Protein AF-A0A443JC30-F1 (afdb_monomer_lite)

Sequence (391 aa):
MTSYPTSPVVTGQSPDTAQPQADPPEESVTIRVADDGRSFELTVAEGTGTIGINGTSYAFDTAEIIGKAPVILAPPTTAAALPEDLAELTSVDYVTGPYLYDPAGGEPVVILRTIRGDEMLDLGPDYAPTPFDRIAGFSVRQEVVNGWGEGTATSEVVAPVAHAPAVLTFTRTSALRKADGIQAGGADSVLIVANTVLERRGGTLFRDPTGGKLRAYFSSGMGRLYASNLNGNKLLNFDGWFNTAIEIAEGDNVCLMLNLRSSGYAQVQSYRNGQVVASTSRTIASAAGKIDTSVMLTIGYTDFGSSKDYSIEGGYQDFRIWTDLAEEIDISTSSFAYAFMDETGAARNPALANDLFGTPRIWLPTDPAQANALVNLGTAGNFTAKSEEFA

Organism: NCBI:txid2306993

Structure (mmCIF, N/CA/C/O backbone):
data_AF-A0A443JC30-F1
#
_entry.id   AF-A0A443JC30-F1
#
loop_
_atom_site.group_PDB
_atom_site.id
_atom_site.type_symbol
_atom_site.label_atom_id
_atom_site.label_alt_id
_atom_site.label_comp_id
_atom_site.label_asym_id
_atom_site.label_entity_id
_atom_site.label_seq_id
_atom_site.pdbx_PDB_ins_code
_atom_site.Cartn_x
_atom_site.Cartn_y
_atom_site.Cartn_z
_atom_site.occupancy
_atom_site.B_iso_or_equiv
_atom_site.auth_seq_id
_atom_site.auth_comp_id
_atom_site.auth_asym_id
_atom_site.auth_atom_id
_atom_site.pdbx_PDB_model_num
ATOM 1 N N . MET A 1 1 ? -18.841 -27.926 39.723 1.00 41.09 1 MET A N 1
ATOM 2 C CA . MET A 1 1 ? -19.119 -26.914 40.762 1.00 41.09 1 MET A CA 1
ATOM 3 C C . MET A 1 1 ? -17.786 -26.423 41.280 1.00 41.09 1 MET A C 1
ATOM 5 O O . MET A 1 1 ? -17.129 -27.146 42.015 1.00 41.09 1 MET A O 1
ATOM 9 N N . THR A 1 2 ? -17.376 -25.244 40.836 1.00 28.86 2 THR A N 1
ATOM 10 C CA . THR A 1 2 ? -16.150 -24.564 41.261 1.00 28.86 2 THR A CA 1
ATOM 11 C C . THR A 1 2 ? -16.466 -23.076 41.233 1.00 28.86 2 THR A C 1
ATOM 13 O O . THR A 1 2 ? -16.627 -22.471 40.179 1.00 28.86 2 THR A O 1
ATOM 16 N N . SER A 1 3 ? -16.695 -22.552 42.429 1.00 40.00 3 SER A N 1
ATOM 17 C CA . SER A 1 3 ? -16.955 -21.159 42.769 1.00 40.00 3 SER A CA 1
ATOM 18 C C . SER A 1 3 ? -15.700 -20.308 42.573 1.00 40.00 3 SER A C 1
ATOM 20 O O . SER A 1 3 ? -14.651 -20.655 43.114 1.00 40.00 3 SER A O 1
ATOM 22 N N . TYR A 1 4 ? -15.832 -19.183 41.872 1.00 27.38 4 TYR A N 1
ATOM 23 C CA . TYR A 1 4 ? -14.836 -18.109 41.789 1.00 27.38 4 TYR A CA 1
ATOM 24 C C . TYR A 1 4 ? -15.505 -16.749 42.085 1.00 27.38 4 TYR A C 1
ATOM 26 O O . TYR A 1 4 ? -16.735 -16.674 42.052 1.00 27.38 4 TYR A O 1
ATOM 34 N N . PRO A 1 5 ? -14.725 -15.737 42.514 1.00 42.53 5 PRO A N 1
ATOM 35 C CA . PRO A 1 5 ? -15.058 -14.917 43.674 1.00 42.53 5 PRO A CA 1
ATOM 36 C C . PRO A 1 5 ? -15.847 -13.635 43.373 1.00 42.53 5 PRO A C 1
ATOM 38 O O . PRO A 1 5 ? -16.063 -13.228 42.239 1.00 42.53 5 PRO A O 1
ATOM 41 N N . THR A 1 6 ? -16.275 -13.057 44.490 1.00 39.16 6 THR A N 1
ATOM 42 C CA . THR A 1 6 ? -17.084 -11.868 44.766 1.00 39.16 6 THR A CA 1
ATOM 43 C C . THR A 1 6 ? -16.708 -10.574 44.038 1.00 39.16 6 THR A C 1
ATOM 45 O O . THR A 1 6 ? -15.537 -10.308 43.785 1.00 39.16 6 THR A O 1
ATOM 48 N N . SER A 1 7 ? -17.752 -9.763 43.815 1.00 33.19 7 SER A N 1
ATOM 49 C CA . SER A 1 7 ? -17.806 -8.363 43.366 1.00 33.19 7 SER A CA 1
ATOM 50 C C . SER A 1 7 ? -16.629 -7.471 43.798 1.00 33.19 7 SER A C 1
ATOM 52 O O . SER A 1 7 ? -16.086 -7.672 44.888 1.00 33.19 7 SER A O 1
ATOM 54 N N . PRO A 1 8 ? -16.279 -6.430 43.014 1.00 36.78 8 PRO A N 1
ATOM 55 C CA . PRO A 1 8 ? -15.257 -5.471 43.414 1.00 36.78 8 PRO A CA 1
ATOM 56 C C . PRO A 1 8 ? -15.658 -4.737 44.701 1.00 36.78 8 PRO A C 1
ATOM 58 O O . PRO A 1 8 ? -16.804 -4.324 44.887 1.00 36.78 8 PRO A O 1
ATOM 61 N N . VAL A 1 9 ? -14.685 -4.599 45.598 1.00 34.94 9 VAL A N 1
ATOM 62 C CA . VAL A 1 9 ? -14.803 -3.882 46.868 1.00 34.94 9 VAL A CA 1
ATOM 63 C C . VAL A 1 9 ? -14.573 -2.395 46.613 1.00 34.94 9 VAL A C 1
ATOM 65 O O . VAL A 1 9 ? -13.504 -2.004 46.151 1.00 34.94 9 VAL A O 1
ATOM 68 N N . VAL A 1 10 ? -15.555 -1.568 46.969 1.00 33.88 10 VAL A N 1
ATOM 69 C CA . VAL A 1 10 ? -15.381 -0.120 47.134 1.00 33.88 10 VAL A CA 1
ATOM 70 C C . VAL A 1 10 ? -14.766 0.106 48.514 1.00 33.88 10 VAL A C 1
ATOM 72 O O . VAL A 1 10 ? -15.411 -0.145 49.530 1.00 33.88 10 VAL A O 1
ATOM 75 N N . THR A 1 11 ? -13.510 0.542 48.585 1.00 32.41 11 THR A N 1
ATOM 76 C CA . THR A 1 11 ? -12.911 0.950 49.863 1.00 32.41 11 THR A CA 1
ATOM 77 C C . THR A 1 11 ? -13.317 2.380 50.203 1.00 32.41 11 THR A C 1
ATOM 79 O O . THR A 1 11 ? -12.821 3.322 49.591 1.00 32.41 11 THR A O 1
ATOM 82 N N . GLY A 1 12 ? -14.175 2.530 51.218 1.00 30.81 12 GLY A N 1
ATOM 83 C CA . GLY A 1 12 ? -14.485 3.801 51.872 1.00 30.81 12 GLY A CA 1
ATOM 84 C C . GLY A 1 12 ? -14.657 3.659 53.396 1.00 30.81 12 GLY A C 1
ATOM 85 O O . GLY A 1 12 ? -15.543 2.930 53.829 1.00 30.81 12 GLY A O 1
ATOM 86 N N . GLN A 1 13 ? -13.831 4.418 54.147 1.00 34.22 13 GLN A N 1
ATOM 87 C CA . GLN A 1 13 ? -13.940 4.884 55.563 1.00 34.22 13 GLN A CA 1
ATOM 88 C C . GLN A 1 13 ? -13.792 3.855 56.714 1.00 34.22 13 GLN A C 1
ATOM 90 O O . GLN A 1 13 ? -14.228 2.722 56.582 1.00 34.22 13 GLN A O 1
ATOM 95 N N . SER A 1 14 ? -13.270 4.121 57.931 1.00 33.38 14 SER A N 1
ATOM 96 C CA . SER A 1 14 ? -12.532 5.198 58.659 1.00 33.38 14 SER A CA 1
ATOM 97 C C . SER A 1 14 ? -12.090 4.602 60.037 1.00 33.38 14 SER A C 1
ATOM 99 O O . SER A 1 14 ? -12.413 3.440 60.297 1.00 33.38 14 SER A O 1
ATOM 101 N N . PRO A 1 15 ? -11.426 5.335 60.969 1.00 37.44 15 PRO A N 1
ATOM 102 C CA . PRO A 1 15 ? -12.199 5.718 62.165 1.00 37.44 15 PRO A CA 1
ATOM 103 C C . PRO A 1 15 ? -11.887 7.107 62.777 1.00 37.44 15 PRO A C 1
ATOM 105 O O . PRO A 1 15 ? -10.744 7.456 63.050 1.00 37.44 15 PRO A O 1
ATOM 108 N N . ASP A 1 16 ? -12.983 7.824 63.045 1.00 33.75 16 ASP A N 1
ATOM 109 C CA . ASP A 1 16 ? -13.312 8.612 64.247 1.00 33.75 16 ASP A CA 1
ATOM 110 C C . ASP A 1 16 ? -12.421 9.798 64.683 1.00 33.75 16 ASP A C 1
ATOM 112 O O . ASP A 1 16 ? -11.477 9.665 65.456 1.00 33.75 16 ASP A O 1
ATOM 116 N N . THR A 1 17 ? -12.808 11.012 64.274 1.00 30.22 17 THR A N 1
ATOM 117 C CA . THR A 1 17 ? -12.932 12.195 65.154 1.00 30.22 17 THR A CA 1
ATOM 118 C C . THR A 1 17 ? -13.922 13.184 64.519 1.00 30.22 17 THR A C 1
ATOM 120 O O . THR A 1 17 ? -14.016 13.292 63.300 1.00 30.22 17 THR A O 1
ATOM 123 N N . ALA A 1 18 ? -14.713 13.861 65.352 1.00 40.94 18 ALA A N 1
ATOM 124 C CA . ALA A 1 18 ? -15.827 14.729 64.972 1.00 40.94 18 ALA A CA 1
ATOM 125 C C . ALA A 1 18 ? -15.480 15.794 63.905 1.00 40.94 18 ALA A C 1
ATOM 127 O O . ALA A 1 18 ? -14.640 16.662 64.136 1.00 40.94 18 ALA A O 1
ATOM 128 N N . GLN A 1 19 ? -16.209 15.783 62.785 1.00 31.50 19 GLN A N 1
ATOM 129 C CA . GLN A 1 19 ? -16.263 16.851 61.779 1.00 31.50 19 GLN A CA 1
ATOM 130 C C . GLN A 1 19 ? -17.717 17.048 61.312 1.00 31.50 19 GLN A C 1
ATOM 132 O O . GLN A 1 19 ? -18.513 16.110 61.403 1.00 31.50 19 GLN A O 1
ATOM 137 N N . PRO A 1 20 ? -18.095 18.274 60.898 1.00 33.19 20 PRO A N 1
ATOM 138 C CA . PRO A 1 20 ? -19.477 18.633 60.613 1.00 33.19 20 PRO A CA 1
ATOM 139 C C . PRO A 1 20 ? -20.008 17.792 59.455 1.00 33.19 20 PRO A C 1
ATOM 141 O O . PRO A 1 20 ? -19.262 17.439 58.545 1.00 33.19 20 PRO A O 1
ATOM 144 N N . GLN A 1 21 ? -21.297 17.469 59.533 1.00 39.38 21 GLN A N 1
ATOM 145 C CA . GLN A 1 21 ? -22.076 16.791 58.504 1.00 39.38 21 GLN A CA 1
ATOM 146 C C . GLN A 1 21 ? -21.699 17.338 57.120 1.00 39.38 21 GLN A C 1
ATOM 148 O O . GLN A 1 21 ? -21.977 18.499 56.827 1.00 39.38 21 GLN A O 1
ATOM 153 N N . ALA A 1 22 ? -20.999 16.519 56.329 1.00 38.56 22 ALA A N 1
ATOM 154 C CA . ALA A 1 22 ? -20.664 16.848 54.955 1.00 38.56 22 ALA A CA 1
ATOM 155 C C . ALA A 1 22 ? -21.968 17.048 54.176 1.00 38.56 22 ALA A C 1
ATOM 157 O O . ALA A 1 22 ? -22.925 16.286 54.355 1.00 38.56 22 ALA A O 1
ATOM 158 N N . ASP A 1 23 ? -21.993 18.105 53.370 1.00 42.38 23 ASP A N 1
ATOM 159 C CA . ASP A 1 23 ? -23.057 18.414 52.424 1.00 42.38 23 ASP A CA 1
ATOM 160 C C . ASP A 1 23 ? -23.425 17.178 51.571 1.00 42.38 23 ASP A C 1
ATOM 162 O O . ASP A 1 23 ? -22.601 16.269 51.409 1.00 42.38 23 ASP A O 1
ATOM 166 N N . PRO A 1 24 ? -24.666 17.091 51.047 1.00 40.59 24 PRO A N 1
ATOM 167 C CA . PRO A 1 24 ? -25.038 16.026 50.114 1.00 40.59 24 PRO A CA 1
ATOM 168 C C . PRO A 1 24 ? -24.030 15.976 48.953 1.00 40.59 24 PRO A C 1
ATOM 170 O O . PRO A 1 24 ? -23.467 17.018 48.613 1.00 40.59 24 PRO A O 1
ATOM 173 N N . PRO A 1 25 ? -23.767 14.791 48.372 1.00 46.84 25 PRO A N 1
ATOM 174 C CA . PRO A 1 25 ? -22.664 14.624 47.439 1.00 46.84 25 PRO A CA 1
ATOM 175 C C . PRO A 1 25 ? -22.766 15.608 46.272 1.00 46.84 25 PRO A C 1
ATOM 177 O O . PRO A 1 25 ? -23.863 15.906 45.792 1.00 46.84 25 PRO A O 1
ATOM 180 N N . GLU A 1 26 ? -21.586 16.073 45.854 1.00 58.62 26 GLU A N 1
ATOM 181 C CA . GLU A 1 26 ? -21.285 16.653 44.544 1.00 58.62 26 GLU A CA 1
ATOM 182 C C . GLU A 1 26 ? -22.139 15.983 43.456 1.00 58.62 26 GLU A C 1
ATOM 184 O O . GLU A 1 26 ? -22.405 14.779 43.541 1.00 58.62 26 GLU A O 1
ATOM 189 N N . GLU A 1 27 ? -22.614 16.766 42.480 1.00 78.75 27 GLU A N 1
ATOM 190 C CA . GLU A 1 27 ? -23.464 16.292 41.380 1.00 78.75 27 GLU A CA 1
ATOM 191 C C . GLU A 1 27 ? -22.983 14.912 40.893 1.00 78.75 27 GLU A C 1
ATOM 193 O O . GLU A 1 27 ? -21.807 14.706 40.607 1.00 78.75 27 GLU A O 1
ATOM 198 N N . SER A 1 28 ? -23.874 13.915 40.931 1.00 86.06 28 SER A N 1
ATOM 199 C CA . SER A 1 28 ? -23.537 12.533 40.574 1.00 86.06 28 SER A CA 1
ATOM 200 C C . SER A 1 28 ? -24.165 12.186 39.239 1.00 86.06 28 SER A C 1
ATOM 202 O O . SER A 1 28 ? -25.315 12.542 38.968 1.00 86.06 28 SER A O 1
ATOM 204 N N . VAL A 1 29 ? -23.413 11.476 38.409 1.00 91.62 29 VAL A N 1
ATOM 205 C CA . VAL A 1 29 ? -23.817 11.108 37.055 1.00 91.62 29 VAL A CA 1
ATOM 206 C C . VAL A 1 29 ? -23.787 9.599 36.892 1.00 91.62 29 VAL A C 1
ATOM 208 O O . VAL A 1 29 ? -23.029 8.889 37.554 1.00 91.62 29 VAL A O 1
ATOM 211 N N . THR A 1 30 ? -24.647 9.095 36.011 1.00 92.88 30 THR A N 1
ATOM 212 C CA . THR A 1 30 ? -24.682 7.673 35.666 1.00 92.88 30 THR A CA 1
ATOM 213 C C . THR A 1 30 ? -24.047 7.478 34.303 1.00 92.88 30 THR A C 1
ATOM 215 O O . THR A 1 30 ? -24.485 8.074 33.324 1.00 92.88 30 THR A O 1
ATOM 218 N N . ILE A 1 31 ? -23.034 6.622 34.251 1.00 93.81 31 ILE A N 1
ATOM 219 C CA . ILE A 1 31 ? -22.378 6.181 33.021 1.00 93.81 31 ILE A CA 1
ATOM 220 C C . ILE A 1 31 ? -22.597 4.679 32.841 1.00 93.81 31 ILE A C 1
ATOM 222 O O . ILE A 1 31 ? -22.821 3.943 33.807 1.00 93.81 31 ILE A O 1
ATOM 226 N N . ARG A 1 32 ? -22.531 4.202 31.600 1.00 95.38 32 ARG A N 1
ATOM 227 C CA . ARG A 1 32 ? -22.476 2.772 31.289 1.00 95.38 32 ARG A CA 1
ATOM 228 C C . ARG A 1 32 ? -21.063 2.381 30.910 1.00 95.38 32 ARG A C 1
ATOM 230 O O . ARG A 1 32 ? -20.387 3.095 30.176 1.00 95.38 32 ARG A O 1
ATOM 237 N N . VAL A 1 33 ? -20.669 1.212 31.384 1.00 94.44 33 VAL A N 1
ATOM 238 C CA . VAL A 1 33 ? -19.406 0.554 31.066 1.00 94.44 33 VAL A CA 1
ATOM 239 C C . VAL A 1 33 ? -19.749 -0.659 30.227 1.00 94.44 33 VAL A C 1
ATOM 241 O O . VAL A 1 33 ? -20.623 -1.431 30.628 1.00 94.44 33 VAL A O 1
ATOM 244 N N . ALA A 1 34 ? -19.090 -0.831 29.088 1.00 93.19 34 ALA A N 1
ATOM 245 C CA . ALA A 1 34 ? -19.250 -1.998 28.238 1.00 93.19 34 ALA A CA 1
ATOM 246 C C . ALA A 1 34 ? -17.899 -2.651 27.936 1.00 93.19 34 ALA A C 1
ATOM 248 O O . ALA A 1 34 ? -16.916 -1.963 27.666 1.00 93.19 34 ALA A O 1
ATOM 249 N N . ASP A 1 35 ? -17.876 -3.979 27.997 1.00 90.25 35 ASP A N 1
ATOM 250 C CA . ASP A 1 35 ? -16.720 -4.828 27.715 1.00 90.25 35 ASP A CA 1
ATOM 251 C C . ASP A 1 35 ? -17.218 -6.158 27.136 1.00 90.25 35 ASP A C 1
ATOM 253 O O . ASP A 1 35 ? -18.067 -6.815 27.743 1.00 90.25 35 ASP A O 1
ATOM 257 N N . ASP A 1 36 ? -16.734 -6.518 25.947 1.00 78.69 36 ASP A N 1
ATOM 258 C CA . ASP A 1 36 ? -17.009 -7.795 25.267 1.00 78.69 36 ASP A CA 1
ATOM 259 C C . ASP A 1 36 ? -18.492 -8.244 25.311 1.00 78.69 36 ASP A C 1
ATOM 261 O O . ASP A 1 36 ? -18.862 -9.314 25.804 1.00 78.69 36 ASP A O 1
ATOM 265 N N . GLY A 1 37 ? -19.395 -7.358 24.872 1.00 73.56 37 GLY A N 1
ATOM 266 C CA . GLY A 1 37 ? -20.839 -7.628 24.810 1.00 73.56 37 GLY A CA 1
ATOM 267 C C . GLY A 1 37 ? -21.570 -7.636 26.160 1.00 73.56 37 GLY A C 1
ATOM 268 O O . GLY A 1 37 ? -22.769 -7.919 26.212 1.00 73.56 37 GLY A O 1
ATOM 269 N N . ARG A 1 38 ? -20.890 -7.311 27.264 1.00 84.31 38 ARG A N 1
ATOM 270 C CA . ARG A 1 38 ? -21.497 -7.115 28.589 1.00 84.31 38 ARG A CA 1
ATOM 271 C C . ARG A 1 38 ? -21.489 -5.640 28.941 1.00 84.31 38 ARG A C 1
ATOM 273 O O . ARG A 1 38 ? -20.521 -4.946 28.659 1.00 84.31 38 ARG A O 1
ATOM 280 N N . SER A 1 39 ? -22.542 -5.164 29.604 1.00 88.44 39 SER A N 1
ATOM 281 C CA . SER A 1 39 ? -22.566 -3.805 30.144 1.00 88.44 39 SER A CA 1
ATOM 282 C C . SER A 1 39 ? -23.139 -3.741 31.553 1.00 88.44 39 SER A C 1
ATOM 284 O O . SER A 1 39 ? -23.954 -4.578 31.951 1.00 88.44 39 SER A O 1
ATOM 286 N N . PHE A 1 40 ? -22.704 -2.742 32.316 1.00 89.12 40 PHE A N 1
ATOM 287 C CA . PHE A 1 40 ? -23.277 -2.399 33.613 1.00 89.12 40 PHE A CA 1
ATOM 288 C C . PHE A 1 40 ? -23.304 -0.883 33.814 1.00 89.12 40 PHE A C 1
ATOM 290 O O . PHE A 1 40 ? -22.552 -0.136 33.186 1.00 89.12 40 PHE A O 1
ATOM 297 N N . GLU A 1 41 ? -24.213 -0.429 34.672 1.00 92.50 41 GLU A N 1
ATOM 298 C CA . GLU A 1 41 ? -24.335 0.977 35.052 1.00 92.50 41 GLU A CA 1
ATOM 299 C C . GLU A 1 41 ? -23.467 1.276 36.265 1.00 92.50 41 GLU A C 1
ATOM 301 O O . GLU A 1 41 ? -23.359 0.468 37.191 1.00 92.50 41 GLU A O 1
ATOM 306 N N . LEU A 1 42 ? -22.869 2.460 36.254 1.00 89.75 42 LEU A N 1
ATOM 307 C CA . LEU A 1 42 ? -22.040 2.971 37.324 1.00 89.75 42 LEU A CA 1
ATOM 308 C C . LEU A 1 42 ? -22.457 4.416 37.617 1.00 89.75 42 LEU A C 1
ATOM 310 O O . LEU A 1 42 ? -22.399 5.275 36.739 1.00 89.75 42 LEU A O 1
ATOM 314 N N . THR A 1 43 ? -22.862 4.683 38.857 1.00 92.44 43 THR A N 1
ATOM 315 C CA . THR A 1 43 ? -23.102 6.045 39.347 1.00 92.44 43 THR A CA 1
ATOM 316 C C . THR A 1 43 ? -21.865 6.529 40.091 1.00 92.44 43 THR A C 1
ATOM 318 O O . THR A 1 43 ? -21.423 5.886 41.044 1.00 92.44 43 THR A O 1
ATOM 321 N N . VAL A 1 44 ? -21.302 7.650 39.648 1.00 90.56 44 VAL A N 1
ATOM 322 C CA . VAL A 1 44 ? -20.072 8.257 40.180 1.00 90.56 44 VAL A CA 1
ATOM 323 C C . VAL A 1 44 ? -20.288 9.741 40.444 1.00 90.56 44 VAL A C 1
ATOM 325 O O . VAL A 1 44 ? -21.209 10.342 39.892 1.00 90.56 44 VAL A O 1
ATOM 328 N N . ALA A 1 45 ? -19.449 10.328 41.299 1.00 91.12 45 ALA A N 1
ATOM 329 C CA . ALA A 1 45 ? -19.352 11.781 41.394 1.00 91.12 45 ALA A CA 1
ATOM 330 C C . ALA A 1 45 ? -18.880 12.352 40.048 1.00 91.12 45 ALA A C 1
ATOM 332 O O . ALA A 1 45 ? -18.082 11.717 39.353 1.00 91.12 45 ALA A O 1
ATOM 333 N N . GLU A 1 46 ? -19.391 13.520 39.677 1.00 92.44 46 GLU A N 1
ATOM 334 C CA . GLU A 1 46 ? -18.935 14.245 38.497 1.00 92.44 46 GLU A CA 1
ATOM 335 C C . GLU A 1 46 ? -17.451 14.634 38.627 1.00 92.44 46 GLU A C 1
ATOM 337 O O . GLU A 1 46 ? -16.973 15.020 39.694 1.00 92.44 46 GLU A O 1
ATOM 342 N N . GLY A 1 47 ? -16.714 14.511 37.523 1.00 91.88 47 GLY A N 1
ATOM 343 C CA . GLY A 1 47 ? -15.290 14.797 37.406 1.00 91.88 47 GLY A CA 1
ATOM 344 C C . GLY A 1 47 ? -14.468 13.566 37.027 1.00 91.88 47 GLY A C 1
ATOM 345 O O . GLY A 1 47 ? -14.946 12.624 36.391 1.00 91.88 47 GLY A O 1
ATOM 346 N N . THR A 1 48 ? -13.188 13.582 37.397 1.00 93.94 48 THR A N 1
ATOM 347 C CA . THR A 1 48 ? -12.258 12.499 37.058 1.00 93.94 48 THR A CA 1
ATOM 348 C C . THR A 1 48 ? -12.437 11.281 37.961 1.00 93.94 48 THR A C 1
ATOM 350 O O . THR A 1 48 ? -12.558 11.411 39.180 1.00 93.94 48 THR A O 1
ATOM 353 N N . GLY A 1 49 ? -12.372 10.091 37.374 1.00 91.94 49 GLY A N 1
ATOM 354 C CA . GLY A 1 49 ? -12.516 8.812 38.054 1.00 91.94 49 GLY A CA 1
ATOM 355 C C . GLY A 1 49 ? -11.579 7.748 37.492 1.00 91.94 49 GLY A C 1
ATOM 356 O O . GLY A 1 49 ? -10.849 7.961 36.524 1.00 91.94 49 GLY A O 1
ATOM 357 N N . THR A 1 50 ? -11.594 6.576 38.125 1.00 93.38 50 THR A N 1
ATOM 358 C CA . THR A 1 50 ? -10.923 5.381 37.601 1.00 93.38 50 THR A CA 1
ATOM 359 C C . THR A 1 50 ? -11.860 4.189 37.643 1.00 93.38 50 THR A C 1
ATOM 361 O O . THR A 1 50 ? -12.692 4.074 38.545 1.00 93.38 50 THR A O 1
ATOM 364 N N . ILE A 1 51 ? -11.731 3.299 36.664 1.00 92.06 51 ILE A N 1
ATOM 365 C CA . ILE A 1 51 ? -12.487 2.055 36.592 1.00 92.06 51 ILE A CA 1
ATOM 366 C C . ILE A 1 51 ? -11.564 0.871 36.319 1.00 92.06 51 ILE A C 1
ATOM 368 O O . ILE A 1 51 ? -10.708 0.917 35.442 1.00 92.06 51 ILE A O 1
ATOM 372 N N . GLY A 1 52 ? -11.746 -0.202 37.089 1.00 90.81 52 GLY A N 1
ATOM 373 C CA . GLY A 1 52 ? -11.046 -1.465 36.888 1.00 90.81 52 GLY A CA 1
ATOM 374 C C . GLY A 1 52 ? -11.833 -2.397 35.971 1.00 90.81 52 GLY A C 1
ATOM 375 O O . GLY A 1 52 ? -12.936 -2.802 36.330 1.00 90.81 52 GLY A O 1
ATOM 376 N N . ILE A 1 53 ? -11.257 -2.785 34.834 1.00 89.50 53 ILE A N 1
ATOM 377 C CA . ILE A 1 53 ? -11.821 -3.776 33.906 1.00 89.50 53 ILE A CA 1
ATOM 378 C C . ILE A 1 53 ? -10.762 -4.855 33.682 1.00 89.50 53 ILE A C 1
ATOM 380 O O . ILE A 1 53 ? -9.628 -4.551 33.318 1.00 89.50 53 ILE A O 1
ATOM 384 N N . ASN A 1 54 ? -11.101 -6.113 33.978 1.00 85.62 54 ASN A N 1
ATOM 385 C CA . ASN A 1 54 ? -10.206 -7.273 33.840 1.00 85.62 54 ASN A CA 1
ATOM 386 C C . ASN A 1 54 ? -8.808 -7.073 34.469 1.00 85.62 54 ASN A C 1
ATOM 388 O O . ASN A 1 54 ? -7.794 -7.511 33.932 1.00 85.62 54 ASN A O 1
ATOM 392 N N . GLY A 1 55 ? -8.749 -6.397 35.623 1.00 86.00 55 GLY A N 1
ATOM 393 C CA . GLY A 1 55 ? -7.502 -6.127 36.351 1.00 86.00 55 GLY A CA 1
ATOM 394 C C . GLY A 1 55 ? -6.684 -4.937 35.828 1.00 86.00 55 GLY A C 1
ATOM 395 O O . GLY A 1 55 ? -5.636 -4.640 36.397 1.00 86.00 55 GLY A O 1
ATOM 396 N N . THR A 1 56 ? -7.173 -4.231 34.806 1.00 92.12 56 THR A N 1
ATOM 397 C CA . THR A 1 56 ? -6.569 -3.008 34.261 1.00 92.12 56 THR A CA 1
ATOM 398 C C . THR A 1 56 ? -7.353 -1.787 34.730 1.00 92.12 56 THR A C 1
ATOM 400 O O . THR A 1 56 ? -8.582 -1.808 34.729 1.00 92.12 56 THR A O 1
ATOM 403 N N . SER A 1 57 ? -6.654 -0.734 35.159 1.00 94.25 57 SER A N 1
ATOM 404 C CA . SER A 1 57 ? -7.269 0.515 35.619 1.00 94.25 57 SER A CA 1
ATOM 405 C C . SER A 1 57 ? -7.274 1.550 34.501 1.00 94.25 57 SER A C 1
ATOM 407 O O . SER A 1 57 ? -6.220 1.858 33.945 1.00 94.25 57 SER A O 1
ATOM 409 N N . TYR A 1 58 ? -8.446 2.101 34.209 1.00 94.81 58 TYR A N 1
ATOM 410 C CA . TYR A 1 58 ? -8.658 3.129 33.198 1.00 94.81 58 TYR A CA 1
ATOM 411 C C . TYR A 1 58 ? -9.109 4.416 33.871 1.00 94.81 58 TYR A C 1
ATOM 413 O O . TYR A 1 58 ? -10.069 4.409 34.641 1.00 94.81 58 TYR A O 1
ATOM 421 N N . ALA A 1 59 ? -8.416 5.516 33.592 1.00 94.12 59 ALA A N 1
ATOM 422 C CA . ALA A 1 59 ? -8.869 6.839 33.994 1.00 94.12 59 ALA A CA 1
ATOM 423 C C . ALA A 1 59 ? -9.961 7.327 33.035 1.00 94.12 59 ALA A C 1
ATOM 425 O O . ALA A 1 59 ? -9.915 7.029 31.843 1.00 94.12 59 ALA A O 1
ATOM 426 N N . PHE A 1 60 ? -10.922 8.078 33.558 1.00 94.94 60 PHE A N 1
ATOM 427 C CA . PHE A 1 60 ? -11.951 8.736 32.760 1.00 94.94 60 PHE A CA 1
ATOM 428 C C . PHE A 1 60 ? -12.341 10.075 33.386 1.00 94.94 60 PHE A C 1
ATOM 430 O O . PHE A 1 60 ? -12.130 10.287 34.580 1.00 94.94 60 PHE A O 1
ATOM 437 N N . ASP A 1 61 ? -12.939 10.956 32.590 1.00 95.56 61 ASP A N 1
ATOM 438 C CA . ASP A 1 61 ? -13.602 12.175 33.050 1.00 95.56 61 ASP A CA 1
ATOM 439 C C . ASP A 1 61 ? -15.067 12.131 32.605 1.00 95.56 61 ASP A C 1
ATOM 441 O O . ASP A 1 61 ? -15.370 11.889 31.435 1.00 95.56 61 ASP A O 1
ATOM 445 N N . THR A 1 62 ? -16.002 12.337 33.531 1.00 94.69 62 THR A N 1
ATOM 446 C CA . THR A 1 62 ? -17.431 12.328 33.202 1.00 94.69 62 THR A CA 1
ATOM 447 C C . THR A 1 62 ? -17.812 13.408 32.189 1.00 94.69 62 THR A C 1
ATOM 449 O O . THR A 1 62 ? -18.753 13.202 31.423 1.00 94.69 62 THR A O 1
ATOM 452 N N . ALA A 1 63 ? -17.075 14.522 32.123 1.00 95.62 63 ALA A N 1
ATOM 453 C CA . ALA A 1 63 ? -17.301 15.581 31.138 1.00 95.62 63 ALA A CA 1
ATOM 454 C C . ALA A 1 63 ? -17.027 15.130 29.688 1.00 95.62 63 ALA A C 1
ATOM 456 O O . ALA A 1 63 ? -17.555 15.719 28.740 1.00 95.62 63 ALA A O 1
ATOM 457 N N . GLU A 1 64 ? -16.228 14.075 29.507 1.00 95.06 64 GLU A N 1
ATOM 458 C CA . GLU A 1 64 ? -15.945 13.464 28.204 1.00 95.06 64 GLU A CA 1
ATOM 459 C C . GLU A 1 64 ? -16.998 12.424 27.798 1.00 95.06 64 GLU A C 1
ATOM 461 O O . GLU A 1 64 ? -17.032 12.015 26.640 1.00 95.06 64 GLU A O 1
ATOM 466 N N . ILE A 1 65 ? -17.874 12.021 28.725 1.00 96.12 65 ILE A N 1
ATOM 467 C CA . ILE A 1 65 ? -18.855 10.944 28.529 1.00 96.12 65 ILE A CA 1
ATOM 468 C C . ILE A 1 65 ? -20.275 11.509 28.421 1.00 96.12 65 ILE A C 1
ATOM 470 O O . ILE A 1 65 ? -21.018 11.157 27.504 1.00 96.12 65 ILE A O 1
ATOM 474 N N . ILE A 1 66 ? -20.672 12.376 29.356 1.00 95.56 66 ILE A N 1
ATOM 475 C CA . ILE A 1 66 ? -22.057 12.848 29.483 1.00 95.56 66 ILE A CA 1
ATOM 476 C C . ILE A 1 66 ? -22.425 13.784 28.328 1.00 95.56 66 ILE A C 1
ATOM 478 O O . ILE A 1 66 ? -21.787 14.814 28.111 1.00 95.56 66 ILE A O 1
ATOM 482 N N . GLY A 1 67 ? -23.473 13.432 27.575 1.00 95.12 67 GLY A N 1
ATOM 483 C CA . GLY A 1 67 ? -23.875 14.160 26.370 1.00 95.12 67 GLY A CA 1
ATOM 484 C C . GLY A 1 67 ? -22.852 14.093 25.228 1.00 95.12 67 GLY A C 1
ATOM 485 O O . GLY A 1 67 ? -22.839 14.982 24.370 1.00 95.12 67 GLY A O 1
ATOM 486 N N . LYS A 1 68 ? -21.956 13.097 25.238 1.00 97.19 68 LYS A N 1
ATOM 487 C CA . LYS A 1 68 ? -20.864 12.925 24.269 1.00 97.19 68 LYS A CA 1
ATOM 488 C C . LYS A 1 68 ? -20.890 11.544 23.620 1.00 97.19 68 LYS A C 1
ATOM 490 O O . LYS A 1 68 ? -21.588 10.627 24.057 1.00 97.19 68 LYS A O 1
ATOM 495 N N . ALA A 1 69 ? -20.120 11.428 22.540 1.00 96.44 69 ALA A N 1
ATOM 496 C CA . ALA A 1 69 ? -19.856 10.158 21.884 1.00 96.44 69 ALA A CA 1
ATOM 497 C C . ALA A 1 69 ? -19.190 9.158 22.855 1.00 96.44 69 ALA A C 1
ATOM 499 O O . ALA A 1 69 ? -18.520 9.585 23.798 1.00 96.44 69 ALA A O 1
ATOM 500 N N . PRO A 1 70 ? -19.345 7.841 22.633 1.00 97.38 70 PRO A N 1
ATOM 501 C CA . PRO A 1 70 ? -18.723 6.822 23.474 1.00 97.38 70 PRO A CA 1
ATOM 502 C C . PRO A 1 70 ? -17.198 6.975 23.551 1.00 97.38 70 PRO A C 1
ATOM 504 O O . PRO A 1 70 ? -16.532 7.209 22.544 1.00 97.38 70 PRO A O 1
ATOM 507 N N . VAL A 1 71 ? -16.639 6.791 24.745 1.00 97.12 71 VAL A N 1
ATOM 508 C CA . VAL A 1 71 ? -15.198 6.875 25.010 1.00 97.12 71 VAL A CA 1
ATOM 509 C C . VAL A 1 71 ? -14.618 5.469 25.042 1.00 97.12 71 VAL A C 1
ATOM 511 O O . VAL A 1 71 ? -14.932 4.686 25.935 1.00 97.12 71 VAL A O 1
ATOM 514 N N . ILE A 1 72 ? -13.762 5.139 24.077 1.00 96.94 72 ILE A N 1
ATOM 515 C CA . ILE A 1 72 ? -13.077 3.844 24.024 1.00 96.94 72 ILE A CA 1
ATOM 516 C C . ILE A 1 72 ? -11.838 3.900 24.923 1.00 96.94 72 ILE A C 1
ATOM 518 O O . ILE A 1 72 ? -10.964 4.743 24.739 1.00 96.94 72 ILE A O 1
ATOM 522 N N . LEU A 1 73 ? -11.767 2.998 25.900 1.00 96.00 73 LEU A N 1
ATOM 523 C CA . LEU A 1 73 ? -10.735 2.983 26.941 1.00 96.00 73 LEU A CA 1
ATOM 524 C C . LEU A 1 73 ? -9.465 2.234 26.519 1.00 96.00 73 LEU A C 1
ATOM 526 O O . LEU A 1 73 ? -8.379 2.518 27.023 1.00 96.00 73 LEU A O 1
ATOM 530 N N . ALA A 1 74 ? -9.596 1.271 25.607 1.00 95.19 74 ALA A N 1
ATOM 531 C CA . ALA A 1 74 ? -8.477 0.567 24.993 1.00 95.19 74 ALA A CA 1
ATOM 532 C C . ALA A 1 74 ? -8.813 0.217 23.538 1.00 95.19 74 ALA A C 1
ATOM 534 O O . ALA A 1 74 ? -9.984 -0.006 23.229 1.00 95.19 74 ALA A O 1
ATOM 535 N N . PRO A 1 75 ? -7.821 0.152 22.638 1.00 94.81 75 PRO A N 1
ATOM 536 C CA . PRO A 1 75 ? -8.068 -0.263 21.265 1.00 94.81 75 PRO A CA 1
ATOM 537 C C . PRO A 1 75 ? -8.539 -1.730 21.197 1.00 94.81 75 PRO A C 1
ATOM 539 O O . PRO A 1 75 ? -8.255 -2.509 22.112 1.00 94.81 75 PRO A O 1
ATOM 542 N N . PRO A 1 76 ? -9.238 -2.122 20.115 1.00 95.06 76 PRO A N 1
ATOM 543 C CA . PRO A 1 76 ? -9.557 -3.525 19.853 1.00 95.06 76 PRO A CA 1
ATOM 544 C C . PRO A 1 76 ? -8.287 -4.385 19.774 1.00 95.06 76 PRO A C 1
ATOM 546 O O . PRO A 1 76 ? -7.197 -3.898 19.472 1.00 95.06 76 PRO A O 1
ATOM 549 N N . THR A 1 77 ? -8.422 -5.682 20.028 1.00 94.12 77 THR A N 1
ATOM 550 C CA . THR A 1 77 ? -7.302 -6.636 20.018 1.00 94.12 77 THR A CA 1
ATOM 551 C C . THR A 1 77 ? -7.702 -7.949 19.347 1.00 94.12 77 THR A C 1
ATOM 553 O O . THR A 1 77 ? -8.831 -8.097 18.886 1.00 94.12 77 THR A O 1
ATOM 556 N N . THR A 1 78 ? -6.786 -8.909 19.273 1.00 95.12 78 THR A N 1
ATOM 557 C CA . THR A 1 78 ? -7.059 -10.270 18.806 1.00 95.12 78 THR A CA 1
ATOM 558 C C . THR A 1 78 ? -7.428 -11.191 19.970 1.00 95.12 78 THR A C 1
ATOM 560 O O . THR A 1 78 ? -6.906 -11.059 21.079 1.00 95.12 78 THR A O 1
ATOM 563 N N . ALA A 1 79 ? -8.321 -12.152 19.725 1.00 92.50 79 ALA A N 1
ATOM 564 C CA . ALA A 1 79 ? -8.753 -13.134 20.723 1.00 92.50 79 ALA A CA 1
ATOM 565 C C . ALA A 1 79 ? -7.641 -14.129 21.101 1.00 92.50 79 ALA A C 1
ATOM 567 O O . ALA A 1 79 ? -7.628 -14.674 22.206 1.00 92.50 79 ALA A O 1
ATOM 568 N N . ALA A 1 80 ? -6.697 -14.357 20.187 1.00 92.94 80 ALA A N 1
ATOM 569 C CA . ALA A 1 80 ? -5.523 -15.194 20.384 1.00 92.94 80 ALA A CA 1
ATOM 570 C C . ALA A 1 80 ? -4.255 -14.454 19.945 1.00 92.94 80 ALA A C 1
ATOM 572 O O . ALA A 1 80 ? -4.303 -13.546 19.112 1.00 92.94 80 ALA A O 1
ATOM 573 N N . ALA A 1 81 ? -3.113 -14.860 20.502 1.00 92.69 81 ALA A N 1
ATOM 574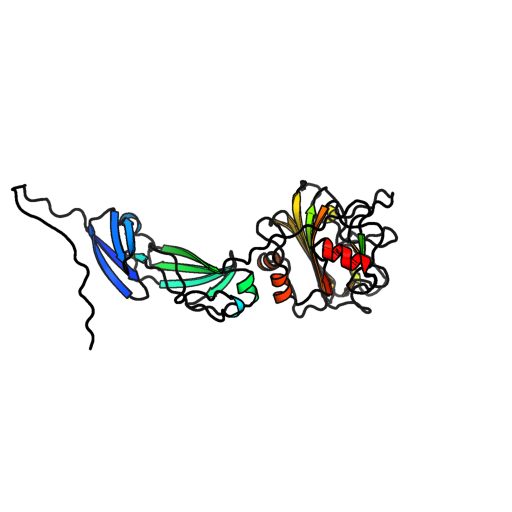 C CA . ALA A 1 81 ? -1.821 -14.383 20.031 1.00 92.69 81 ALA A CA 1
ATOM 575 C C . ALA A 1 81 ? -1.599 -14.817 18.576 1.00 92.69 81 ALA A C 1
ATOM 577 O O . ALA A 1 81 ? -1.954 -15.934 18.193 1.00 92.69 81 ALA A O 1
ATOM 578 N N . LEU A 1 82 ? -0.999 -13.932 17.785 1.00 93.81 82 LEU A N 1
ATOM 579 C CA . LEU A 1 82 ? -0.628 -14.247 16.411 1.00 93.81 82 LEU A CA 1
ATOM 580 C C . LEU A 1 82 ? 0.518 -15.275 16.391 1.00 93.81 82 LEU A C 1
ATOM 582 O O . LEU A 1 82 ? 1.376 -15.241 17.279 1.00 93.81 82 LEU A O 1
ATOM 586 N N . PRO A 1 83 ? 0.543 -16.190 15.406 1.00 92.94 83 PRO A N 1
ATOM 587 C CA . PRO A 1 83 ? 1.654 -17.116 15.234 1.00 92.94 83 PRO A CA 1
ATOM 588 C C . PRO A 1 83 ? 2.935 -16.354 14.876 1.00 92.94 83 PRO A C 1
ATOM 590 O O . PRO A 1 83 ? 2.885 -15.294 14.251 1.00 92.94 83 PRO A O 1
ATOM 593 N N . GLU A 1 84 ? 4.091 -16.913 15.242 1.00 89.88 84 GLU A N 1
ATOM 594 C CA . GLU A 1 84 ? 5.390 -16.350 14.848 1.00 89.88 84 GLU A CA 1
ATOM 595 C C . GLU A 1 84 ? 5.583 -16.395 13.324 1.00 89.88 84 GLU A C 1
ATOM 597 O O . GLU A 1 84 ? 6.098 -15.444 12.736 1.00 89.88 84 GLU A O 1
ATOM 602 N N . ASP A 1 85 ? 5.139 -17.481 12.680 1.00 91.69 85 ASP A N 1
ATOM 603 C CA . ASP A 1 85 ? 5.082 -17.582 11.224 1.00 91.69 85 ASP A CA 1
ATOM 604 C C . ASP A 1 85 ? 3.711 -17.126 10.711 1.00 91.69 85 ASP A 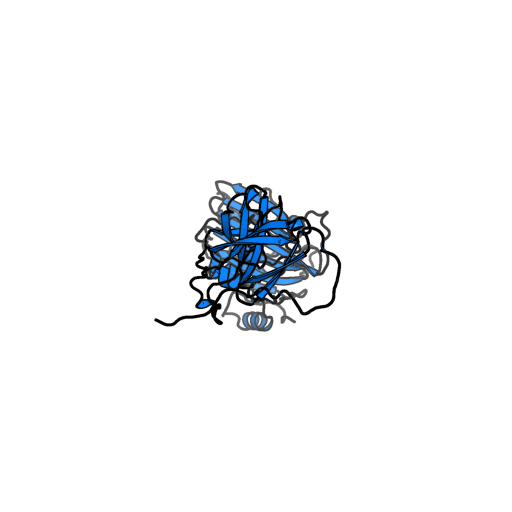C 1
ATOM 606 O O . ASP A 1 85 ? 2.707 -17.837 10.798 1.00 91.69 85 ASP A O 1
ATOM 610 N N . LEU A 1 86 ? 3.673 -15.928 10.124 1.00 90.38 86 LEU A N 1
ATOM 611 C CA . LEU A 1 86 ? 2.454 -15.364 9.547 1.00 90.38 86 LEU A CA 1
ATOM 612 C C . LEU A 1 86 ? 1.907 -16.198 8.378 1.00 90.38 86 LEU A C 1
ATOM 614 O O . LEU A 1 86 ? 0.725 -16.076 8.062 1.00 90.38 86 LEU A O 1
ATOM 618 N N . ALA A 1 87 ? 2.698 -17.075 7.748 1.00 88.69 87 ALA A N 1
ATOM 619 C CA . ALA A 1 87 ? 2.185 -17.995 6.733 1.00 88.69 87 ALA A CA 1
ATOM 620 C C . ALA A 1 87 ? 1.137 -18.976 7.301 1.00 88.69 87 ALA A C 1
ATOM 622 O O . ALA A 1 87 ? 0.268 -19.438 6.556 1.00 88.69 87 ALA A O 1
ATOM 623 N N . GLU A 1 88 ? 1.165 -19.240 8.610 1.00 91.81 88 GLU A N 1
ATOM 624 C CA . GLU A 1 88 ? 0.195 -20.088 9.313 1.00 91.81 88 GLU A CA 1
ATOM 625 C C . GLU A 1 88 ? -1.088 -19.336 9.710 1.00 91.81 88 GLU A C 1
ATOM 627 O O . GLU A 1 88 ? -2.098 -19.961 10.048 1.00 91.81 88 GLU A O 1
ATOM 632 N N . LEU A 1 89 ? -1.090 -17.999 9.642 1.00 93.81 89 LEU A N 1
ATOM 633 C CA . LEU A 1 89 ? -2.231 -17.176 10.033 1.00 93.81 89 LEU A CA 1
ATOM 634 C C . LEU A 1 89 ? -3.360 -17.279 9.000 1.00 93.81 89 LEU A C 1
ATOM 636 O O . LEU A 1 89 ? -3.329 -16.623 7.964 1.00 93.81 89 LEU A O 1
ATOM 640 N N . THR A 1 90 ? -4.368 -18.104 9.276 1.00 93.56 90 THR A N 1
ATOM 641 C CA . THR A 1 90 ? -5.502 -18.346 8.359 1.00 93.56 90 THR A CA 1
ATOM 642 C C . THR A 1 90 ? -6.760 -17.558 8.710 1.00 93.56 90 THR A C 1
ATOM 644 O O . THR A 1 90 ? -7.557 -17.278 7.817 1.00 93.56 90 THR A O 1
ATOM 647 N N . SER A 1 91 ? -6.914 -17.161 9.972 1.00 94.94 91 SER A N 1
ATOM 648 C CA . SER A 1 91 ? -7.984 -16.289 10.453 1.00 94.94 91 SER A CA 1
ATOM 649 C C . SER A 1 91 ? -7.527 -15.489 11.671 1.00 94.94 91 SER A C 1
ATOM 651 O O . SER A 1 91 ? -6.602 -15.888 12.382 1.00 94.94 91 SER A O 1
ATOM 653 N N . VAL A 1 92 ? -8.189 -14.362 11.910 1.00 96.19 92 VAL A N 1
ATOM 654 C CA . VAL A 1 92 ? -8.063 -13.544 13.113 1.00 96.19 92 VAL A CA 1
ATOM 655 C C . VAL A 1 92 ? -9.459 -13.277 13.647 1.00 96.19 92 VAL A C 1
ATOM 657 O O . VAL A 1 92 ? -10.289 -12.744 12.919 1.00 96.19 92 VAL A O 1
ATOM 660 N N . ASP A 1 93 ? -9.682 -13.598 14.916 1.00 96.25 93 ASP A N 1
ATOM 661 C CA . ASP A 1 93 ? -10.869 -13.170 15.651 1.00 96.25 93 ASP A CA 1
ATOM 662 C C . ASP A 1 93 ? -10.513 -11.937 16.483 1.00 96.25 93 ASP A C 1
ATOM 664 O O . ASP A 1 93 ? -9.493 -11.915 17.184 1.00 96.25 93 ASP A O 1
ATOM 668 N N . TYR A 1 94 ? -11.346 -10.909 16.413 1.00 95.19 94 TYR A N 1
ATOM 669 C CA . TYR A 1 94 ? -11.178 -9.653 17.122 1.00 95.19 94 TYR A CA 1
ATOM 670 C C . TYR A 1 94 ? -11.992 -9.623 18.413 1.00 95.19 94 TYR A C 1
ATOM 672 O O . TYR A 1 94 ? -13.103 -10.140 18.502 1.00 95.19 94 TYR A O 1
ATOM 680 N N . VAL A 1 95 ? -11.441 -8.935 19.405 1.00 93.94 95 VAL A N 1
ATOM 681 C CA . VAL A 1 95 ? -12.101 -8.596 20.662 1.00 93.94 95 VAL A CA 1
ATOM 682 C C . VAL A 1 95 ? -12.207 -7.081 20.730 1.00 93.94 95 VAL A C 1
ATOM 684 O O . VAL A 1 95 ? -11.220 -6.364 20.544 1.00 93.94 95 VAL A O 1
ATOM 687 N N . THR A 1 96 ? -13.414 -6.587 20.984 1.00 95.12 96 THR A N 1
ATOM 688 C CA . THR A 1 96 ? -13.665 -5.154 21.155 1.00 95.12 96 THR A CA 1
ATOM 689 C C . THR A 1 96 ? -12.986 -4.655 22.423 1.00 95.12 96 THR A C 1
ATOM 691 O O . THR A 1 96 ? -13.091 -5.294 23.468 1.00 95.12 96 THR A O 1
ATOM 694 N N . GLY A 1 97 ? -12.350 -3.493 22.361 1.00 94.75 97 GLY A N 1
ATOM 695 C CA . GLY A 1 97 ? -11.870 -2.807 23.547 1.00 94.75 97 GLY A CA 1
ATOM 696 C C . GLY A 1 97 ? -13.025 -2.230 24.379 1.00 94.75 97 GLY A C 1
ATOM 697 O O . GLY A 1 97 ? -14.059 -1.842 23.813 1.00 94.75 97 GLY A O 1
ATOM 698 N N . PRO A 1 98 ? -12.866 -2.156 25.714 1.00 96.31 98 PRO A N 1
ATOM 699 C CA . PRO A 1 98 ? -13.880 -1.616 26.606 1.00 96.31 98 PRO A CA 1
ATOM 700 C C . PRO A 1 98 ? -14.155 -0.140 26.322 1.00 96.31 98 PRO A C 1
ATOM 702 O O . PRO A 1 98 ? -13.258 0.615 25.940 1.00 96.31 98 PRO A O 1
ATOM 705 N N . TYR A 1 99 ? -15.393 0.289 26.552 1.00 96.88 99 TYR A N 1
ATOM 706 C CA . TYR A 1 99 ? -15.812 1.672 26.342 1.00 96.88 99 TYR A CA 1
ATOM 707 C C . TYR A 1 99 ? -16.822 2.149 27.387 1.00 96.88 99 TYR A C 1
ATOM 709 O O . TYR A 1 99 ? -17.542 1.363 28.010 1.00 96.88 99 TYR A O 1
ATOM 717 N N . LEU A 1 100 ? -16.871 3.467 27.567 1.00 97.00 100 LEU A N 1
ATOM 718 C CA . LEU A 1 100 ? -17.823 4.174 28.415 1.00 97.00 100 LEU A CA 1
ATOM 719 C C . LEU A 1 100 ? -18.795 4.969 27.553 1.00 97.00 100 LEU A C 1
ATOM 721 O O . LEU A 1 100 ? -18.412 5.503 26.513 1.00 97.00 100 LEU A O 1
ATOM 725 N N . TYR A 1 101 ? -20.047 5.082 27.979 1.00 96.81 101 TYR A N 1
ATOM 726 C CA . TYR A 1 101 ? -21.020 5.921 27.285 1.00 96.81 101 TYR A CA 1
ATOM 727 C C . TYR A 1 101 ? -22.089 6.476 28.225 1.00 96.81 101 TYR A C 1
ATOM 729 O O . TYR A 1 101 ? -22.390 5.901 29.273 1.00 96.81 101 TYR A O 1
ATOM 737 N N . ASP A 1 102 ? -22.679 7.597 27.816 1.00 96.56 102 ASP A N 1
ATOM 738 C CA . ASP A 1 102 ? -23.866 8.163 28.447 1.00 96.56 102 ASP A CA 1
ATOM 739 C C . ASP A 1 102 ? -25.113 7.327 28.093 1.00 96.56 102 ASP A C 1
ATOM 741 O O . ASP A 1 102 ? -25.480 7.257 26.912 1.00 96.56 102 ASP A O 1
ATOM 745 N N . PRO A 1 103 ? -25.802 6.724 29.083 1.00 94.12 103 PRO A N 1
ATOM 746 C CA . PRO A 1 103 ? -27.025 5.959 28.854 1.00 94.12 103 PRO A CA 1
ATOM 747 C C . PRO A 1 103 ? -28.130 6.761 28.149 1.00 94.12 103 PRO A C 1
ATOM 749 O O . PRO A 1 103 ? -28.932 6.174 27.422 1.00 94.12 103 PRO A O 1
ATOM 752 N N . ALA A 1 104 ? -28.180 8.088 28.326 1.00 94.62 104 ALA A N 1
ATOM 753 C CA . ALA A 1 104 ? -29.167 8.950 27.673 1.00 94.62 104 ALA A CA 1
ATOM 754 C C . ALA A 1 104 ? -28.981 9.020 26.146 1.00 94.62 104 ALA A C 1
ATOM 756 O O . ALA A 1 104 ? -29.936 9.310 25.426 1.00 94.62 104 ALA A O 1
ATOM 757 N N . GLY A 1 105 ? -27.782 8.699 25.649 1.00 92.12 105 GLY A N 1
ATOM 758 C CA . GLY A 1 105 ? -27.483 8.574 24.222 1.00 92.12 105 GLY A CA 1
ATOM 759 C C . GLY A 1 105 ? -27.994 7.279 23.586 1.00 92.12 105 GLY A C 1
ATOM 760 O O . GLY A 1 105 ? -27.870 7.111 22.375 1.00 92.12 105 GLY A O 1
ATOM 761 N N . GLY A 1 106 ? -28.568 6.363 24.372 1.00 93.38 106 GLY A N 1
ATOM 762 C CA . GLY A 1 106 ? -29.004 5.046 23.912 1.00 93.38 106 GLY A CA 1
ATOM 763 C C . GLY A 1 106 ? -27.884 4.002 23.892 1.00 93.38 106 GLY A C 1
ATOM 764 O O . GLY A 1 106 ? -26.707 4.308 24.085 1.00 93.38 106 GLY A O 1
ATOM 765 N N . GLU A 1 107 ? -28.273 2.742 23.688 1.00 94.06 107 GLU A N 1
ATOM 766 C CA . GLU A 1 107 ? -27.341 1.615 23.602 1.00 94.06 107 GLU A CA 1
ATOM 767 C C . GLU A 1 107 ? -26.471 1.730 22.336 1.00 94.06 107 GLU A C 1
ATOM 769 O O . GLU A 1 107 ? -27.028 1.837 21.238 1.00 94.06 107 GLU A O 1
ATOM 774 N N . PRO A 1 108 ? -25.130 1.741 22.459 1.00 95.12 108 PRO A N 1
ATOM 775 C CA . PRO A 1 108 ? -24.263 1.910 21.305 1.00 95.12 108 PRO A CA 1
ATOM 776 C C . PRO A 1 108 ? -24.217 0.674 20.406 1.00 95.12 108 PRO A C 1
ATOM 778 O O . PRO A 1 108 ? -24.276 -0.461 20.877 1.00 95.12 108 PRO A O 1
ATOM 781 N N . VAL A 1 109 ? -24.015 0.903 19.111 1.00 95.44 109 VAL A N 1
ATOM 782 C CA . VAL A 1 109 ? -23.660 -0.131 18.135 1.00 95.44 109 VAL A CA 1
ATOM 783 C C . VAL A 1 109 ? -22.144 -0.146 17.978 1.00 95.44 109 VAL A C 1
ATOM 785 O O . VAL A 1 109 ? -21.534 0.905 17.781 1.00 95.44 109 VAL A O 1
ATOM 788 N N . VAL A 1 110 ? -21.545 -1.334 18.048 1.00 95.75 110 VAL A N 1
ATOM 789 C CA . VAL A 1 110 ? -20.109 -1.530 17.823 1.00 95.75 110 VAL A CA 1
ATOM 790 C C . VAL A 1 110 ? -19.884 -2.084 16.424 1.00 95.75 110 VAL A C 1
ATOM 792 O O . VAL A 1 110 ? -20.520 -3.059 16.024 1.00 95.75 110 VAL A O 1
ATOM 795 N N . ILE A 1 111 ? -18.968 -1.464 15.689 1.00 96.06 111 ILE A N 1
ATOM 796 C CA . ILE A 1 111 ? -18.573 -1.861 14.342 1.00 96.06 111 ILE A CA 1
ATOM 797 C C . ILE A 1 111 ? -17.068 -2.114 14.351 1.00 96.06 111 ILE A C 1
ATOM 799 O O . ILE A 1 111 ? -16.294 -1.270 14.799 1.00 96.06 111 ILE A O 1
ATOM 803 N N . LEU A 1 112 ? -16.655 -3.276 13.848 1.00 96.88 112 LEU A N 1
ATOM 804 C CA . LEU A 1 112 ? -15.253 -3.626 13.645 1.00 96.88 112 LEU A CA 1
ATOM 805 C C . LEU A 1 112 ? -14.953 -3.633 12.147 1.00 96.88 112 LEU A C 1
ATOM 807 O O . LEU A 1 112 ? -15.652 -4.288 11.372 1.00 96.88 112 LEU A O 1
ATOM 811 N N . ARG A 1 113 ? -13.931 -2.877 11.745 1.00 97.31 113 ARG A N 1
ATOM 812 C CA . ARG A 1 113 ? -13.460 -2.786 10.361 1.00 97.31 113 ARG A CA 1
ATOM 813 C C . ARG A 1 113 ? -12.022 -3.246 10.274 1.00 97.31 113 ARG A C 1
ATOM 815 O O . ARG A 1 113 ? -11.156 -2.668 10.932 1.00 97.31 113 ARG A O 1
ATOM 822 N N . THR A 1 114 ? -11.760 -4.201 9.399 1.00 97.31 114 THR A N 1
ATOM 823 C CA . THR A 1 114 ? -10.393 -4.529 9.005 1.00 97.31 114 THR A CA 1
ATOM 824 C C . THR A 1 114 ? -9.957 -3.555 7.926 1.00 97.31 114 THR A C 1
ATOM 826 O O . THR A 1 114 ? -10.651 -3.376 6.922 1.00 97.31 114 THR A O 1
ATOM 829 N N . ILE A 1 115 ? -8.818 -2.903 8.135 1.00 94.44 115 ILE A N 1
ATOM 830 C CA . ILE A 1 115 ? -8.315 -1.851 7.254 1.00 94.44 115 ILE A CA 1
ATOM 831 C C . ILE A 1 115 ? -6.834 -2.041 6.933 1.00 94.44 115 ILE A C 1
ATOM 833 O O . ILE A 1 115 ? -6.063 -2.547 7.747 1.00 94.44 115 ILE A O 1
ATOM 837 N N . ARG A 1 116 ? -6.418 -1.560 5.764 1.00 89.31 116 ARG A N 1
ATOM 838 C CA . ARG A 1 116 ? -5.013 -1.418 5.371 1.00 89.31 116 ARG A CA 1
ATOM 839 C C . ARG A 1 116 ? -4.789 0.008 4.885 1.00 89.31 116 ARG A C 1
ATOM 841 O O . ARG A 1 116 ? -5.230 0.382 3.801 1.00 89.31 116 ARG A O 1
ATOM 848 N N . GLY A 1 117 ? -4.136 0.822 5.714 1.00 81.06 117 GLY A N 1
ATOM 849 C CA . GLY A 1 117 ? -4.155 2.276 5.530 1.00 81.06 117 GLY A CA 1
ATOM 850 C C . GLY A 1 117 ? -5.599 2.789 5.561 1.00 81.06 117 GLY A C 1
ATOM 851 O O . GLY A 1 117 ? -6.313 2.551 6.534 1.00 81.06 117 GLY A O 1
ATOM 852 N N . ASP A 1 118 ? -6.035 3.429 4.476 1.00 78.44 118 ASP A N 1
ATOM 853 C CA . ASP A 1 118 ? -7.409 3.926 4.306 1.00 78.44 118 ASP A CA 1
ATOM 854 C C . ASP A 1 118 ? -8.346 2.937 3.584 1.00 78.44 118 ASP A C 1
ATOM 856 O O . ASP A 1 118 ? -9.539 3.201 3.430 1.00 78.44 118 ASP A O 1
ATOM 860 N N . GLU A 1 119 ? -7.827 1.801 3.110 1.00 84.56 119 GLU A N 1
ATOM 861 C CA . GLU A 1 119 ? -8.613 0.787 2.407 1.00 84.56 119 GLU A CA 1
ATOM 862 C C . GLU A 1 119 ? -9.372 -0.095 3.405 1.00 84.56 119 GLU A C 1
ATOM 864 O O . GLU A 1 119 ? -8.775 -0.655 4.325 1.00 84.56 119 GLU A O 1
ATOM 869 N N . MET A 1 120 ? -10.684 -0.253 3.207 1.00 91.88 120 MET A N 1
ATOM 870 C CA . MET A 1 120 ? -11.493 -1.215 3.959 1.00 91.88 120 MET A CA 1
ATOM 871 C C . MET A 1 120 ? -11.364 -2.599 3.319 1.00 91.88 120 MET A C 1
ATOM 873 O O . MET A 1 120 ? -11.741 -2.769 2.161 1.00 91.88 120 MET A O 1
ATOM 877 N N . LEU A 1 121 ? -10.864 -3.569 4.085 1.00 91.38 121 LEU A N 1
ATOM 878 C CA . LEU A 1 121 ? -10.710 -4.957 3.648 1.00 91.38 121 LEU A CA 1
ATOM 879 C C . LEU A 1 121 ? -11.945 -5.791 3.986 1.00 91.38 121 LEU A C 1
ATOM 881 O O . LEU A 1 121 ? -12.421 -6.545 3.143 1.00 91.38 121 LEU A O 1
ATOM 885 N N . ASP A 1 122 ? -12.472 -5.632 5.203 1.00 95.88 122 ASP A N 1
ATOM 886 C CA . ASP A 1 122 ? -13.634 -6.388 5.673 1.00 95.88 122 ASP A CA 1
ATOM 887 C C . ASP A 1 122 ? -14.373 -5.680 6.821 1.00 95.88 122 ASP A C 1
ATOM 889 O O . ASP A 1 122 ? -13.880 -4.708 7.408 1.00 95.88 122 ASP A O 1
ATOM 893 N N . LEU A 1 123 ? -15.571 -6.174 7.131 1.00 95.94 123 LEU A N 1
ATOM 894 C CA . LEU A 1 123 ? -16.452 -5.698 8.190 1.00 95.94 123 LEU A CA 1
ATOM 895 C C . LEU A 1 123 ? -16.929 -6.884 9.032 1.00 95.94 123 LEU A C 1
ATOM 897 O O . LEU A 1 123 ? -17.764 -7.668 8.582 1.00 95.94 123 LEU A O 1
ATOM 901 N N . GLY A 1 124 ? -16.485 -6.970 10.281 1.00 93.94 124 GLY A N 1
ATOM 902 C CA . GLY A 1 124 ? -16.893 -8.067 11.149 1.00 93.94 124 GLY A CA 1
ATOM 903 C C . GLY A 1 124 ? -15.943 -8.338 12.309 1.00 93.94 124 GLY A C 1
ATOM 904 O O . GLY A 1 124 ? -14.909 -7.680 12.444 1.00 93.94 124 GLY A O 1
ATOM 905 N N . PRO A 1 125 ? -16.324 -9.283 13.184 1.00 92.88 125 PRO A N 1
ATOM 906 C CA . PRO A 1 125 ? -15.495 -9.726 14.298 1.00 92.88 125 PRO A CA 1
ATOM 907 C C . PRO A 1 125 ? -14.378 -10.682 13.865 1.00 92.88 125 PRO A C 1
ATOM 909 O O . PRO A 1 125 ? -13.477 -10.929 14.655 1.00 92.88 125 PRO A O 1
ATOM 912 N N . ASP A 1 126 ? -14.428 -11.218 12.652 1.00 94.62 126 ASP A N 1
ATOM 913 C CA . ASP A 1 126 ? -13.469 -12.164 12.104 1.00 94.62 126 ASP A CA 1
ATOM 914 C C . ASP A 1 126 ? -12.919 -11.677 10.761 1.00 94.62 126 ASP A C 1
ATOM 916 O O . ASP A 1 126 ? -13.592 -10.979 10.006 1.00 94.62 126 ASP A O 1
ATOM 920 N N . TYR A 1 127 ? -11.670 -12.036 10.470 1.00 96.94 127 TYR A N 1
ATOM 921 C CA . TYR A 1 127 ? -11.030 -11.746 9.191 1.00 96.94 127 TYR A CA 1
ATOM 922 C C . TYR A 1 127 ? -10.125 -12.893 8.752 1.00 96.94 127 TYR A C 1
ATOM 924 O O . TYR A 1 127 ? -9.323 -13.400 9.537 1.00 96.94 127 TYR A O 1
ATOM 932 N N . ALA A 1 128 ? -10.209 -13.280 7.479 1.00 96.31 128 ALA A N 1
ATOM 933 C CA . ALA A 1 128 ? -9.334 -14.280 6.872 1.00 96.31 128 ALA A CA 1
ATOM 934 C C . ALA A 1 128 ? -8.250 -13.590 6.019 1.00 96.31 128 ALA A C 1
ATOM 936 O O . ALA A 1 128 ? -8.517 -13.248 4.864 1.00 96.31 128 ALA A O 1
ATOM 937 N N . PRO A 1 129 ? -7.024 -13.377 6.543 1.00 93.75 129 PRO A N 1
ATOM 938 C CA . PRO A 1 129 ? -6.003 -12.620 5.832 1.00 93.75 129 PRO A CA 1
ATOM 939 C C . PRO A 1 129 ? -5.469 -13.372 4.612 1.00 93.75 129 PRO A C 1
ATOM 941 O O . PRO A 1 129 ? -5.068 -14.545 4.682 1.00 93.75 129 PRO A O 1
ATOM 944 N N . THR A 1 130 ? -5.385 -12.647 3.500 1.00 90.62 130 THR A N 1
ATOM 945 C CA . THR A 1 130 ? -4.750 -13.104 2.261 1.00 90.62 130 THR A CA 1
ATOM 946 C C . THR A 1 130 ? -3.224 -13.176 2.417 1.00 90.62 130 THR A C 1
ATOM 948 O O . THR A 1 130 ? -2.666 -12.591 3.354 1.00 90.62 130 THR A O 1
ATOM 951 N N . PRO A 1 131 ? -2.501 -13.876 1.520 1.00 88.12 131 PRO A N 1
ATOM 952 C CA . PRO A 1 131 ? -1.040 -13.824 1.511 1.00 88.12 131 PRO A CA 1
ATOM 953 C C . PRO A 1 131 ? -0.513 -12.388 1.378 1.00 88.12 131 PRO A C 1
ATOM 955 O O . PRO A 1 131 ? 0.419 -12.015 2.092 1.00 88.12 131 PRO A O 1
ATOM 958 N N . PHE A 1 132 ? -1.168 -11.560 0.558 1.00 87.00 132 PHE A N 1
ATOM 959 C CA . P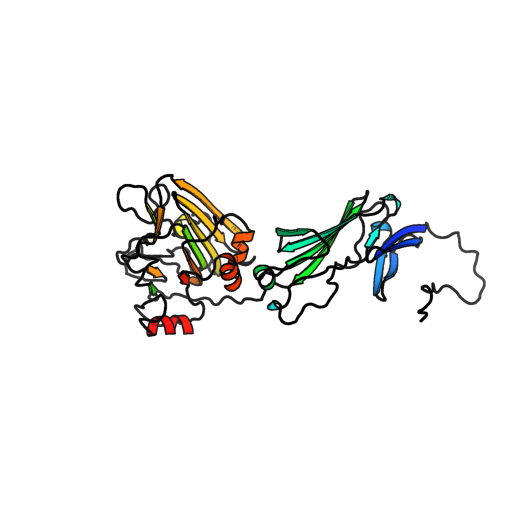HE A 1 132 ? -0.886 -10.134 0.456 1.00 87.00 132 PHE A CA 1
ATOM 960 C C . PHE A 1 132 ? -0.985 -9.420 1.809 1.00 87.00 132 PHE A C 1
ATOM 962 O O . PHE A 1 132 ? -0.051 -8.715 2.180 1.00 87.00 132 PHE A O 1
ATOM 969 N N . ASP A 1 133 ? -2.054 -9.628 2.584 1.00 90.44 133 ASP A N 1
ATOM 970 C CA . ASP A 1 133 ? -2.253 -8.950 3.878 1.00 90.44 133 ASP A CA 1
ATOM 971 C C . ASP A 1 133 ? -1.166 -9.283 4.898 1.00 90.44 133 ASP A C 1
ATOM 973 O O . ASP A 1 133 ? -0.741 -8.423 5.666 1.00 90.44 133 ASP A O 1
ATOM 977 N N . ARG A 1 134 ? -0.664 -10.521 4.880 1.00 90.75 134 ARG A N 1
ATOM 978 C CA . ARG A 1 134 ? 0.408 -10.978 5.781 1.00 90.75 134 ARG A CA 1
ATOM 979 C C . ARG A 1 134 ? 1.746 -10.304 5.490 1.00 90.75 134 ARG A C 1
ATOM 981 O O . ARG A 1 134 ? 2.614 -10.272 6.355 1.00 90.75 134 ARG A O 1
ATOM 988 N N . ILE A 1 135 ? 1.923 -9.787 4.275 1.00 87.44 135 ILE A N 1
ATOM 989 C CA . ILE A 1 135 ? 3.117 -9.041 3.870 1.00 87.44 135 ILE A CA 1
ATOM 990 C C . ILE A 1 135 ? 2.872 -7.536 4.020 1.00 87.44 135 ILE A C 1
ATOM 992 O O . ILE A 1 135 ? 3.747 -6.797 4.469 1.00 87.44 135 ILE A O 1
ATOM 996 N N . ALA A 1 136 ? 1.688 -7.079 3.621 1.00 86.00 136 ALA A N 1
ATOM 997 C CA . ALA A 1 136 ? 1.301 -5.679 3.570 1.00 86.00 136 ALA A CA 1
ATOM 998 C C . ALA A 1 136 ? 1.018 -5.089 4.950 1.00 86.00 136 ALA A C 1
ATOM 1000 O O . ALA A 1 136 ? 1.165 -3.882 5.121 1.00 86.00 136 ALA A O 1
ATOM 1001 N N . GLY A 1 137 ? 0.634 -5.935 5.903 1.00 91.69 137 GLY A N 1
ATOM 1002 C CA . GLY A 1 137 ? 0.104 -5.521 7.187 1.00 91.69 137 GLY A CA 1
ATOM 1003 C C . GLY A 1 137 ? -1.346 -5.048 7.095 1.00 91.69 137 GLY A C 1
ATOM 1004 O O . GLY A 1 137 ? -1.848 -4.676 6.030 1.00 91.69 137 GLY A O 1
ATOM 1005 N N . PHE A 1 138 ? -2.025 -5.079 8.236 1.00 94.69 138 PHE A N 1
ATOM 1006 C CA . PHE A 1 138 ? -3.388 -4.586 8.397 1.00 94.69 138 PHE A CA 1
ATOM 1007 C C . PHE A 1 138 ? -3.686 -4.273 9.866 1.00 94.69 138 PHE A C 1
ATOM 1009 O O . PHE A 1 138 ? -3.031 -4.761 10.794 1.00 94.69 138 PHE A O 1
ATOM 1016 N N . SER A 1 139 ? -4.726 -3.475 10.058 1.00 96.81 139 SER A N 1
ATOM 1017 C CA . SER A 1 139 ? -5.207 -2.999 11.348 1.00 96.81 139 SER A CA 1
ATOM 1018 C C . SER A 1 139 ? -6.689 -3.315 11.507 1.00 96.81 139 SER A C 1
ATOM 1020 O O . SER A 1 139 ? -7.401 -3.539 10.528 1.00 96.81 139 SER A O 1
ATOM 1022 N N . VAL A 1 140 ? -7.173 -3.281 12.744 1.00 97.44 140 VAL A N 1
ATOM 1023 C CA . VAL A 1 140 ? -8.604 -3.312 13.052 1.00 97.44 140 VAL A CA 1
ATOM 1024 C C . VAL A 1 140 ? -9.011 -1.994 13.702 1.00 97.44 140 VAL A C 1
ATOM 1026 O O . VAL A 1 140 ? -8.359 -1.510 14.630 1.00 97.44 140 VAL A O 1
ATOM 1029 N N . ARG A 1 141 ? -10.086 -1.392 13.194 1.00 97.38 141 ARG A N 1
ATOM 1030 C CA . ARG A 1 141 ? -10.713 -0.193 13.748 1.00 97.38 141 ARG A CA 1
ATOM 1031 C C . ARG A 1 141 ? -12.032 -0.566 14.404 1.00 97.38 141 ARG A C 1
ATOM 1033 O O . ARG A 1 141 ? -12.891 -1.170 13.771 1.00 97.38 141 ARG A O 1
ATOM 1040 N N . GLN A 1 142 ? -12.188 -0.158 15.654 1.00 97.00 142 GLN A N 1
ATOM 1041 C CA . GLN A 1 142 ? -13.448 -0.180 16.377 1.00 97.00 142 GLN A CA 1
ATOM 1042 C C . GLN A 1 142 ? -14.105 1.193 16.280 1.00 97.00 142 GLN A C 1
ATOM 1044 O O . GLN A 1 142 ? -13.485 2.200 16.622 1.00 97.00 142 GLN A O 1
ATOM 1049 N N . GLU A 1 143 ? -15.363 1.211 15.858 1.00 97.19 143 GLU A N 1
ATOM 1050 C CA . GLU A 1 143 ? -16.251 2.372 15.875 1.00 97.19 143 GLU A CA 1
ATOM 1051 C C . GLU A 1 143 ? -17.400 2.057 16.840 1.00 97.19 143 GLU A C 1
ATOM 1053 O O . GLU A 1 143 ? -18.055 1.019 16.720 1.00 97.19 143 GLU A O 1
ATOM 1058 N N . VAL A 1 144 ? -17.630 2.922 17.825 1.00 97.06 144 VAL A N 1
ATOM 1059 C CA . VAL A 1 144 ? -18.729 2.786 18.789 1.00 97.06 144 VAL A CA 1
ATOM 1060 C C . VAL A 1 144 ? -19.654 3.982 18.620 1.00 97.06 144 VAL A C 1
ATOM 1062 O O . VAL A 1 144 ? -19.264 5.118 18.890 1.00 97.06 144 VAL A O 1
ATOM 1065 N N . VAL A 1 145 ? -20.877 3.725 18.159 1.00 97.12 145 VAL A N 1
ATOM 1066 C CA . VAL A 1 145 ? -21.820 4.764 17.724 1.00 97.12 145 VAL A CA 1
ATOM 1067 C C . VAL A 1 145 ? -23.067 4.752 18.597 1.00 97.12 145 VAL A C 1
ATOM 1069 O O . VAL A 1 145 ? -23.700 3.711 18.754 1.00 97.12 145 VAL A O 1
ATOM 1072 N N . ASN A 1 146 ? -23.459 5.909 19.127 1.00 96.31 146 ASN A N 1
ATOM 1073 C CA . ASN A 1 146 ? -24.735 6.103 19.823 1.00 96.31 146 ASN A CA 1
ATOM 1074 C C . ASN A 1 146 ? -25.437 7.393 19.351 1.00 96.31 146 ASN A C 1
ATOM 1076 O O . ASN A 1 146 ? -25.019 8.030 18.386 1.00 96.31 146 ASN A O 1
ATOM 1080 N N . GLY A 1 147 ? -26.510 7.799 20.035 1.00 95.69 147 GLY A N 1
ATOM 1081 C CA . GLY A 1 147 ? -27.272 9.011 19.722 1.00 95.69 147 GLY A CA 1
ATOM 1082 C C . GLY A 1 147 ? -26.514 10.334 19.899 1.00 95.69 147 GLY A C 1
ATOM 1083 O O . GLY A 1 147 ? -26.992 11.360 19.420 1.00 95.69 147 GLY A O 1
ATOM 1084 N N . TRP A 1 148 ? -25.345 10.327 20.546 1.00 95.69 148 TRP A N 1
ATOM 1085 C CA . TRP A 1 148 ? -24.502 11.509 20.743 1.00 95.69 148 TRP A CA 1
ATOM 1086 C C . TRP A 1 148 ? -23.347 11.619 19.742 1.00 95.69 148 TRP A C 1
ATOM 1088 O O . TRP A 1 148 ? -22.831 12.718 19.538 1.00 95.69 148 TRP A O 1
ATOM 1098 N N . GLY A 1 149 ? -22.943 10.517 19.105 1.00 96.00 149 GLY A N 1
ATOM 1099 C CA . GLY A 1 149 ? -21.891 10.514 18.091 1.00 96.00 149 GLY A CA 1
ATOM 1100 C C . GLY A 1 149 ? -21.114 9.202 18.023 1.00 96.00 149 GLY A C 1
ATOM 1101 O O . GLY A 1 149 ? -21.619 8.142 18.393 1.00 96.00 149 GLY A O 1
ATOM 1102 N N . GLU A 1 150 ? -19.877 9.296 17.540 1.00 97.12 150 GLU A N 1
ATOM 1103 C CA . GLU A 1 150 ? -18.984 8.167 17.269 1.00 97.12 150 GLU A CA 1
ATOM 1104 C C . GLU A 1 150 ? -17.652 8.323 18.013 1.00 97.12 150 GLU A C 1
ATOM 1106 O O . GLU A 1 150 ? -17.005 9.370 17.935 1.00 97.12 150 GLU A O 1
ATOM 1111 N N . GLY A 1 151 ? -17.248 7.268 18.721 1.00 96.81 151 GLY A N 1
ATOM 1112 C CA . GLY A 1 151 ? -15.888 7.082 19.223 1.00 96.81 151 GLY A CA 1
ATOM 1113 C C . GLY A 1 151 ? -15.137 6.069 18.365 1.00 96.81 151 GLY A C 1
ATOM 1114 O O . GLY A 1 151 ? -15.726 5.071 17.946 1.00 96.81 151 GLY A O 1
ATOM 1115 N N . THR A 1 152 ? -13.843 6.297 18.116 1.00 97.19 152 THR A N 1
ATOM 1116 C CA . THR A 1 152 ? -13.016 5.394 17.297 1.00 97.19 152 THR A CA 1
ATOM 1117 C C . THR A 1 152 ? -11.685 5.051 17.957 1.00 97.19 152 THR A C 1
ATOM 1119 O O . THR A 1 152 ? -11.071 5.883 18.624 1.00 97.19 152 THR A O 1
ATOM 1122 N N . ALA A 1 153 ? -11.233 3.812 17.768 1.00 96.88 153 ALA A N 1
ATOM 1123 C CA . ALA A 1 153 ? -9.912 3.349 18.180 1.00 96.88 153 ALA A CA 1
ATOM 1124 C C . ALA A 1 153 ? -9.380 2.332 17.165 1.00 96.88 153 ALA A C 1
ATOM 1126 O O . ALA A 1 153 ? -10.138 1.514 16.649 1.00 96.88 153 ALA A O 1
ATOM 1127 N N . THR A 1 154 ? -8.082 2.381 16.860 1.00 96.88 154 THR A N 1
ATOM 1128 C CA . THR A 1 154 ? -7.441 1.493 15.874 1.00 96.88 154 THR A CA 1
ATOM 1129 C C . THR A 1 154 ? -6.268 0.758 16.511 1.00 96.88 154 THR A C 1
ATOM 1131 O O . THR A 1 154 ? -5.519 1.353 17.283 1.00 96.88 154 THR A O 1
ATOM 1134 N N . SER A 1 155 ? -6.112 -0.519 16.170 1.00 96.25 155 SER A N 1
ATOM 1135 C CA . SER A 1 155 ? -5.001 -1.373 16.590 1.00 96.25 155 SER A CA 1
ATOM 1136 C C . SER A 1 155 ? -4.315 -1.974 15.371 1.00 96.25 155 SER A C 1
ATOM 1138 O O . SER A 1 155 ? -4.997 -2.502 14.490 1.00 96.25 155 SER A O 1
ATOM 1140 N N . GLU A 1 156 ? -2.987 -1.892 15.308 1.00 95.94 156 GLU A N 1
ATOM 1141 C CA . GLU A 1 156 ? -2.207 -2.630 14.312 1.00 95.94 156 GLU A CA 1
ATOM 1142 C C . GLU A 1 156 ? -2.207 -4.112 14.693 1.00 95.94 156 GLU A C 1
ATOM 1144 O O . GLU A 1 156 ? -1.811 -4.474 15.800 1.00 95.94 156 GLU A O 1
ATOM 1149 N N . VAL A 1 157 ? -2.688 -4.961 13.784 1.00 96.19 157 VAL A N 1
ATOM 1150 C CA . VAL A 1 157 ? -2.763 -6.408 14.013 1.00 96.19 157 VAL A CA 1
ATOM 1151 C C . VAL A 1 157 ? -1.501 -7.056 13.466 1.00 96.19 157 VAL A C 1
ATOM 1153 O O . VAL A 1 157 ? -0.769 -7.717 14.195 1.00 96.19 157 VAL A O 1
ATOM 1156 N N . VAL A 1 158 ? -1.221 -6.826 12.185 1.00 94.81 158 VAL A N 1
ATOM 1157 C CA . VAL A 1 158 ? 0.000 -7.282 11.523 1.00 94.81 158 VAL A CA 1
ATOM 1158 C C . VAL A 1 158 ? 0.725 -6.058 10.991 1.00 94.81 158 VAL A C 1
ATOM 1160 O O . VAL A 1 158 ? 0.182 -5.331 10.160 1.00 94.81 158 VAL A O 1
ATOM 1163 N N . ALA A 1 159 ? 1.958 -5.852 11.445 1.00 90.50 159 ALA A N 1
ATOM 1164 C CA . ALA A 1 159 ? 2.832 -4.831 10.888 1.00 90.50 159 ALA A CA 1
ATOM 1165 C C . ALA A 1 159 ? 3.238 -5.200 9.447 1.00 90.50 159 ALA A C 1
ATOM 1167 O O . ALA A 1 159 ? 3.472 -6.381 9.165 1.00 90.50 159 ALA A O 1
ATOM 1168 N N . PRO A 1 160 ? 3.390 -4.223 8.536 1.00 86.62 160 PRO A N 1
ATOM 1169 C CA . PRO A 1 160 ? 3.972 -4.476 7.224 1.00 86.62 160 PRO A CA 1
ATOM 1170 C C . PRO A 1 160 ? 5.359 -5.118 7.354 1.00 86.62 160 PRO A C 1
ATOM 1172 O O . PRO A 1 160 ? 6.179 -4.692 8.171 1.00 86.62 160 PRO A O 1
ATOM 1175 N N . VAL A 1 161 ? 5.660 -6.116 6.519 1.00 86.00 161 VAL A N 1
ATOM 1176 C CA . VAL A 1 161 ? 6.983 -6.754 6.509 1.00 86.00 161 VAL A CA 1
ATOM 1177 C C . VAL A 1 161 ? 8.033 -5.707 6.156 1.00 86.00 161 VAL A C 1
ATOM 1179 O O . VAL A 1 161 ? 8.044 -5.167 5.047 1.00 86.00 161 VAL A O 1
ATOM 1182 N N . ALA A 1 162 ? 8.938 -5.451 7.101 1.00 81.31 162 ALA A N 1
ATOM 1183 C CA . ALA A 1 162 ? 10.012 -4.490 6.923 1.00 81.31 162 ALA A CA 1
ATOM 1184 C C . ALA A 1 162 ? 10.830 -4.819 5.665 1.00 81.31 162 ALA A C 1
ATOM 1186 O O . ALA A 1 162 ? 11.261 -5.956 5.448 1.00 81.31 162 ALA A O 1
ATOM 1187 N N . HIS A 1 163 ? 11.061 -3.804 4.838 1.00 84.12 163 HIS A N 1
ATOM 1188 C CA . HIS A 1 163 ? 11.865 -3.920 3.635 1.00 84.12 163 HIS A CA 1
ATOM 1189 C C . HIS A 1 163 ? 12.816 -2.734 3.542 1.00 84.12 163 HIS A C 1
ATOM 1191 O O . HIS A 1 163 ? 12.393 -1.586 3.612 1.00 84.12 163 HIS A O 1
ATOM 1197 N N . ALA A 1 164 ? 14.103 -3.026 3.381 1.00 83.75 164 ALA A N 1
ATOM 1198 C CA . ALA A 1 164 ? 15.118 -2.032 3.073 1.00 83.75 164 ALA A CA 1
ATOM 1199 C C . ALA A 1 164 ? 15.494 -2.204 1.594 1.00 83.75 164 ALA A C 1
ATOM 1201 O O . ALA A 1 164 ? 16.291 -3.097 1.285 1.00 83.75 164 ALA A O 1
ATOM 1202 N N . PRO A 1 165 ? 14.889 -1.434 0.670 1.00 82.12 165 PRO A N 1
ATOM 1203 C CA . PRO A 1 165 ? 15.159 -1.595 -0.749 1.00 82.12 165 PRO A CA 1
ATOM 1204 C C . PRO A 1 165 ? 16.621 -1.255 -1.041 1.00 82.12 165 PRO A C 1
ATOM 1206 O O . PRO A 1 165 ? 17.103 -0.163 -0.735 1.00 82.12 165 PRO A O 1
ATOM 1209 N N . ALA A 1 166 ? 17.335 -2.206 -1.639 1.00 82.62 166 ALA A N 1
ATOM 1210 C CA . ALA A 1 166 ? 18.671 -1.965 -2.159 1.00 82.62 166 ALA A CA 1
ATOM 1211 C C . ALA A 1 166 ? 18.583 -1.133 -3.444 1.00 82.62 166 ALA A C 1
ATOM 1213 O O . ALA A 1 166 ? 17.658 -1.297 -4.239 1.00 82.62 166 ALA A O 1
ATOM 1214 N N . VAL A 1 167 ? 19.550 -0.239 -3.643 1.00 80.75 167 VAL A N 1
ATOM 1215 C CA . VAL A 1 167 ? 19.624 0.620 -4.825 1.00 80.75 167 VAL A CA 1
ATOM 1216 C C . VAL A 1 167 ? 20.690 0.065 -5.762 1.00 80.75 167 VAL A C 1
ATOM 1218 O O . VAL A 1 167 ? 21.872 0.059 -5.427 1.00 80.75 167 VAL A O 1
ATOM 1221 N N . LEU A 1 168 ? 20.279 -0.378 -6.949 1.00 77.00 168 LEU A N 1
ATOM 1222 C CA . LEU A 1 168 ? 21.199 -0.718 -8.028 1.00 77.00 168 LEU A CA 1
ATOM 1223 C C . LEU A 1 168 ? 21.530 0.549 -8.823 1.00 77.00 168 LEU A C 1
ATOM 1225 O O . LEU A 1 168 ? 20.750 0.979 -9.680 1.00 77.00 168 LEU A O 1
ATOM 1229 N N . THR A 1 169 ? 22.679 1.150 -8.531 1.00 75.38 169 THR A N 1
ATOM 1230 C CA . THR A 1 169 ? 23.143 2.369 -9.203 1.00 75.38 169 THR A CA 1
ATOM 1231 C C . THR A 1 169 ? 23.767 2.048 -10.556 1.00 75.38 169 THR A C 1
ATOM 1233 O O . THR A 1 169 ? 24.627 1.175 -10.677 1.00 75.38 169 THR A O 1
ATOM 1236 N N . PHE A 1 170 ? 23.359 2.783 -11.590 1.00 65.19 170 PHE A N 1
ATOM 1237 C CA . PHE A 1 170 ? 23.995 2.712 -12.902 1.00 65.19 170 PHE A CA 1
ATOM 1238 C C . PHE A 1 170 ? 24.976 3.871 -13.063 1.00 65.19 170 PHE A C 1
ATOM 1240 O O . PHE A 1 170 ? 24.585 5.034 -13.015 1.00 65.19 170 PHE A O 1
ATOM 1247 N N . THR A 1 171 ? 26.251 3.560 -13.295 1.00 59.53 171 THR A N 1
ATOM 1248 C CA . THR A 1 171 ? 27.250 4.579 -13.649 1.00 59.53 171 THR A CA 1
ATOM 1249 C C . THR A 1 171 ? 27.179 4.917 -15.137 1.00 59.53 171 THR A C 1
ATOM 1251 O O . THR A 1 171 ? 26.468 4.255 -15.894 1.00 59.53 171 THR A O 1
ATOM 1254 N N . ARG A 1 172 ? 27.952 5.917 -15.591 1.00 56.78 172 ARG A N 1
ATOM 1255 C CA . ARG A 1 172 ? 27.842 6.468 -16.952 1.00 56.78 172 ARG A CA 1
ATOM 1256 C C . ARG A 1 172 ? 28.045 5.477 -18.111 1.00 56.78 172 ARG A C 1
ATOM 1258 O O . ARG A 1 172 ? 27.752 5.797 -19.267 1.00 56.78 172 ARG A O 1
ATOM 1265 N N . THR A 1 173 ? 28.567 4.298 -17.816 1.00 55.22 173 THR A N 1
ATOM 1266 C CA . THR A 1 173 ? 28.881 3.238 -18.777 1.00 55.22 173 THR A CA 1
ATOM 1267 C C . THR A 1 173 ? 28.170 1.919 -18.469 1.00 55.22 173 THR A C 1
ATOM 1269 O O . THR A 1 173 ? 28.270 0.989 -19.273 1.00 55.22 173 THR A O 1
ATOM 1272 N N . SER A 1 174 ? 27.432 1.831 -17.356 1.00 56.31 174 SER A N 1
ATOM 1273 C CA . SER A 1 174 ? 26.799 0.599 -16.884 1.00 56.31 174 SER A CA 1
ATOM 1274 C C . SER A 1 174 ? 25.429 0.397 -17.534 1.00 56.31 174 SER A C 1
ATOM 1276 O O . SER A 1 174 ? 24.526 1.223 -17.388 1.00 56.31 174 SER A O 1
ATOM 1278 N N . ALA A 1 175 ? 25.227 -0.743 -18.200 1.00 59.97 175 ALA A N 1
ATOM 1279 C CA . ALA A 1 175 ? 23.917 -1.130 -18.718 1.00 59.97 175 ALA A CA 1
ATOM 1280 C C . ALA A 1 175 ? 23.701 -2.650 -18.748 1.00 59.97 175 ALA A C 1
ATOM 1282 O O . ALA A 1 175 ? 24.596 -3.433 -19.072 1.00 59.97 175 ALA A O 1
ATOM 1283 N N . LEU A 1 176 ? 22.457 -3.059 -18.508 1.00 62.31 176 LEU A N 1
ATOM 1284 C CA . LEU A 1 176 ? 21.967 -4.423 -18.681 1.00 62.31 176 LEU A CA 1
ATOM 1285 C C . LEU A 1 176 ? 21.224 -4.536 -20.011 1.00 62.31 176 LEU A C 1
ATOM 1287 O O . LEU A 1 176 ? 20.354 -3.715 -20.306 1.00 62.31 176 LEU A O 1
ATOM 1291 N N . ARG A 1 177 ? 21.540 -5.559 -20.820 1.00 60.34 177 ARG A N 1
ATOM 1292 C CA . ARG A 1 177 ? 20.876 -5.784 -22.115 1.00 60.34 177 ARG A CA 1
ATOM 1293 C C . ARG A 1 177 ? 20.144 -7.114 -22.161 1.00 60.34 177 ARG A C 1
ATOM 1295 O O . ARG A 1 177 ? 20.786 -8.154 -22.180 1.00 60.34 177 ARG A O 1
ATOM 1302 N N . LYS A 1 178 ? 18.821 -7.144 -22.259 1.00 57.12 178 LYS A N 1
ATOM 1303 C CA . LYS A 1 178 ? 18.092 -8.406 -22.459 1.00 57.12 178 LYS A CA 1
ATOM 1304 C C . LYS A 1 178 ? 18.025 -8.745 -23.945 1.00 57.12 178 LYS A C 1
ATOM 1306 O O . LYS A 1 178 ? 17.445 -7.982 -24.715 1.00 57.12 178 LYS A O 1
ATOM 1311 N N . ALA A 1 179 ? 18.633 -9.873 -24.327 1.00 50.97 179 ALA A N 1
ATOM 1312 C CA . ALA A 1 179 ? 18.687 -10.359 -25.709 1.00 50.97 179 ALA A CA 1
ATOM 1313 C C . ALA A 1 179 ? 17.309 -10.779 -26.243 1.00 50.97 179 ALA A C 1
ATOM 1315 O O . ALA A 1 179 ? 16.953 -10.435 -27.366 1.00 50.97 179 ALA A O 1
ATOM 1316 N N . ASP A 1 180 ? 16.519 -11.434 -25.392 1.00 51.88 180 ASP A N 1
ATOM 1317 C CA . ASP A 1 180 ? 15.165 -11.879 -25.707 1.00 51.88 180 ASP A CA 1
ATOM 1318 C C . ASP A 1 180 ? 14.170 -10.909 -25.082 1.00 51.88 180 ASP A C 1
ATOM 1320 O O . ASP A 1 180 ? 13.782 -11.067 -23.922 1.00 51.88 180 ASP A O 1
ATOM 1324 N N . GLY A 1 181 ? 13.776 -9.869 -25.817 1.00 49.84 181 GLY A N 1
ATOM 1325 C CA . GLY A 1 181 ? 12.622 -9.064 -25.423 1.00 49.84 181 GLY A CA 1
ATOM 1326 C C . GLY A 1 181 ? 11.398 -9.952 -25.150 1.00 49.84 181 GLY A C 1
ATOM 1327 O O . GLY A 1 181 ? 11.336 -11.117 -25.538 1.00 49.84 181 GLY A O 1
ATOM 1328 N N . ILE A 1 182 ? 10.419 -9.396 -24.453 1.00 50.81 182 ILE A N 1
ATOM 1329 C CA . ILE A 1 182 ? 9.208 -10.086 -24.007 1.00 50.81 182 ILE A CA 1
ATOM 1330 C C . ILE A 1 182 ? 8.443 -10.707 -25.189 1.00 50.81 182 ILE A C 1
ATOM 1332 O O . ILE A 1 182 ? 7.766 -10.003 -25.924 1.00 50.81 182 ILE A O 1
ATOM 1336 N N . GLN A 1 183 ? 8.575 -12.029 -25.337 1.00 50.88 183 GLN A N 1
ATOM 1337 C CA . GLN A 1 183 ? 7.785 -12.944 -26.172 1.00 50.88 183 GLN A CA 1
ATOM 1338 C C . GLN A 1 183 ? 7.673 -12.631 -27.679 1.00 50.88 183 GLN A C 1
ATOM 1340 O O . GLN A 1 183 ? 7.087 -11.644 -28.125 1.00 50.88 183 GLN A O 1
ATOM 1345 N N . ALA A 1 184 ? 8.119 -13.579 -28.509 1.00 48.50 184 ALA A N 1
ATOM 1346 C CA . ALA A 1 184 ? 7.856 -13.541 -29.945 1.00 48.50 184 ALA A CA 1
ATOM 1347 C C . ALA A 1 184 ? 6.335 -13.604 -30.214 1.00 48.50 184 ALA A C 1
ATOM 1349 O O . ALA A 1 184 ? 5.695 -14.612 -29.929 1.00 48.50 184 ALA A O 1
ATOM 1350 N N . GLY A 1 185 ? 5.757 -12.525 -30.758 1.00 50.75 185 GLY A N 1
ATOM 1351 C CA . GLY A 1 185 ? 4.316 -12.401 -31.051 1.00 50.75 185 GLY A CA 1
ATOM 1352 C C . GLY A 1 185 ? 3.606 -11.251 -30.320 1.00 50.75 185 GLY A C 1
ATOM 1353 O O . GLY A 1 185 ? 2.596 -10.742 -30.825 1.00 50.75 185 GLY A O 1
ATOM 1354 N N . GLY A 1 186 ? 4.195 -10.751 -29.227 1.00 58.19 186 GLY A N 1
ATOM 1355 C CA . GLY A 1 186 ? 3.596 -9.757 -28.330 1.00 58.19 186 GLY A CA 1
ATOM 1356 C C . GLY A 1 186 ? 2.770 -10.386 -27.204 1.00 58.19 186 GLY A C 1
ATOM 1357 O O . GLY A 1 186 ? 2.585 -11.598 -27.186 1.00 58.19 186 GLY A O 1
ATOM 1358 N N . ALA A 1 187 ? 2.293 -9.537 -26.295 1.00 66.88 187 ALA A N 1
ATOM 1359 C CA . ALA A 1 187 ? 1.442 -9.893 -25.161 1.00 66.88 187 ALA A CA 1
ATOM 1360 C C . ALA A 1 187 ? 0.088 -9.183 -25.284 1.00 66.88 187 ALA A C 1
ATOM 1362 O O . ALA A 1 187 ? 0.014 -8.123 -25.905 1.00 66.88 187 ALA A O 1
ATOM 1363 N N . ASP A 1 188 ? -0.971 -9.734 -24.701 1.00 73.19 188 ASP A N 1
ATOM 1364 C CA . ASP A 1 188 ? -2.294 -9.091 -24.715 1.00 73.19 188 ASP A CA 1
ATOM 1365 C C . ASP A 1 188 ? -2.401 -7.972 -23.672 1.00 73.19 188 ASP A C 1
ATOM 1367 O O . ASP A 1 188 ? -3.136 -6.994 -23.862 1.00 73.19 188 ASP A O 1
ATOM 1371 N N . SER A 1 189 ? -1.610 -8.080 -22.606 1.00 77.12 189 SER A N 1
ATOM 1372 C CA . SER A 1 189 ? -1.420 -7.044 -21.597 1.00 77.12 189 SER A CA 1
ATOM 1373 C C . SER A 1 189 ? 0.037 -6.962 -21.145 1.00 77.12 189 SER A C 1
ATOM 1375 O O . SER A 1 189 ? 0.781 -7.942 -21.197 1.00 77.12 189 SER A O 1
ATOM 1377 N N . VAL A 1 190 ? 0.467 -5.773 -20.728 1.00 78.38 190 VAL A N 1
ATOM 1378 C CA . VAL A 1 190 ? 1.812 -5.509 -20.209 1.00 78.38 190 VAL A CA 1
ATOM 1379 C C . VAL A 1 190 ? 1.710 -4.515 -19.060 1.00 78.38 190 VAL A C 1
ATOM 1381 O O . VAL A 1 190 ? 1.181 -3.421 -19.245 1.00 78.38 190 VAL A O 1
ATOM 1384 N N . LEU A 1 191 ? 2.293 -4.863 -17.915 1.00 83.44 191 LEU A N 1
ATOM 1385 C CA . LEU A 1 191 ? 2.516 -3.945 -16.800 1.00 83.44 191 LEU A CA 1
ATOM 1386 C C . LEU A 1 191 ? 4.015 -3.729 -16.636 1.00 83.44 191 LEU A C 1
ATOM 1388 O O . LEU A 1 191 ? 4.765 -4.691 -16.493 1.00 83.44 191 LEU A O 1
ATOM 1392 N N . ILE A 1 192 ? 4.448 -2.473 -16.652 1.00 81.38 192 ILE A N 1
ATOM 1393 C CA . ILE A 1 192 ? 5.825 -2.072 -16.364 1.00 81.38 192 ILE A CA 1
ATOM 1394 C C . ILE A 1 192 ? 5.804 -1.212 -15.112 1.00 81.38 192 ILE A C 1
ATOM 1396 O O . ILE A 1 192 ? 5.055 -0.236 -15.059 1.00 81.38 192 ILE A O 1
ATOM 1400 N N . VAL A 1 193 ? 6.662 -1.539 -14.150 1.00 86.00 193 VAL A N 1
ATOM 1401 C CA . VAL A 1 193 ? 6.886 -0.717 -12.960 1.00 86.00 193 VAL A CA 1
ATOM 1402 C C . VAL A 1 193 ? 8.376 -0.466 -12.789 1.00 86.00 193 VAL A C 1
ATOM 1404 O O . VAL A 1 193 ? 9.187 -1.386 -12.906 1.00 86.00 193 VAL A O 1
ATOM 1407 N N . ALA A 1 194 ? 8.730 0.787 -12.525 1.00 83.19 194 ALA A N 1
ATOM 1408 C CA . ALA A 1 194 ? 10.084 1.205 -12.199 1.00 83.19 194 ALA A CA 1
ATOM 1409 C C . ALA A 1 194 ? 10.060 2.108 -10.964 1.00 83.19 194 ALA A C 1
ATOM 1411 O O . ALA A 1 194 ? 9.499 3.201 -11.023 1.00 83.19 194 ALA A O 1
ATOM 1412 N N . ASN A 1 195 ? 10.689 1.655 -9.881 1.00 86.69 195 ASN A N 1
ATOM 1413 C CA . ASN A 1 195 ? 10.990 2.444 -8.692 1.00 86.69 195 ASN A CA 1
ATOM 1414 C C . ASN A 1 195 ? 12.462 2.841 -8.714 1.00 86.69 195 ASN A C 1
ATOM 1416 O O . ASN A 1 195 ? 13.350 1.988 -8.814 1.00 86.69 195 ASN A O 1
ATOM 1420 N N . THR A 1 196 ? 12.724 4.138 -8.632 1.00 81.50 196 THR A N 1
ATOM 1421 C CA . THR A 1 196 ? 14.054 4.702 -8.850 1.00 81.50 196 THR A CA 1
ATOM 1422 C C . THR A 1 196 ? 14.332 5.836 -7.883 1.00 81.50 196 THR A C 1
ATOM 1424 O O . THR A 1 196 ? 13.438 6.635 -7.617 1.00 81.50 196 THR A O 1
ATOM 1427 N N . VAL A 1 197 ? 15.578 5.948 -7.433 1.00 83.88 197 VAL A N 1
ATOM 1428 C CA . VAL A 1 197 ? 16.095 7.127 -6.732 1.00 83.88 197 VAL A CA 1
ATOM 1429 C C . VAL A 1 197 ? 16.823 7.986 -7.752 1.00 83.88 197 VAL A C 1
ATOM 1431 O O . VAL A 1 197 ? 17.732 7.507 -8.437 1.00 83.88 197 VAL A O 1
ATOM 1434 N N . LEU A 1 198 ? 16.405 9.242 -7.888 1.00 74.44 198 LEU A N 1
ATOM 1435 C CA . LEU A 1 198 ? 16.992 10.157 -8.861 1.00 74.44 198 LEU A CA 1
ATOM 1436 C C . LEU A 1 198 ? 18.235 10.839 -8.284 1.00 74.44 198 LEU A C 1
ATOM 1438 O O . LEU A 1 198 ? 18.157 11.486 -7.246 1.00 74.44 198 LEU A O 1
ATOM 1442 N N . GLU A 1 199 ? 19.365 10.759 -8.986 1.00 69.06 199 GLU A N 1
ATOM 1443 C CA . GLU A 1 199 ? 20.546 11.583 -8.684 1.00 69.06 199 GLU A CA 1
ATOM 1444 C C . GLU A 1 199 ? 20.496 12.911 -9.452 1.00 69.06 199 GLU A C 1
ATOM 1446 O O . GLU A 1 199 ? 20.963 13.945 -8.979 1.00 69.06 199 GLU A O 1
ATOM 1451 N N . ARG A 1 200 ? 19.880 12.920 -10.642 1.00 64.69 200 ARG A N 1
ATOM 1452 C CA . ARG A 1 200 ? 19.712 14.131 -11.450 1.00 64.69 200 ARG A CA 1
ATOM 1453 C C . ARG A 1 200 ? 18.412 14.124 -12.246 1.00 64.69 200 ARG A C 1
ATOM 1455 O O . ARG A 1 200 ? 17.870 13.086 -12.615 1.00 64.69 200 ARG A O 1
ATOM 1462 N N . ARG A 1 201 ? 17.935 15.325 -12.582 1.00 57.94 201 ARG A N 1
ATOM 1463 C CA . ARG A 1 201 ? 16.796 15.523 -13.480 1.00 57.94 201 ARG A CA 1
ATOM 1464 C C . ARG A 1 201 ? 17.081 14.985 -14.888 1.00 57.94 201 ARG A C 1
ATOM 1466 O O . ARG A 1 201 ? 17.909 15.540 -15.611 1.00 57.94 201 ARG A O 1
ATOM 1473 N N . GLY A 1 202 ? 16.283 14.001 -15.286 1.00 55.06 202 GLY A N 1
ATOM 1474 C CA . GLY A 1 202 ? 16.091 13.580 -16.670 1.00 55.06 202 GLY A CA 1
ATOM 1475 C C . GLY A 1 202 ? 16.552 12.162 -16.963 1.00 55.06 202 GLY A C 1
ATOM 1476 O O . GLY A 1 202 ? 17.299 11.557 -16.199 1.00 55.06 202 GLY A O 1
ATOM 1477 N N . GLY A 1 203 ? 16.046 11.607 -18.066 1.00 54.56 203 GLY A N 1
ATOM 1478 C CA . GLY A 1 203 ? 16.378 10.243 -18.457 1.00 54.56 203 GLY A CA 1
ATOM 1479 C C . GLY A 1 203 ? 15.257 9.445 -19.109 1.00 54.56 203 GLY A C 1
ATOM 1480 O O . GLY A 1 203 ? 14.094 9.848 -19.198 1.00 54.56 203 GLY A O 1
ATOM 1481 N N . THR A 1 204 ? 15.621 8.257 -19.577 1.00 53.41 204 THR A N 1
ATOM 1482 C CA . THR A 1 204 ? 14.710 7.255 -20.132 1.00 53.41 204 THR A CA 1
ATOM 1483 C C . THR A 1 204 ? 14.923 5.913 -19.463 1.00 53.41 204 THR A C 1
ATOM 1485 O O . THR A 1 204 ? 16.062 5.522 -19.230 1.00 53.41 204 THR A O 1
ATOM 1488 N N . LEU A 1 205 ? 13.832 5.196 -19.181 1.00 54.03 205 LEU A N 1
ATOM 1489 C CA . LEU A 1 205 ? 13.916 3.834 -18.638 1.00 54.03 205 LEU A CA 1
ATOM 1490 C C . LEU A 1 205 ? 14.490 2.840 -19.647 1.00 54.03 205 LEU A C 1
ATOM 1492 O O . LEU A 1 205 ? 15.066 1.826 -19.269 1.00 54.03 205 LEU A O 1
ATOM 1496 N N . PHE A 1 206 ? 14.316 3.124 -20.939 1.00 52.88 206 PHE A N 1
ATOM 1497 C CA . PHE A 1 206 ? 14.655 2.192 -21.998 1.00 52.88 206 PHE A CA 1
ATOM 1498 C C . PHE A 1 206 ? 15.185 2.876 -23.258 1.00 52.88 206 PHE A C 1
ATOM 1500 O O . PHE A 1 206 ? 14.639 3.890 -23.717 1.00 52.88 206 PHE A O 1
ATOM 1507 N N . ARG A 1 207 ? 16.162 2.233 -23.908 1.00 50.44 207 ARG A N 1
ATOM 1508 C CA . ARG A 1 207 ? 16.731 2.686 -25.186 1.00 50.44 207 ARG A CA 1
ATOM 1509 C C . ARG A 1 207 ? 16.911 1.564 -26.217 1.00 50.44 207 ARG A C 1
ATOM 1511 O O . ARG A 1 207 ? 17.173 0.421 -25.859 1.00 50.44 207 ARG A O 1
ATOM 1518 N N . ASP A 1 208 ? 16.778 1.922 -27.494 1.00 45.44 208 ASP A N 1
ATOM 1519 C CA . ASP A 1 208 ? 17.185 1.138 -28.669 1.00 45.44 208 ASP A CA 1
ATOM 1520 C C . ASP A 1 208 ? 18.674 1.456 -29.005 1.00 45.44 208 ASP A C 1
ATOM 1522 O O . ASP A 1 208 ? 19.084 2.615 -28.886 1.00 45.44 208 ASP A O 1
ATOM 1526 N N . PRO A 1 209 ? 19.502 0.477 -29.432 1.00 40.72 209 PRO A N 1
ATOM 1527 C CA . PRO A 1 209 ? 20.914 0.656 -29.810 1.00 40.72 209 PRO A CA 1
ATOM 1528 C C . PRO A 1 209 ? 21.212 1.738 -30.865 1.00 40.72 209 PRO A C 1
ATOM 1530 O O . PRO A 1 209 ? 22.339 2.214 -30.948 1.00 40.72 209 PRO A O 1
ATOM 1533 N N . THR A 1 210 ? 20.231 2.134 -31.678 1.00 48.25 210 THR A N 1
ATOM 1534 C CA . THR A 1 210 ? 20.309 3.234 -32.662 1.00 48.25 210 THR A CA 1
ATOM 1535 C C . THR A 1 210 ? 20.190 4.621 -32.029 1.00 48.25 210 THR A C 1
ATOM 1537 O O . THR A 1 210 ? 20.259 5.641 -32.715 1.00 48.25 210 THR A O 1
ATOM 1540 N N . GLY A 1 211 ? 19.971 4.678 -30.718 1.00 42.91 211 GLY A N 1
ATOM 1541 C CA . GLY A 1 211 ? 19.798 5.907 -29.968 1.00 42.91 211 GLY A CA 1
ATOM 1542 C C . GLY A 1 211 ? 18.361 6.427 -29.924 1.00 42.91 211 GLY A C 1
ATOM 1543 O O . GLY A 1 211 ? 18.090 7.409 -29.228 1.00 42.91 211 GLY A O 1
ATOM 1544 N N . GLY A 1 212 ? 17.432 5.755 -30.611 1.00 44.59 212 GLY A N 1
ATOM 1545 C CA . GLY A 1 212 ? 15.995 5.929 -30.426 1.00 44.59 212 GLY A CA 1
ATOM 1546 C C . GLY A 1 212 ? 15.563 5.447 -29.039 1.00 44.59 212 GLY A C 1
ATOM 1547 O O . GLY A 1 212 ? 16.144 4.528 -28.471 1.00 44.59 212 GLY A O 1
ATOM 1548 N N . LYS A 1 213 ? 14.546 6.070 -28.445 1.00 45.06 213 LYS A N 1
ATOM 1549 C CA . LYS A 1 213 ? 13.956 5.552 -27.199 1.00 45.06 213 LYS A CA 1
ATOM 1550 C C . LYS A 1 213 ? 13.321 4.190 -27.480 1.00 45.06 213 LYS A C 1
ATOM 1552 O O . LYS A 1 213 ? 12.743 4.009 -28.555 1.00 45.06 213 LYS A O 1
ATOM 1557 N N . LEU A 1 214 ? 13.456 3.237 -26.557 1.00 40.75 214 LEU A N 1
ATOM 1558 C CA . LEU A 1 214 ? 12.922 1.891 -26.768 1.00 40.75 214 LEU A CA 1
ATOM 1559 C C . LEU A 1 214 ? 11.401 1.920 -26.896 1.00 40.75 214 LEU A C 1
ATOM 1561 O O . LEU A 1 214 ? 10.721 2.761 -26.315 1.00 40.75 214 LEU A O 1
ATOM 1565 N N . ARG A 1 215 ? 10.901 0.951 -27.652 1.00 42.44 215 ARG A N 1
ATOM 1566 C CA . ARG A 1 215 ? 9.550 0.818 -28.159 1.00 42.44 215 ARG A CA 1
ATOM 1567 C C . ARG A 1 215 ? 8.743 -0.155 -27.284 1.00 42.44 215 ARG A C 1
ATOM 1569 O O . ARG A 1 215 ? 8.745 -1.357 -27.521 1.00 42.44 215 ARG A O 1
ATOM 1576 N N . ALA A 1 216 ? 8.041 0.366 -26.282 1.00 33.94 216 ALA A N 1
ATOM 1577 C CA . ALA A 1 216 ? 6.756 -0.211 -25.897 1.00 33.94 216 ALA A CA 1
ATOM 1578 C C . ALA A 1 216 ? 5.733 0.261 -26.948 1.00 33.94 216 ALA A C 1
ATOM 1580 O O . ALA A 1 216 ? 5.609 1.461 -27.201 1.00 33.94 216 ALA A O 1
ATOM 1581 N N . TYR A 1 217 ? 5.101 -0.675 -27.643 1.00 40.12 217 TYR A N 1
ATOM 1582 C CA . TYR A 1 217 ? 4.253 -0.435 -28.805 1.00 40.12 217 TYR A CA 1
ATOM 1583 C C . TYR A 1 217 ? 2.792 -0.333 -28.409 1.00 40.12 217 TYR A C 1
ATOM 1585 O O . TYR A 1 217 ? 2.279 -1.184 -27.691 1.00 40.12 217 TYR A O 1
ATOM 1593 N N . PHE A 1 218 ? 2.122 0.640 -29.021 1.00 30.94 218 PHE A N 1
ATOM 1594 C CA . PHE A 1 218 ? 0.694 0.617 -29.302 1.00 30.94 218 PHE A CA 1
ATOM 1595 C C . PHE A 1 218 ? 0.542 0.539 -30.817 1.00 30.94 218 PHE A C 1
ATOM 1597 O O . PHE A 1 218 ? 0.797 1.516 -31.517 1.00 30.94 218 PHE A O 1
ATOM 1604 N N . SER A 1 219 ? 0.195 -0.627 -31.352 1.00 33.97 219 SER A N 1
ATOM 1605 C CA . SER A 1 219 ? 0.079 -0.808 -32.805 1.00 33.97 219 SER A CA 1
ATOM 1606 C C . SER A 1 219 ? -1.378 -0.777 -33.245 1.00 33.97 219 SER A C 1
ATOM 1608 O O . SER A 1 219 ? -2.064 -1.776 -33.054 1.00 33.97 219 SER A O 1
ATOM 1610 N N . SER A 1 220 ? -1.819 0.299 -33.904 1.00 32.06 220 SER A N 1
ATOM 1611 C CA . SER A 1 220 ? -3.070 0.318 -34.672 1.00 32.06 220 SER A CA 1
ATOM 1612 C C . SER A 1 220 ? -2.839 -0.056 -36.138 1.00 32.06 220 SER A C 1
ATOM 1614 O O . SER A 1 220 ? -2.390 0.784 -36.909 1.00 32.06 220 SER A O 1
ATOM 1616 N N . GLY A 1 221 ? -3.153 -1.300 -36.513 1.00 30.92 221 GLY A N 1
ATOM 1617 C CA . GLY A 1 221 ? -3.548 -1.768 -37.859 1.00 30.92 221 GLY A CA 1
ATOM 1618 C C . GLY A 1 221 ? -2.667 -1.545 -39.108 1.00 30.92 221 GLY A C 1
ATOM 1619 O O . GLY A 1 221 ? -2.728 -2.366 -40.016 1.00 30.92 221 GLY A O 1
ATOM 1620 N N . MET A 1 222 ? -1.857 -0.496 -39.227 1.00 27.72 222 MET A N 1
ATOM 1621 C CA . MET A 1 222 ? -1.115 -0.171 -40.450 1.00 27.72 222 MET A CA 1
ATOM 1622 C C . MET A 1 222 ? 0.204 0.535 -40.117 1.00 27.72 222 MET A C 1
ATOM 1624 O O . MET A 1 222 ? 0.219 1.711 -39.777 1.00 27.72 222 MET A O 1
ATOM 1628 N N . GLY A 1 223 ? 1.330 -0.166 -40.275 1.00 27.77 223 GLY A N 1
ATOM 1629 C CA . GLY A 1 223 ? 2.668 0.428 -40.175 1.00 27.77 223 GLY A CA 1
ATOM 1630 C C . GLY A 1 223 ? 3.253 0.467 -38.756 1.00 27.77 223 GLY A C 1
ATOM 1631 O O . GLY A 1 223 ? 2.582 0.748 -37.770 1.00 27.77 223 GLY A O 1
ATOM 1632 N N . ARG A 1 224 ? 4.543 0.131 -38.658 1.00 34.12 224 ARG A N 1
ATOM 1633 C CA . ARG A 1 224 ? 5.311 0.007 -37.409 1.00 34.12 224 ARG A CA 1
ATOM 1634 C C . ARG A 1 224 ? 5.587 1.394 -36.809 1.00 34.12 224 ARG A C 1
ATOM 1636 O O . ARG A 1 224 ? 6.287 2.180 -37.445 1.00 34.12 224 ARG A O 1
ATOM 1643 N N . LEU A 1 225 ? 5.098 1.679 -35.596 1.00 33.25 225 LEU A N 1
ATOM 1644 C CA . LEU A 1 225 ? 5.344 2.944 -34.883 1.00 33.25 225 LEU A CA 1
ATOM 1645 C C . LEU A 1 225 ? 5.646 2.749 -33.383 1.00 33.25 225 LEU A C 1
ATOM 1647 O O . LEU A 1 225 ? 5.212 1.787 -32.763 1.00 33.25 225 LEU A O 1
ATOM 1651 N N . TYR A 1 226 ? 6.472 3.664 -32.869 1.00 42.00 226 TYR A N 1
ATOM 1652 C CA . TYR A 1 226 ? 7.417 3.566 -31.747 1.00 42.00 226 TYR A CA 1
ATOM 1653 C C . TYR A 1 226 ? 6.808 4.026 -30.414 1.00 42.00 226 TYR A C 1
ATOM 1655 O O . TYR A 1 226 ? 5.728 4.609 -30.422 1.00 42.00 226 TYR A O 1
ATOM 1663 N N . ALA A 1 227 ? 7.527 3.839 -29.290 1.00 41.28 227 ALA A N 1
ATOM 1664 C CA . ALA A 1 227 ? 7.142 4.371 -27.978 1.00 41.28 227 ALA A CA 1
ATOM 1665 C C . ALA A 1 227 ? 6.927 5.874 -28.061 1.00 41.28 227 ALA A C 1
ATOM 1667 O O . ALA A 1 227 ? 7.855 6.683 -28.018 1.00 41.28 227 ALA A O 1
ATOM 1668 N N . SER A 1 228 ? 5.669 6.227 -28.204 1.00 33.06 228 SER A N 1
ATOM 1669 C CA . SER A 1 228 ? 5.217 7.572 -28.389 1.00 33.06 228 SER A CA 1
ATOM 1670 C C . SER A 1 228 ? 3.804 7.613 -27.854 1.00 33.06 228 SER A C 1
ATOM 1672 O O . SER A 1 228 ? 3.019 6.708 -28.133 1.00 33.06 228 SER A O 1
ATOM 1674 N N . ASN A 1 229 ? 3.493 8.609 -27.034 1.00 39.41 229 ASN A N 1
ATOM 1675 C CA . ASN A 1 229 ? 2.142 8.916 -26.647 1.00 39.41 229 ASN A CA 1
ATOM 1676 C C . ASN A 1 229 ? 1.308 8.929 -27.931 1.00 39.41 229 ASN A C 1
ATOM 1678 O O . ASN A 1 229 ? 1.806 9.232 -29.007 1.00 39.41 229 ASN A O 1
ATOM 1682 N N . LEU A 1 230 ? 0.058 8.529 -27.823 1.00 40.88 230 LEU A N 1
ATOM 1683 C CA . LEU A 1 230 ? -1.139 9.204 -28.313 1.00 40.88 230 LEU A CA 1
ATOM 1684 C C . LEU A 1 230 ? -1.052 10.217 -29.489 1.00 40.88 230 LEU A C 1
ATOM 1686 O O . LEU A 1 230 ? -1.991 10.225 -30.282 1.00 40.88 230 LEU A O 1
ATOM 1690 N N . ASN A 1 231 ? 0.011 11.031 -29.614 1.00 40.16 231 ASN A N 1
ATOM 1691 C CA . ASN A 1 231 ? 0.279 12.023 -30.664 1.00 40.16 231 ASN A CA 1
ATOM 1692 C C . ASN A 1 231 ? 1.732 12.021 -31.235 1.00 40.16 231 ASN A C 1
ATOM 1694 O O . ASN A 1 231 ? 2.076 12.947 -31.965 1.00 40.16 231 ASN A O 1
ATOM 1698 N N . GLY A 1 232 ? 2.611 11.061 -30.912 1.00 42.59 232 GLY A N 1
ATOM 1699 C CA . GLY A 1 232 ? 4.006 11.025 -31.393 1.00 42.59 232 GLY A CA 1
ATOM 1700 C C . GLY A 1 232 ? 5.116 11.186 -30.336 1.00 42.59 232 GLY A C 1
ATOM 1701 O O . GLY A 1 232 ? 6.292 11.176 -30.707 1.00 42.59 232 GLY A O 1
ATOM 1702 N N . ASN A 1 233 ? 4.818 11.297 -29.030 1.00 43.56 233 ASN A N 1
ATOM 1703 C CA . ASN A 1 233 ? 5.823 11.635 -27.996 1.00 43.56 233 ASN A CA 1
ATOM 1704 C C . ASN A 1 233 ? 6.097 10.534 -26.960 1.00 43.56 233 ASN A C 1
ATOM 1706 O O . ASN A 1 233 ? 5.290 10.309 -26.081 1.00 43.56 233 ASN A O 1
ATOM 1710 N N . LYS A 1 234 ? 7.259 9.885 -27.008 1.00 46.91 234 LYS A N 1
ATOM 1711 C CA . LYS A 1 234 ? 7.947 9.100 -25.948 1.00 46.91 234 LYS A CA 1
ATOM 1712 C C . LYS A 1 234 ? 7.122 8.676 -24.700 1.00 46.91 234 LYS A C 1
ATOM 1714 O O . LYS A 1 234 ? 6.921 9.485 -23.804 1.00 46.91 234 LYS A O 1
ATOM 1719 N N . LEU A 1 235 ? 6.747 7.389 -24.601 1.00 45.03 235 LEU A N 1
ATOM 1720 C CA . LEU A 1 235 ? 5.889 6.839 -23.524 1.00 45.03 235 LEU A CA 1
ATOM 1721 C C . LEU A 1 235 ? 6.564 6.568 -22.170 1.00 45.03 235 LEU A C 1
ATOM 1723 O O . LEU A 1 235 ? 5.862 6.434 -21.184 1.00 45.03 235 LEU A O 1
ATOM 1727 N N . LEU A 1 236 ? 7.891 6.462 -22.078 1.00 50.44 236 LEU A N 1
ATOM 1728 C CA . LEU A 1 236 ? 8.605 6.169 -20.817 1.00 50.44 236 LEU A CA 1
ATOM 1729 C C . LEU A 1 236 ? 9.842 7.058 -20.704 1.00 50.44 236 LEU A C 1
ATOM 1731 O O . LEU A 1 236 ? 10.993 6.619 -20.716 1.00 50.44 236 LEU A O 1
ATOM 1735 N N . ASN A 1 237 ? 9.572 8.358 -20.726 1.00 52.28 237 ASN A N 1
ATOM 1736 C CA . ASN A 1 237 ? 10.568 9.409 -20.649 1.00 52.28 237 ASN A CA 1
ATOM 1737 C C . ASN A 1 237 ? 10.284 10.279 -19.432 1.00 52.28 237 ASN A C 1
ATOM 1739 O O . ASN A 1 237 ? 9.267 10.970 -19.442 1.00 52.28 237 ASN A O 1
ATOM 1743 N N . PHE A 1 238 ? 11.182 10.303 -18.450 1.00 50.09 238 PHE A N 1
ATOM 1744 C CA . PHE A 1 238 ? 10.981 11.072 -17.218 1.00 50.09 238 PHE A CA 1
ATOM 1745 C C . PHE A 1 238 ? 10.670 12.541 -17.513 1.00 50.09 238 PHE A C 1
ATOM 1747 O O . PHE A 1 238 ? 9.691 13.078 -17.004 1.00 50.09 238 PHE A O 1
ATOM 1754 N N . ASP A 1 239 ? 11.391 13.144 -18.461 1.00 53.03 239 ASP A N 1
ATOM 1755 C CA . ASP A 1 239 ? 11.203 14.552 -18.843 1.00 53.03 239 ASP A CA 1
ATOM 1756 C C . ASP A 1 239 ? 9.840 14.868 -19.477 1.00 53.03 239 ASP A C 1
ATOM 1758 O O . ASP A 1 239 ? 9.452 16.028 -19.557 1.00 53.03 239 ASP A O 1
ATOM 1762 N N . GLY A 1 240 ? 9.142 13.861 -20.013 1.00 55.19 240 GLY A N 1
ATOM 1763 C CA . GLY A 1 240 ? 7.834 14.046 -20.651 1.00 55.19 240 GLY A CA 1
ATOM 1764 C C . GLY A 1 240 ? 6.652 13.856 -19.701 1.00 55.19 240 GLY A C 1
ATOM 1765 O O . GLY A 1 240 ? 5.558 14.317 -20.013 1.00 55.19 240 GLY A O 1
ATOM 1766 N N . TRP A 1 241 ? 6.873 13.165 -18.580 1.00 55.41 241 TRP A N 1
ATOM 1767 C CA . TRP A 1 241 ? 5.829 12.774 -17.627 1.00 55.41 241 TRP A CA 1
ATOM 1768 C C . TRP A 1 241 ? 5.781 13.654 -16.392 1.00 55.41 241 TRP A C 1
ATOM 1770 O O . TRP A 1 241 ? 4.727 13.807 -15.785 1.00 55.41 241 TRP A O 1
ATOM 1780 N N . PHE A 1 242 ? 6.909 14.259 -16.043 1.00 52.97 242 PHE A N 1
ATOM 1781 C CA . PHE A 1 242 ? 6.958 15.291 -15.031 1.00 52.97 242 PHE A CA 1
ATOM 1782 C C . PHE A 1 242 ? 6.765 16.638 -15.717 1.00 52.97 242 PHE A C 1
ATOM 1784 O O . PHE A 1 242 ? 7.467 16.967 -16.673 1.00 52.97 242 PHE A O 1
ATOM 1791 N N . ASN A 1 243 ? 5.794 17.421 -15.241 1.00 53.75 243 ASN A N 1
ATOM 1792 C CA . ASN A 1 243 ? 5.626 18.799 -15.688 1.00 53.75 243 ASN A CA 1
ATOM 1793 C C . ASN A 1 243 ? 6.981 19.515 -15.570 1.00 53.75 243 ASN A C 1
ATOM 1795 O O . ASN A 1 243 ? 7.657 19.406 -14.547 1.00 53.75 243 ASN A O 1
ATOM 1799 N N . THR A 1 244 ? 7.390 20.258 -16.601 1.00 54.34 244 THR A N 1
ATOM 1800 C CA . THR A 1 244 ? 8.660 20.995 -16.589 1.00 54.34 244 THR A CA 1
ATOM 1801 C C . THR A 1 244 ? 8.774 21.975 -15.413 1.00 54.34 244 THR A C 1
ATOM 1803 O O . THR A 1 244 ? 9.890 22.342 -15.048 1.00 54.34 244 THR A O 1
ATOM 1806 N N . ALA A 1 245 ? 7.642 22.359 -14.815 1.00 55.62 245 ALA A N 1
ATOM 1807 C CA . ALA A 1 245 ? 7.544 23.187 -13.618 1.00 55.62 245 ALA A CA 1
ATOM 1808 C C . ALA A 1 245 ? 7.691 22.428 -12.281 1.00 55.62 245 ALA A C 1
ATOM 1810 O O . ALA A 1 245 ? 7.832 23.077 -11.251 1.00 55.62 245 ALA A O 1
ATOM 1811 N N . ILE A 1 246 ? 7.655 21.089 -12.263 1.00 60.00 246 ILE A N 1
ATOM 1812 C CA . ILE A 1 246 ? 7.918 20.302 -11.049 1.00 60.00 246 ILE A CA 1
ATOM 1813 C C . ILE A 1 246 ? 9.433 20.198 -10.878 1.00 60.00 246 ILE A C 1
ATOM 1815 O O . ILE A 1 246 ? 10.129 19.595 -11.699 1.00 60.00 246 ILE A O 1
ATOM 1819 N N . GLU A 1 247 ? 9.944 20.817 -9.819 1.00 62.84 247 GLU A N 1
ATOM 1820 C CA . GLU A 1 247 ? 11.349 20.734 -9.435 1.00 62.84 247 GLU A CA 1
ATOM 1821 C C . GLU A 1 247 ? 11.610 19.391 -8.750 1.00 62.84 247 GLU A C 1
ATOM 1823 O O . GLU A 1 247 ? 11.045 19.114 -7.693 1.00 62.84 247 GLU A O 1
ATOM 1828 N N . ILE A 1 248 ? 12.423 18.551 -9.390 1.00 66.38 248 ILE A N 1
ATOM 1829 C CA . ILE A 1 248 ? 12.895 17.267 -8.864 1.00 66.38 248 ILE A CA 1
ATOM 1830 C C . ILE A 1 248 ? 14.265 17.503 -8.230 1.00 66.38 248 ILE A C 1
ATOM 1832 O O . ILE A 1 248 ? 15.129 18.118 -8.863 1.00 66.38 248 ILE A O 1
ATOM 1836 N N . ALA A 1 249 ? 14.445 17.007 -7.013 1.00 73.50 249 ALA A N 1
ATOM 1837 C CA . ALA A 1 249 ? 15.685 17.073 -6.259 1.00 73.50 249 ALA A CA 1
ATOM 1838 C C . ALA A 1 249 ? 16.434 15.733 -6.314 1.00 73.50 249 ALA A C 1
ATOM 1840 O O . ALA A 1 249 ? 15.843 14.671 -6.511 1.00 73.50 249 ALA A O 1
ATOM 1841 N N . GLU A 1 250 ? 17.749 15.800 -6.126 1.00 80.38 250 GLU A N 1
ATOM 1842 C CA . GLU A 1 250 ? 18.568 14.623 -5.840 1.00 80.38 250 GLU A CA 1
ATOM 1843 C C . GLU A 1 250 ? 18.026 13.904 -4.593 1.00 80.38 250 GLU A C 1
ATOM 1845 O O . GLU A 1 250 ? 17.695 14.546 -3.595 1.00 80.38 250 GLU A O 1
ATOM 1850 N N . GLY A 1 251 ? 17.906 12.579 -4.666 1.00 80.62 251 GLY A N 1
ATOM 1851 C CA . GLY A 1 251 ? 17.352 11.739 -3.605 1.00 80.62 251 GLY A CA 1
ATOM 1852 C C . GLY A 1 251 ? 15.834 11.546 -3.657 1.00 80.62 251 GLY A C 1
ATOM 1853 O O . GLY A 1 251 ? 15.307 10.790 -2.845 1.00 80.62 251 GLY A O 1
ATOM 1854 N N . ASP A 1 252 ? 15.122 12.171 -4.602 1.00 84.94 252 ASP A N 1
ATOM 1855 C CA . ASP A 1 252 ? 13.694 11.901 -4.787 1.00 84.94 252 ASP A CA 1
ATOM 1856 C C . ASP A 1 252 ? 13.453 10.438 -5.185 1.00 84.94 252 ASP A C 1
ATOM 1858 O O . ASP A 1 252 ? 14.042 9.931 -6.149 1.00 84.94 252 ASP A O 1
ATOM 1862 N N . ASN A 1 253 ? 12.511 9.794 -4.495 1.00 87.94 253 ASN A N 1
ATOM 1863 C CA . ASN A 1 253 ? 11.965 8.509 -4.898 1.00 87.94 253 ASN A CA 1
ATOM 1864 C C . ASN A 1 253 ? 10.915 8.729 -5.987 1.00 87.94 253 ASN A C 1
ATOM 1866 O O . ASN A 1 253 ? 9.959 9.492 -5.814 1.00 87.94 253 ASN A O 1
ATOM 1870 N N . VAL A 1 254 ? 11.062 8.030 -7.106 1.00 83.56 254 VAL A N 1
ATOM 1871 C CA . VAL A 1 254 ? 10.125 8.084 -8.224 1.00 83.56 254 VAL A CA 1
ATOM 1872 C C . VAL A 1 254 ? 9.646 6.691 -8.575 1.00 83.56 254 VAL A C 1
ATOM 1874 O O . VAL A 1 254 ? 10.452 5.801 -8.836 1.00 83.56 254 VAL A O 1
ATOM 1877 N N . CYS A 1 255 ? 8.326 6.540 -8.664 1.00 86.62 255 CYS A N 1
ATOM 1878 C CA . CYS A 1 255 ? 7.695 5.347 -9.204 1.00 86.62 255 CYS A CA 1
ATOM 1879 C C . CYS A 1 255 ? 6.979 5.683 -10.513 1.00 86.62 255 CYS A C 1
ATOM 1881 O O . CYS A 1 255 ? 6.133 6.579 -10.553 1.00 86.62 255 CYS A O 1
ATOM 1883 N N . LEU A 1 256 ? 7.306 4.967 -11.587 1.00 82.50 256 LEU A N 1
ATOM 1884 C CA . LEU A 1 256 ? 6.597 5.039 -12.861 1.00 82.50 256 LEU A CA 1
ATOM 1885 C C . LEU A 1 256 ? 5.917 3.703 -13.141 1.00 82.50 256 LEU A C 1
ATOM 1887 O O . LEU A 1 256 ? 6.579 2.666 -13.205 1.00 82.50 256 LEU A O 1
ATOM 1891 N N . MET A 1 257 ? 4.609 3.752 -13.370 1.00 84.38 257 MET A N 1
ATOM 1892 C CA . MET A 1 257 ? 3.786 2.600 -13.719 1.00 84.38 257 MET A CA 1
ATOM 1893 C C . MET A 1 257 ? 3.164 2.807 -15.097 1.00 84.38 257 MET A C 1
ATOM 1895 O O . MET A 1 257 ? 2.661 3.887 -15.419 1.00 84.38 257 MET A O 1
ATOM 1899 N N . LEU A 1 258 ? 3.182 1.759 -15.915 1.00 80.62 258 LEU A N 1
ATOM 1900 C CA . LEU A 1 258 ? 2.567 1.728 -17.236 1.00 80.62 258 LEU A CA 1
ATOM 1901 C C . LEU A 1 258 ? 1.774 0.437 -17.388 1.00 80.62 258 LEU A C 1
ATOM 1903 O O . LEU A 1 258 ? 2.355 -0.642 -17.320 1.00 80.62 258 LEU A O 1
ATOM 1907 N N . ASN A 1 259 ? 0.484 0.563 -17.675 1.00 81.75 259 ASN A N 1
ATOM 1908 C CA . ASN A 1 259 ? -0.376 -0.550 -18.044 1.00 81.75 259 ASN A CA 1
ATOM 1909 C C . ASN A 1 259 ? -0.819 -0.419 -19.508 1.00 81.75 259 ASN A C 1
ATOM 1911 O O . ASN A 1 259 ? -1.314 0.626 -19.943 1.00 81.75 259 ASN A O 1
ATOM 1915 N N . LEU A 1 260 ? -0.622 -1.490 -20.270 1.00 76.69 260 LEU A N 1
ATOM 1916 C CA . LEU A 1 260 ? -0.969 -1.630 -21.678 1.00 76.69 260 LEU A CA 1
ATOM 1917 C C . LEU A 1 260 ? -1.903 -2.828 -21.820 1.00 76.69 260 LEU A C 1
ATOM 1919 O O . LEU A 1 260 ? -1.559 -3.904 -21.344 1.00 76.69 260 LEU A O 1
ATOM 1923 N N . ARG A 1 261 ? -3.028 -2.695 -22.527 1.00 75.00 261 ARG A N 1
ATOM 1924 C CA . ARG A 1 261 ? -3.915 -3.841 -22.809 1.00 75.00 261 ARG A CA 1
ATOM 1925 C C . ARG A 1 261 ? -4.591 -3.757 -24.172 1.00 75.00 261 ARG A C 1
ATOM 1927 O O . ARG A 1 261 ? -4.786 -2.670 -24.722 1.00 75.00 261 ARG A O 1
ATOM 1934 N N . SER A 1 262 ? -4.960 -4.907 -24.720 1.00 68.44 262 SER A N 1
ATOM 1935 C CA . SER A 1 262 ? -5.838 -5.028 -25.888 1.00 68.44 262 SER A CA 1
ATOM 1936 C C . SER A 1 262 ? -7.304 -4.711 -25.520 1.00 68.44 262 SER A C 1
ATOM 1938 O O . SER A 1 262 ? -7.730 -5.016 -24.415 1.00 68.44 262 SER A O 1
ATOM 1940 N N . SER A 1 263 ? -8.125 -4.083 -26.369 1.00 63.56 263 SER A N 1
ATOM 1941 C CA . SER A 1 263 ? -7.814 -3.460 -27.663 1.00 63.56 263 SER A CA 1
ATOM 1942 C C . SER A 1 263 ? -7.401 -1.990 -27.481 1.00 63.56 263 SER A C 1
ATOM 1944 O O . SER A 1 263 ? -8.189 -1.067 -27.707 1.00 63.56 263 SER A O 1
ATOM 1946 N N . GLY A 1 264 ? -6.163 -1.767 -27.041 1.00 66.19 264 GLY A N 1
ATOM 1947 C CA . GLY A 1 264 ? -5.454 -0.508 -27.239 1.00 66.19 264 GLY A CA 1
ATOM 1948 C C . GLY A 1 264 ? -5.624 0.513 -26.133 1.00 66.19 264 GLY A C 1
ATOM 1949 O O . GLY A 1 264 ? -5.647 1.715 -26.402 1.00 66.19 264 GLY A O 1
ATOM 1950 N N . TYR A 1 265 ? -5.763 0.041 -24.902 1.00 74.94 265 TYR A N 1
ATOM 1951 C CA . TYR A 1 265 ? -5.820 0.889 -23.726 1.00 74.94 265 TYR A CA 1
ATOM 1952 C C . TYR A 1 265 ? -4.432 1.090 -23.119 1.00 74.94 265 TYR A C 1
ATOM 1954 O O . TYR A 1 265 ? -3.647 0.150 -22.980 1.00 74.94 265 TYR A O 1
ATOM 1962 N N . ALA A 1 266 ? -4.157 2.349 -22.796 1.00 75.88 266 ALA A N 1
ATOM 1963 C CA . ALA A 1 266 ? -2.947 2.858 -22.185 1.00 75.88 266 ALA A CA 1
ATOM 1964 C C . ALA A 1 266 ? -3.299 3.517 -20.861 1.00 75.88 266 ALA A C 1
ATOM 1966 O O . ALA A 1 266 ? -4.179 4.379 -20.841 1.00 75.88 266 ALA A O 1
ATOM 1967 N N . GLN A 1 267 ? -2.551 3.217 -19.811 1.00 79.00 267 GLN A N 1
ATOM 1968 C CA . GLN A 1 267 ? -2.586 3.975 -18.571 1.00 79.00 267 GLN A CA 1
ATOM 1969 C C . GLN A 1 267 ? -1.170 4.199 -18.072 1.00 79.00 267 GLN A C 1
ATOM 1971 O O . GLN A 1 267 ? -0.356 3.278 -18.086 1.00 79.00 267 GLN A O 1
ATOM 1976 N N . VAL A 1 268 ? -0.877 5.424 -17.653 1.00 79.62 268 VAL A N 1
ATOM 1977 C CA . VAL A 1 268 ? 0.411 5.808 -17.078 1.00 79.62 268 VAL A CA 1
ATOM 1978 C C . VAL A 1 268 ? 0.157 6.548 -15.784 1.00 79.62 268 VAL A C 1
ATOM 1980 O O . VAL A 1 268 ? -0.678 7.454 -15.743 1.00 79.62 268 VAL A O 1
ATOM 1983 N N . GLN A 1 269 ? 0.911 6.182 -14.760 1.00 83.44 269 GLN A N 1
ATOM 1984 C CA . GLN A 1 269 ? 0.855 6.800 -13.451 1.00 83.44 269 GLN A CA 1
ATOM 1985 C C . GLN A 1 269 ? 2.282 7.068 -12.975 1.00 83.44 269 GLN A C 1
ATOM 1987 O O . GLN A 1 269 ? 3.130 6.176 -13.007 1.00 83.44 269 GLN A O 1
ATOM 1992 N N . SER A 1 270 ? 2.538 8.299 -12.547 1.00 82.56 270 SER A N 1
ATOM 1993 C CA . SER A 1 270 ? 3.832 8.726 -12.022 1.00 82.56 270 SER A CA 1
ATOM 1994 C C . SER A 1 270 ? 3.666 9.224 -10.598 1.00 82.56 270 SER A C 1
ATOM 1996 O O . SER A 1 270 ? 2.785 10.047 -10.321 1.00 82.56 270 SER A O 1
ATOM 1998 N N . TYR A 1 271 ? 4.570 8.787 -9.732 1.00 86.50 271 TYR A N 1
ATOM 1999 C CA . TYR A 1 271 ? 4.635 9.181 -8.336 1.00 86.50 271 TYR A CA 1
ATOM 2000 C C . TYR A 1 271 ? 5.992 9.787 -7.998 1.00 86.50 271 TYR A C 1
ATOM 2002 O O . TYR A 1 271 ? 7.012 9.409 -8.575 1.00 86.50 271 TYR A O 1
ATOM 2010 N N . ARG A 1 272 ? 5.997 10.706 -7.036 1.00 87.06 272 ARG A N 1
ATOM 2011 C CA . ARG A 1 272 ? 7.193 11.268 -6.414 1.00 87.06 272 ARG A CA 1
ATOM 2012 C C . ARG A 1 272 ? 7.004 11.266 -4.909 1.00 87.06 272 ARG A C 1
ATOM 2014 O O . ARG A 1 272 ? 6.037 11.854 -4.434 1.00 87.06 272 ARG A O 1
ATOM 2021 N N . ASN A 1 273 ? 7.927 10.649 -4.181 1.00 90.19 273 ASN A N 1
ATOM 2022 C CA . ASN A 1 273 ? 7.904 10.569 -2.721 1.00 90.19 273 ASN A CA 1
ATOM 2023 C C . ASN A 1 273 ? 6.514 10.152 -2.192 1.00 90.19 273 ASN A C 1
ATOM 2025 O O . ASN A 1 273 ? 5.916 10.841 -1.370 1.00 90.19 273 ASN A O 1
ATOM 2029 N N . GLY A 1 274 ? 5.945 9.096 -2.788 1.00 86.62 274 GLY A N 1
ATOM 2030 C CA . GLY A 1 274 ? 4.622 8.556 -2.450 1.00 86.62 274 GLY A CA 1
ATOM 2031 C C . GLY A 1 274 ? 3.424 9.311 -3.046 1.00 86.62 274 GLY A C 1
ATOM 2032 O O . GLY A 1 274 ? 2.311 8.795 -3.037 1.00 86.62 274 GLY A O 1
ATOM 2033 N N . GLN A 1 275 ? 3.618 10.503 -3.620 1.00 88.19 275 GLN A N 1
ATOM 2034 C CA . GLN A 1 275 ? 2.530 11.355 -4.114 1.00 88.19 275 GLN A CA 1
ATOM 2035 C C . GLN A 1 275 ? 2.338 11.249 -5.625 1.00 88.19 275 GLN A C 1
ATOM 2037 O O . GLN A 1 275 ? 3.304 11.290 -6.387 1.00 88.19 275 GLN A O 1
ATOM 2042 N N . VAL A 1 276 ? 1.083 11.174 -6.079 1.00 87.06 276 VAL A N 1
ATOM 2043 C CA . VAL A 1 276 ? 0.750 11.220 -7.511 1.00 87.06 276 VAL A CA 1
ATOM 2044 C C . VAL A 1 276 ? 1.133 12.586 -8.075 1.00 87.06 276 VAL A C 1
ATOM 2046 O O . VAL A 1 276 ? 0.656 13.617 -7.608 1.00 87.06 276 VAL A O 1
ATOM 2049 N N . VAL A 1 277 ? 1.946 12.598 -9.128 1.00 82.69 277 VAL A N 1
ATOM 2050 C CA . VAL A 1 277 ? 2.353 13.834 -9.823 1.00 82.69 277 VAL A CA 1
ATOM 2051 C C . VAL A 1 277 ? 1.813 13.925 -11.244 1.00 82.69 277 VAL A C 1
ATOM 2053 O O . VAL A 1 277 ? 1.641 15.025 -11.770 1.00 82.69 277 VAL A O 1
ATOM 2056 N N . ALA A 1 278 ? 1.538 12.784 -11.875 1.00 79.31 278 ALA A N 1
ATOM 2057 C CA . ALA A 1 278 ? 0.935 12.729 -13.196 1.00 79.31 278 ALA A CA 1
ATOM 2058 C C . ALA A 1 278 ? 0.149 11.432 -13.378 1.00 79.31 278 ALA A C 1
ATOM 2060 O O . ALA A 1 278 ? 0.592 10.358 -12.974 1.00 79.31 278 ALA A O 1
ATOM 2061 N N . SER A 1 279 ? -0.998 11.546 -14.039 1.00 81.44 279 SER A N 1
ATOM 2062 C CA . SER A 1 279 ? -1.838 10.423 -14.436 1.00 81.44 279 SER A CA 1
ATOM 2063 C C . SER A 1 279 ? -2.382 10.677 -15.833 1.00 81.44 279 SER A C 1
ATOM 2065 O O . SER A 1 279 ? -2.801 11.793 -16.157 1.00 81.44 279 SER A O 1
ATOM 2067 N N . THR A 1 280 ? -2.372 9.660 -16.687 1.00 77.00 280 THR A N 1
ATOM 2068 C CA . THR A 1 280 ? -3.075 9.715 -17.967 1.00 77.00 280 THR A CA 1
ATOM 2069 C C . THR A 1 280 ? -3.582 8.339 -18.355 1.00 77.00 280 THR A C 1
ATOM 2071 O O . THR A 1 280 ? -2.922 7.329 -18.118 1.00 77.00 280 THR A O 1
ATOM 2074 N N . SER A 1 281 ? -4.732 8.299 -19.016 1.00 78.00 281 SER A N 1
ATOM 2075 C CA . SER A 1 281 ? -5.227 7.094 -19.665 1.00 78.00 281 SER A CA 1
ATOM 2076 C C . SER A 1 281 ? -5.843 7.426 -21.018 1.00 78.00 281 SER A C 1
ATOM 2078 O O . SER A 1 281 ? -6.281 8.553 -21.268 1.00 78.00 281 SER A O 1
ATOM 2080 N N . ARG A 1 282 ? -5.842 6.456 -21.935 1.00 72.56 282 ARG A N 1
ATOM 2081 C CA . ARG A 1 282 ? -6.523 6.572 -23.231 1.00 72.56 282 ARG A CA 1
ATOM 2082 C C . ARG A 1 282 ? -6.789 5.205 -23.841 1.00 72.56 282 ARG A C 1
ATOM 2084 O O . ARG A 1 282 ? -5.949 4.316 -23.780 1.00 72.56 282 ARG A O 1
ATOM 2091 N N . THR A 1 283 ? -7.920 5.099 -24.529 1.00 72.44 283 THR A N 1
ATOM 2092 C CA . THR A 1 283 ? -8.319 3.920 -25.306 1.00 72.44 283 THR A CA 1
ATOM 2093 C C . THR A 1 283 ? -8.254 4.216 -26.801 1.00 72.44 283 THR A C 1
ATOM 2095 O O . THR A 1 283 ? -8.725 5.260 -27.258 1.00 72.44 283 THR A O 1
ATOM 2098 N N . ILE A 1 284 ? -7.689 3.295 -27.581 1.00 64.19 284 ILE A N 1
ATOM 2099 C CA . ILE A 1 284 ? -7.655 3.343 -29.045 1.00 64.19 284 ILE A CA 1
ATOM 2100 C C . ILE A 1 284 ? -8.111 1.984 -29.578 1.00 64.19 284 ILE A C 1
ATOM 2102 O O . ILE A 1 284 ? -7.343 1.033 -29.558 1.00 64.19 284 ILE A O 1
ATOM 2106 N N . ALA A 1 285 ? -9.326 1.917 -30.129 1.00 58.41 285 ALA A N 1
ATOM 2107 C CA . ALA A 1 285 ? -10.036 0.680 -30.491 1.00 58.41 285 ALA A CA 1
ATOM 2108 C C . ALA A 1 285 ? -9.306 -0.300 -31.441 1.00 58.41 285 ALA A C 1
ATOM 2110 O O . ALA A 1 285 ? -9.770 -1.415 -31.641 1.00 58.41 285 ALA A O 1
ATOM 2111 N N . SER A 1 286 ? -8.191 0.102 -32.055 1.00 53.25 286 SER A N 1
ATOM 2112 C CA . SER A 1 286 ? -7.404 -0.726 -32.978 1.00 53.25 286 SER A CA 1
ATOM 2113 C C . SER A 1 286 ? -5.985 -1.019 -32.496 1.00 53.25 286 SER A C 1
ATOM 2115 O O . SER A 1 286 ? -5.255 -1.709 -33.206 1.00 53.25 286 SER A O 1
ATOM 2117 N N . ALA A 1 287 ? -5.570 -0.498 -31.336 1.00 52.12 287 ALA A N 1
ATOM 2118 C CA . ALA A 1 287 ? -4.215 -0.695 -30.843 1.00 52.12 287 ALA A CA 1
ATOM 2119 C C . ALA A 1 287 ? -4.053 -2.027 -30.084 1.00 52.12 287 ALA A C 1
ATOM 2121 O O . ALA A 1 287 ? -4.981 -2.522 -29.458 1.00 52.12 287 ALA A O 1
ATOM 2122 N N . ALA A 1 288 ? -2.853 -2.600 -30.123 1.00 52.16 288 ALA A N 1
ATOM 2123 C CA . ALA A 1 288 ? -2.426 -3.689 -29.244 1.00 52.16 288 ALA A CA 1
ATOM 2124 C C . ALA A 1 288 ? -1.137 -3.275 -28.521 1.00 52.16 288 ALA A C 1
ATOM 2126 O O . ALA A 1 288 ? -0.264 -2.666 -29.153 1.00 52.16 288 ALA A O 1
ATOM 2127 N N . GLY A 1 289 ? -1.035 -3.585 -27.225 1.00 51.75 289 GLY A N 1
ATOM 2128 C CA . GLY A 1 289 ? 0.167 -3.362 -26.420 1.00 51.75 289 GLY A CA 1
ATOM 2129 C C . GLY A 1 289 ? 1.211 -4.431 -26.726 1.00 51.75 289 GLY A C 1
ATOM 2130 O O . GLY A 1 289 ? 0.914 -5.603 -26.589 1.00 51.75 289 GLY A O 1
ATOM 2131 N N . LYS A 1 290 ? 2.419 -4.087 -27.181 1.00 53.19 290 LYS A N 1
ATOM 2132 C CA . LYS A 1 290 ? 3.490 -5.082 -27.415 1.00 53.19 290 LYS A CA 1
ATOM 2133 C C . LYS A 1 290 ? 4.844 -4.535 -26.983 1.00 53.19 290 LYS A C 1
ATOM 2135 O O . LYS A 1 290 ? 5.078 -3.339 -27.088 1.00 53.19 290 LYS A O 1
ATOM 2140 N N . ILE A 1 291 ? 5.772 -5.391 -26.570 1.00 51.94 291 ILE A N 1
ATOM 2141 C CA . ILE A 1 291 ? 7.198 -5.040 -26.483 1.00 51.94 291 ILE A CA 1
ATOM 2142 C C . ILE A 1 291 ? 7.892 -5.794 -27.616 1.00 51.94 291 ILE A C 1
ATOM 2144 O O . ILE A 1 291 ? 7.794 -7.012 -27.695 1.00 51.94 291 ILE A O 1
ATOM 2148 N N . ASP A 1 292 ? 8.524 -5.080 -28.550 1.00 49.88 292 ASP A N 1
ATOM 2149 C CA . ASP A 1 292 ? 9.235 -5.732 -29.660 1.00 49.88 292 ASP A CA 1
ATOM 2150 C C . ASP A 1 292 ? 10.547 -6.320 -29.175 1.00 49.88 292 ASP A C 1
ATOM 2152 O O . ASP A 1 292 ? 11.327 -5.675 -28.475 1.00 49.88 292 ASP A O 1
ATOM 2156 N N . THR A 1 293 ? 10.766 -7.554 -29.599 1.00 48.75 293 THR A N 1
ATOM 2157 C CA . THR A 1 293 ? 11.860 -8.419 -29.181 1.00 48.75 293 THR A CA 1
ATOM 2158 C C . THR A 1 293 ? 12.925 -8.557 -30.261 1.00 48.75 293 THR A C 1
ATOM 2160 O O . THR A 1 293 ? 13.897 -9.277 -30.066 1.00 48.75 293 THR A O 1
ATOM 2163 N N . SER A 1 294 ? 12.752 -7.901 -31.416 1.00 49.12 294 SER A N 1
ATOM 2164 C CA . SER A 1 294 ? 13.713 -7.937 -32.526 1.00 49.12 294 SER A CA 1
ATOM 2165 C C . SER A 1 294 ? 15.008 -7.174 -32.235 1.00 49.12 294 SER A C 1
ATOM 2167 O O . SER A 1 294 ? 15.962 -7.259 -33.008 1.00 49.12 294 SER A O 1
ATOM 2169 N N . VAL A 1 295 ? 15.051 -6.435 -31.124 1.00 50.94 295 VAL A N 1
ATOM 2170 C CA . VAL A 1 295 ? 16.198 -5.657 -30.662 1.00 50.94 295 VAL A CA 1
ATOM 2171 C C . VAL A 1 295 ? 16.351 -5.835 -29.151 1.00 50.94 295 VAL A C 1
ATOM 2173 O O . VAL A 1 295 ? 15.360 -5.962 -28.433 1.00 50.94 295 VAL A O 1
ATOM 2176 N N . MET A 1 296 ? 17.595 -5.822 -28.667 1.00 53.94 296 MET A N 1
ATOM 2177 C CA . MET A 1 296 ? 17.895 -5.949 -27.241 1.00 53.94 296 MET A CA 1
ATOM 2178 C C . MET A 1 296 ? 17.289 -4.799 -26.424 1.00 53.94 296 MET A C 1
ATOM 2180 O O . MET A 1 296 ? 17.444 -3.626 -26.775 1.00 53.94 296 MET A O 1
ATOM 2184 N N . LEU A 1 297 ? 16.675 -5.135 -25.290 1.00 59.09 297 LEU A N 1
ATOM 2185 C CA . LEU A 1 297 ? 16.216 -4.171 -24.289 1.00 59.09 297 LEU A CA 1
ATOM 2186 C C . LEU A 1 297 ? 17.408 -3.677 -23.473 1.00 59.09 297 LEU A C 1
ATOM 2188 O O . LEU A 1 297 ? 18.056 -4.500 -22.839 1.00 59.09 297 LEU A O 1
ATOM 2192 N N . THR A 1 298 ? 17.679 -2.371 -23.448 1.00 58.41 298 THR A N 1
ATOM 2193 C CA . THR A 1 298 ? 18.758 -1.794 -22.623 1.00 58.41 298 THR A CA 1
ATOM 2194 C C . THR A 1 298 ? 18.184 -1.034 -21.431 1.00 58.41 298 THR A C 1
ATOM 2196 O O . THR A 1 298 ? 17.334 -0.164 -21.631 1.00 58.41 298 THR A O 1
ATOM 2199 N N . ILE A 1 299 ? 18.671 -1.350 -20.229 1.00 63.88 299 ILE A N 1
ATOM 2200 C CA . ILE A 1 299 ? 18.353 -0.682 -18.960 1.00 63.88 299 ILE A CA 1
ATOM 2201 C C . ILE A 1 299 ? 19.662 -0.191 -18.331 1.00 63.88 299 ILE A C 1
ATOM 2203 O O . ILE A 1 299 ? 20.634 -0.943 -18.305 1.00 63.88 299 ILE A O 1
ATOM 2207 N N . GLY A 1 300 ? 19.696 1.046 -17.837 1.00 58.50 300 GLY A N 1
ATOM 2208 C CA . GLY A 1 300 ? 20.902 1.667 -17.270 1.00 58.50 300 GLY A CA 1
ATOM 2209 C C . GLY A 1 300 ? 21.408 2.859 -18.074 1.00 58.50 300 GLY A C 1
ATOM 2210 O O . GLY A 1 300 ? 20.742 3.262 -19.027 1.00 58.50 300 GLY A O 1
ATOM 2211 N N . TYR A 1 301 ? 22.566 3.408 -17.692 1.00 53.66 301 TYR A N 1
ATOM 2212 C CA . TYR A 1 301 ? 23.132 4.641 -18.246 1.00 53.66 301 TYR A CA 1
ATOM 2213 C C . TYR A 1 301 ? 24.229 4.388 -19.266 1.00 53.66 301 TYR A C 1
ATOM 2215 O O . TYR A 1 301 ? 25.157 3.614 -19.058 1.00 53.66 301 TYR A O 1
ATOM 2223 N N . THR A 1 302 ? 24.129 5.085 -20.400 1.00 49.56 302 THR A N 1
ATOM 2224 C CA . THR A 1 302 ? 25.130 5.009 -21.463 1.00 49.56 302 THR A CA 1
ATOM 2225 C C . THR A 1 302 ? 25.444 6.395 -22.017 1.00 49.56 302 THR A C 1
ATOM 2227 O O . THR A 1 302 ? 24.634 6.947 -22.762 1.00 49.56 302 THR A O 1
ATOM 2230 N N . ASP A 1 303 ? 26.630 6.926 -21.729 1.00 46.12 303 ASP A N 1
ATOM 2231 C CA . ASP A 1 303 ? 27.161 8.129 -22.379 1.00 46.12 303 ASP A CA 1
ATOM 2232 C C . ASP A 1 303 ? 27.744 7.786 -23.762 1.00 46.12 303 ASP A C 1
ATOM 2234 O O . ASP A 1 303 ? 28.954 7.637 -23.935 1.00 46.12 303 ASP A O 1
ATOM 2238 N N . PHE A 1 304 ? 26.894 7.612 -24.778 1.00 48.25 304 PHE A N 1
ATOM 2239 C CA . PHE A 1 304 ? 27.361 7.489 -26.165 1.00 48.25 304 PHE A CA 1
ATOM 2240 C C . PHE A 1 304 ? 27.419 8.855 -26.866 1.00 48.25 304 PHE A C 1
ATOM 2242 O O . PHE A 1 304 ? 26.947 8.989 -27.988 1.00 48.25 304 PHE A O 1
ATOM 2249 N N . GLY A 1 305 ? 28.015 9.883 -26.242 1.00 37.09 305 GLY A N 1
ATOM 2250 C CA . GLY A 1 305 ? 28.566 11.073 -26.923 1.00 37.09 305 GLY A CA 1
ATOM 2251 C C . GLY A 1 305 ? 27.606 11.918 -27.781 1.00 37.09 305 GLY A C 1
ATOM 2252 O O . GLY A 1 305 ? 28.031 12.856 -28.456 1.00 37.09 305 GLY A O 1
ATOM 2253 N N . SER A 1 306 ? 26.313 11.611 -27.773 1.00 40.97 306 SER A N 1
ATOM 2254 C CA . SER A 1 306 ? 25.246 12.344 -28.437 1.00 40.97 306 SER A CA 1
ATOM 2255 C C . SER A 1 306 ? 24.433 13.032 -27.345 1.00 40.97 306 SER A C 1
ATOM 2257 O O . SER A 1 306 ? 24.135 12.441 -26.312 1.00 40.97 306 SER A O 1
ATOM 2259 N N . SER A 1 307 ? 24.051 14.292 -27.550 1.00 34.44 307 SER A N 1
ATOM 2260 C CA . SER A 1 307 ? 23.302 15.133 -26.597 1.00 34.44 307 SER A CA 1
ATOM 2261 C C . SER A 1 307 ? 21.872 14.642 -26.277 1.00 34.44 307 SER A C 1
ATOM 2263 O O . SER A 1 307 ? 21.001 15.425 -25.904 1.00 34.44 307 SER A O 1
ATOM 2265 N N . LYS A 1 308 ? 21.590 13.351 -26.482 1.00 39.78 308 LYS A N 1
ATOM 2266 C CA . LYS A 1 308 ? 20.271 12.708 -26.439 1.00 39.78 308 LYS A CA 1
ATOM 2267 C C . LYS A 1 308 ? 20.278 11.404 -25.622 1.00 39.78 308 LYS A C 1
ATOM 2269 O O . LYS A 1 308 ? 19.325 10.629 -25.724 1.00 39.78 308 LYS A O 1
ATOM 2274 N N . ASP A 1 309 ? 21.315 11.188 -24.815 1.00 43.72 309 ASP A N 1
ATOM 2275 C CA . ASP A 1 309 ? 21.725 9.877 -24.296 1.00 43.72 309 ASP A CA 1
ATOM 2276 C C . ASP A 1 309 ? 21.509 9.714 -22.783 1.00 43.72 309 ASP A C 1
ATOM 2278 O O . ASP A 1 309 ? 22.249 9.008 -22.113 1.00 43.72 309 ASP A O 1
ATOM 2282 N N . TYR A 1 310 ? 20.477 10.341 -22.221 1.00 42.78 310 TYR A N 1
ATOM 2283 C CA . TYR A 1 310 ? 20.179 10.180 -20.798 1.00 42.78 310 TYR A CA 1
ATOM 2284 C C . TYR A 1 310 ? 19.274 8.959 -20.576 1.00 42.78 310 TYR A C 1
ATOM 2286 O O . TYR A 1 310 ? 18.103 8.937 -20.986 1.00 42.78 310 TYR A O 1
ATOM 2294 N N . SER A 1 311 ? 19.799 7.933 -19.911 1.00 52.47 311 SER A N 1
ATOM 2295 C CA . SER A 1 311 ? 18.982 7.144 -18.988 1.00 52.47 311 SER A CA 1
ATOM 2296 C C . SER A 1 311 ? 18.760 7.958 -17.716 1.00 52.47 311 SER A C 1
ATOM 2298 O O . SER A 1 311 ? 19.291 9.059 -17.597 1.00 52.47 311 SER A O 1
ATOM 2300 N N . ILE A 1 312 ? 18.001 7.433 -16.760 1.00 53.50 312 ILE A N 1
ATOM 2301 C CA . ILE A 1 312 ? 18.043 7.997 -15.408 1.00 53.50 312 ILE A CA 1
ATOM 2302 C C . ILE A 1 312 ? 19.503 8.006 -14.929 1.00 53.50 312 ILE A C 1
ATOM 2304 O O . ILE A 1 312 ? 20.141 6.952 -14.940 1.00 53.50 312 ILE A O 1
ATOM 2308 N N . GLU A 1 313 ? 20.025 9.179 -14.569 1.00 57.81 313 GLU A N 1
ATOM 2309 C CA . GLU A 1 313 ? 21.229 9.321 -13.738 1.00 57.81 313 GLU A CA 1
ATOM 2310 C C . GLU A 1 313 ? 20.724 9.120 -12.296 1.00 57.81 313 GLU A C 1
ATOM 2312 O O . GLU A 1 313 ? 20.006 9.970 -11.759 1.00 57.81 313 GLU A O 1
ATOM 2317 N N . GLY A 1 314 ? 20.912 7.907 -11.766 1.00 65.94 314 GLY A N 1
ATOM 2318 C CA . GLY A 1 314 ? 20.306 7.433 -10.522 1.00 65.94 314 GLY A CA 1
ATOM 2319 C C . GLY A 1 314 ? 20.340 5.909 -10.380 1.00 65.94 314 GLY A C 1
ATOM 2320 O O . GLY A 1 314 ? 20.967 5.200 -11.176 1.00 65.94 314 GLY A O 1
ATOM 2321 N N . GLY A 1 315 ? 19.638 5.399 -9.370 1.00 76.06 315 GLY A N 1
ATOM 2322 C CA . GLY A 1 315 ? 19.598 3.973 -9.058 1.00 76.06 315 GLY A CA 1
ATOM 2323 C C . GLY A 1 315 ? 18.191 3.391 -9.057 1.00 76.06 315 GLY A C 1
ATOM 2324 O O . GLY A 1 315 ? 17.209 4.084 -8.796 1.00 76.06 315 GLY A O 1
ATOM 2325 N N . TYR A 1 316 ? 18.082 2.103 -9.365 1.00 79.94 316 TYR A N 1
ATOM 2326 C CA . TYR A 1 316 ? 16.814 1.379 -9.341 1.00 79.94 316 TYR A CA 1
ATOM 2327 C C . TYR A 1 316 ? 16.659 0.668 -8.004 1.00 79.94 316 TYR A C 1
ATOM 2329 O O . TYR A 1 316 ? 17.526 -0.109 -7.616 1.00 79.94 316 TYR A O 1
ATOM 2337 N N . GLN A 1 317 ? 15.541 0.914 -7.330 1.00 84.31 317 GLN A N 1
ATOM 2338 C CA . GLN A 1 317 ? 15.126 0.148 -6.155 1.00 84.31 317 GLN A CA 1
ATOM 2339 C C . GLN A 1 317 ? 14.279 -1.064 -6.539 1.00 84.31 317 GLN A C 1
ATOM 2341 O O . GLN A 1 317 ? 14.304 -2.077 -5.854 1.00 84.31 317 GLN A O 1
ATOM 2346 N N . ASP A 1 318 ? 13.519 -0.966 -7.632 1.00 84.69 318 ASP A N 1
ATOM 2347 C CA . ASP A 1 318 ? 12.782 -2.085 -8.211 1.00 84.69 318 ASP A CA 1
ATOM 2348 C C . ASP A 1 318 ? 12.500 -1.803 -9.687 1.00 84.69 318 ASP A C 1
ATOM 2350 O O . ASP A 1 318 ? 12.239 -0.669 -10.092 1.00 84.69 318 ASP A O 1
ATOM 2354 N N . PHE A 1 319 ? 12.534 -2.837 -10.514 1.00 81.75 319 PHE A N 1
ATOM 2355 C CA . PHE A 1 319 ? 12.146 -2.728 -11.912 1.00 81.75 319 PHE A CA 1
ATOM 2356 C C . PHE A 1 319 ? 11.601 -4.055 -12.383 1.00 81.75 319 PHE A C 1
ATOM 2358 O O . PHE A 1 319 ? 12.293 -5.076 -12.296 1.00 81.75 319 PHE A O 1
ATOM 2365 N N . ARG A 1 320 ? 10.384 -4.037 -12.922 1.00 83.06 320 ARG A N 1
ATOM 2366 C CA . ARG A 1 320 ? 9.691 -5.252 -13.331 1.00 83.06 320 ARG A CA 1
ATOM 2367 C C . ARG A 1 320 ? 8.791 -5.044 -14.525 1.00 83.06 320 ARG A C 1
ATOM 2369 O O . ARG A 1 320 ? 8.230 -3.969 -14.739 1.00 83.06 320 ARG A O 1
ATOM 2376 N N . ILE A 1 321 ? 8.645 -6.121 -15.286 1.00 80.19 321 ILE A N 1
ATOM 2377 C CA . ILE A 1 321 ? 7.685 -6.220 -16.370 1.00 80.19 321 ILE A CA 1
ATOM 2378 C C . ILE A 1 321 ? 6.923 -7.536 -16.269 1.00 80.19 321 ILE A C 1
ATOM 2380 O O . ILE A 1 321 ? 7.522 -8.617 -16.298 1.00 80.19 321 ILE A O 1
ATOM 2384 N N . TRP A 1 322 ? 5.602 -7.430 -16.227 1.00 83.81 322 TRP A N 1
ATOM 2385 C CA . TRP A 1 322 ? 4.662 -8.536 -16.359 1.00 83.81 322 TRP A CA 1
ATOM 2386 C C . TRP A 1 322 ? 4.006 -8.501 -17.730 1.00 83.81 322 TRP A C 1
ATOM 2388 O O . TRP A 1 322 ? 3.845 -7.431 -18.324 1.00 83.81 322 TRP A O 1
ATOM 2398 N N . THR A 1 323 ? 3.600 -9.673 -18.209 1.00 78.94 323 THR A N 1
ATOM 2399 C CA . THR A 1 323 ? 2.769 -9.804 -19.404 1.00 78.94 323 THR A CA 1
ATOM 2400 C C . THR A 1 323 ? 1.643 -10.780 -19.207 1.00 78.94 323 THR A C 1
ATOM 2402 O O . THR A 1 323 ? 1.762 -11.685 -18.384 1.00 78.94 323 THR A O 1
ATOM 2405 N N . ASP A 1 324 ? 0.600 -10.604 -20.017 1.00 77.62 324 ASP A N 1
ATOM 2406 C CA . ASP A 1 324 ? -0.553 -11.502 -20.083 1.00 77.62 324 ASP A CA 1
ATOM 2407 C C . ASP A 1 324 ? -1.177 -11.694 -18.695 1.00 77.62 324 ASP A C 1
ATOM 2409 O O . ASP A 1 324 ? -1.441 -12.804 -18.238 1.00 77.62 324 ASP A O 1
ATOM 2413 N N . LEU A 1 325 ? -1.352 -10.565 -18.007 1.00 81.56 325 LEU A N 1
ATOM 2414 C CA . LEU A 1 325 ? -2.003 -10.462 -16.710 1.00 81.56 325 LEU A CA 1
ATOM 2415 C C . LEU A 1 325 ? -3.424 -11.022 -16.797 1.00 81.56 325 LEU A C 1
ATOM 2417 O O . LEU A 1 325 ? -4.147 -10.740 -17.755 1.00 81.56 325 LEU A O 1
ATOM 2421 N N . ALA A 1 326 ? -3.804 -11.796 -15.780 1.00 75.19 326 ALA A N 1
ATOM 2422 C CA . ALA A 1 326 ? -5.074 -12.514 -15.736 1.00 75.19 326 ALA A CA 1
ATOM 2423 C C . ALA A 1 326 ? -6.298 -11.588 -15.624 1.00 75.19 326 ALA A C 1
ATOM 2425 O O . ALA A 1 326 ? -7.392 -11.973 -16.033 1.00 75.19 326 ALA A O 1
ATOM 2426 N N . GLU A 1 327 ? -6.111 -10.376 -15.097 1.00 76.44 327 GLU A N 1
ATOM 2427 C CA . GLU A 1 327 ? -7.182 -9.420 -14.825 1.00 76.44 327 GLU A CA 1
ATOM 2428 C C . GLU A 1 327 ? -6.893 -8.038 -15.420 1.00 76.44 327 GLU A C 1
ATOM 2430 O O . GLU A 1 327 ? -5.745 -7.651 -15.669 1.00 76.44 327 GLU A O 1
ATOM 2435 N N . GLU A 1 328 ? -7.963 -7.273 -15.648 1.00 77.81 328 GLU A N 1
ATOM 2436 C CA . GLU A 1 328 ? -7.846 -5.868 -16.020 1.00 77.81 328 GLU A CA 1
ATOM 2437 C C . GLU A 1 328 ? -7.381 -5.039 -14.822 1.00 77.81 328 GLU A C 1
ATOM 2439 O O . GLU A 1 328 ? -8.129 -4.776 -13.888 1.00 77.81 328 GLU A O 1
ATOM 2444 N N . ILE A 1 329 ? -6.138 -4.581 -14.893 1.00 81.19 329 ILE A N 1
ATOM 2445 C CA . ILE A 1 329 ? -5.529 -3.748 -13.862 1.00 81.19 329 ILE A CA 1
ATOM 2446 C C . ILE A 1 329 ? -5.903 -2.270 -14.039 1.00 81.19 329 ILE A C 1
ATOM 2448 O O . ILE A 1 329 ? -5.828 -1.740 -15.151 1.00 81.19 329 ILE A O 1
ATOM 2452 N N . ASP A 1 330 ? -6.198 -1.586 -12.932 1.00 82.94 330 ASP A N 1
ATOM 2453 C CA . ASP A 1 330 ? -6.275 -0.124 -12.855 1.00 82.94 330 ASP A CA 1
ATOM 2454 C C . ASP A 1 330 ? -5.166 0.427 -11.944 1.00 82.94 330 ASP A C 1
ATOM 2456 O O . ASP A 1 330 ? -5.244 0.362 -10.716 1.00 82.94 330 ASP A O 1
ATOM 2460 N N . ILE A 1 331 ? -4.130 1.005 -12.561 1.00 83.50 331 ILE A N 1
ATOM 2461 C CA . ILE A 1 331 ? -2.957 1.535 -11.847 1.00 83.50 331 ILE A CA 1
ATOM 2462 C C . ILE A 1 331 ? -3.171 2.944 -11.266 1.00 83.50 331 ILE A C 1
ATOM 2464 O O . ILE A 1 331 ? -2.228 3.540 -10.744 1.00 83.50 331 ILE A O 1
ATOM 2468 N N . SER A 1 332 ? -4.374 3.519 -11.389 1.00 79.38 332 SER A N 1
ATOM 2469 C CA . SER A 1 332 ? -4.675 4.860 -10.859 1.00 79.38 332 SER A CA 1
ATOM 2470 C C . SER A 1 332 ? -5.053 4.877 -9.379 1.00 79.38 332 SER A C 1
ATOM 2472 O O . SER A 1 332 ? -5.121 5.952 -8.781 1.00 79.38 332 SER A O 1
ATOM 2474 N N . THR A 1 333 ? -5.286 3.709 -8.784 1.00 76.94 333 THR A N 1
ATOM 2475 C CA . THR A 1 333 ? -5.696 3.588 -7.385 1.00 76.94 333 THR A CA 1
ATOM 2476 C C . THR A 1 333 ? -4.489 3.613 -6.445 1.00 76.94 333 THR A C 1
ATOM 2478 O O . THR A 1 333 ? -3.412 3.098 -6.756 1.00 76.94 333 THR A O 1
ATOM 2481 N N . SER A 1 334 ? -4.662 4.218 -5.267 1.00 70.44 334 SER A N 1
ATOM 2482 C CA . SER A 1 334 ? -3.631 4.250 -4.222 1.00 70.44 334 SER A CA 1
ATOM 2483 C C . SER A 1 334 ? -3.300 2.851 -3.696 1.00 70.44 334 SER A C 1
ATOM 2485 O O . SER A 1 334 ? -2.135 2.566 -3.427 1.00 70.44 334 SER A O 1
ATOM 2487 N N . SER A 1 335 ? -4.296 1.963 -3.622 1.00 74.50 335 SER A N 1
ATOM 2488 C CA . SER A 1 335 ? -4.120 0.557 -3.240 1.00 74.50 335 SER A CA 1
ATOM 2489 C C . SER A 1 335 ? -3.188 -0.182 -4.199 1.00 74.50 335 SER A C 1
ATOM 2491 O O . SER A 1 335 ? -2.325 -0.940 -3.762 1.00 74.50 335 SER A O 1
ATOM 2493 N N . PHE A 1 336 ? -3.274 0.098 -5.503 1.00 83.12 336 PHE A N 1
ATOM 2494 C CA . PHE A 1 336 ? -2.345 -0.473 -6.472 1.00 83.12 336 PHE A CA 1
ATOM 2495 C C . PHE A 1 336 ? -0.921 0.037 -6.262 1.00 83.12 336 PHE A C 1
ATOM 2497 O O . PHE A 1 336 ? 0.043 -0.725 -6.328 1.00 83.12 336 PHE A O 1
ATOM 2504 N N . ALA A 1 337 ? -0.780 1.330 -5.971 1.00 85.00 337 ALA A N 1
ATOM 2505 C CA . ALA A 1 337 ? 0.525 1.929 -5.752 1.00 85.00 337 ALA A CA 1
ATOM 2506 C C . ALA A 1 337 ? 1.240 1.355 -4.520 1.00 85.00 337 ALA A C 1
ATOM 2508 O O . ALA A 1 337 ? 2.454 1.138 -4.537 1.00 85.00 337 ALA A O 1
ATOM 2509 N N . TYR A 1 338 ? 0.456 1.026 -3.495 1.00 84.50 338 TYR A N 1
ATOM 2510 C CA . TYR A 1 338 ? 0.900 0.389 -2.261 1.00 84.50 338 TYR A CA 1
ATOM 2511 C C . TYR A 1 338 ? 1.550 -0.988 -2.480 1.00 84.50 338 TYR A C 1
ATOM 2513 O O . TYR A 1 338 ? 2.328 -1.440 -1.646 1.00 84.50 338 TYR A O 1
ATOM 2521 N N . ALA A 1 339 ? 1.300 -1.666 -3.606 1.00 88.00 339 ALA A N 1
ATOM 2522 C CA . ALA A 1 339 ? 2.001 -2.911 -3.929 1.00 88.00 339 ALA A CA 1
ATOM 2523 C C . ALA A 1 339 ? 3.478 -2.692 -4.313 1.00 88.00 339 ALA A C 1
ATOM 2525 O O . ALA A 1 339 ? 4.270 -3.634 -4.270 1.00 88.00 339 ALA A O 1
ATOM 2526 N N . PHE A 1 340 ? 3.854 -1.465 -4.691 1.00 90.06 340 PHE A N 1
ATOM 2527 C CA . PHE A 1 340 ? 5.168 -1.154 -5.259 1.00 90.06 340 PHE A CA 1
ATOM 2528 C C . PHE A 1 340 ? 5.975 -0.151 -4.447 1.00 90.06 340 PHE A C 1
ATOM 2530 O O . PHE A 1 340 ? 7.200 -0.198 -4.529 1.00 90.06 340 PHE A O 1
ATOM 2537 N N . MET A 1 341 ? 5.330 0.742 -3.693 1.00 91.00 341 MET A N 1
ATOM 2538 C CA . MET A 1 341 ? 6.017 1.795 -2.944 1.00 91.00 341 MET A CA 1
ATOM 2539 C C . MET A 1 341 ? 5.361 2.110 -1.597 1.00 91.00 341 MET A C 1
ATOM 2541 O O . MET A 1 341 ? 4.167 1.887 -1.393 1.00 91.00 341 MET A O 1
ATOM 2545 N N . ASP A 1 342 ? 6.159 2.608 -0.658 1.00 88.12 342 ASP A N 1
ATOM 2546 C CA . ASP A 1 342 ? 5.702 3.098 0.638 1.00 88.12 342 ASP A CA 1
ATOM 2547 C C . ASP A 1 342 ? 5.301 4.582 0.605 1.00 88.12 342 ASP A C 1
ATOM 2549 O O . ASP A 1 342 ? 5.298 5.236 -0.439 1.00 88.12 342 ASP A O 1
ATOM 2553 N N . GLU A 1 343 ? 4.936 5.113 1.770 1.00 84.88 343 GLU A N 1
ATOM 2554 C CA . GLU A 1 343 ? 4.478 6.497 1.939 1.00 84.88 343 GLU A CA 1
ATOM 2555 C C . GLU A 1 343 ? 5.577 7.528 1.641 1.00 84.88 343 GLU A C 1
ATOM 2557 O O . GLU A 1 343 ? 5.284 8.664 1.275 1.00 84.88 343 GLU A O 1
ATOM 2562 N N . THR A 1 344 ? 6.847 7.125 1.747 1.00 87.50 344 THR A N 1
ATOM 2563 C CA . THR A 1 344 ? 8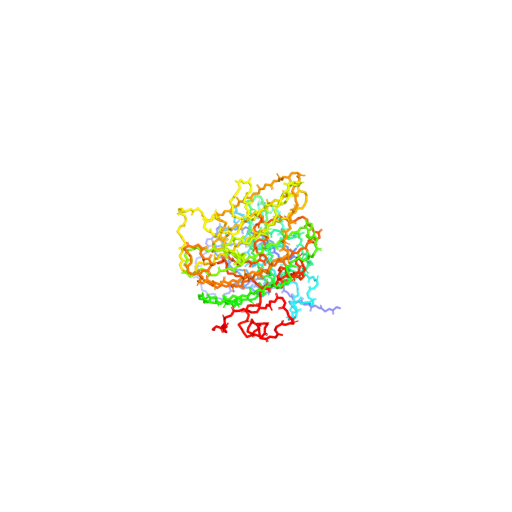.017 7.935 1.379 1.00 87.50 344 THR A CA 1
ATOM 2564 C C . THR A 1 344 ? 8.386 7.788 -0.102 1.00 87.50 344 THR A C 1
ATOM 2566 O O . THR A 1 344 ? 9.280 8.477 -0.600 1.00 87.50 344 THR A O 1
ATOM 2569 N N . GLY A 1 345 ? 7.686 6.909 -0.826 1.00 86.69 345 GLY A N 1
ATOM 2570 C CA . GLY A 1 345 ? 7.916 6.558 -2.223 1.00 86.69 345 GLY A CA 1
ATOM 2571 C C . GLY A 1 345 ? 8.990 5.497 -2.447 1.00 86.69 345 GLY A C 1
ATOM 2572 O O . GLY A 1 345 ? 9.251 5.172 -3.603 1.00 86.69 345 GLY A O 1
ATOM 2573 N N . ALA A 1 346 ? 9.616 4.968 -1.394 1.00 90.19 346 ALA A N 1
ATOM 2574 C CA . ALA A 1 346 ? 10.630 3.931 -1.536 1.00 90.19 346 ALA A CA 1
ATOM 2575 C C . ALA A 1 346 ? 9.984 2.603 -1.952 1.00 90.19 346 ALA A C 1
ATOM 2577 O O . ALA A 1 346 ? 8.842 2.317 -1.583 1.00 90.19 346 ALA A O 1
ATOM 2578 N N . ALA A 1 347 ? 10.701 1.782 -2.724 1.00 90.19 347 ALA A N 1
ATOM 2579 C CA . ALA A 1 347 ? 10.165 0.500 -3.172 1.00 90.19 347 ALA A CA 1
ATOM 2580 C C . ALA A 1 347 ? 9.816 -0.419 -1.991 1.00 90.19 347 ALA A C 1
ATOM 2582 O O . ALA A 1 347 ? 10.572 -0.535 -1.026 1.00 90.19 347 ALA A O 1
ATOM 2583 N N . ARG A 1 348 ? 8.681 -1.113 -2.090 1.00 89.44 348 ARG A N 1
ATOM 2584 C CA . ARG A 1 348 ? 8.242 -2.103 -1.097 1.00 89.44 348 ARG A CA 1
ATOM 2585 C C . ARG A 1 348 ? 8.750 -3.507 -1.401 1.00 89.44 348 ARG A C 1
ATOM 2587 O O . ARG A 1 348 ? 9.310 -3.777 -2.462 1.00 89.44 348 ARG A O 1
ATOM 2594 N N . ASN A 1 349 ? 8.508 -4.415 -0.452 1.00 87.56 349 ASN A N 1
ATOM 2595 C CA . ASN A 1 349 ? 8.858 -5.820 -0.586 1.00 87.56 349 ASN A CA 1
ATOM 2596 C C . ASN A 1 349 ? 8.318 -6.406 -1.911 1.00 87.56 349 ASN A C 1
ATOM 2598 O O . ASN A 1 349 ? 7.101 -6.431 -2.120 1.00 87.56 349 ASN A O 1
ATOM 2602 N N . PRO A 1 350 ? 9.199 -6.950 -2.771 1.00 85.44 350 PRO A N 1
ATOM 2603 C CA . PRO A 1 350 ? 8.838 -7.613 -4.014 1.00 85.44 350 PRO A CA 1
ATOM 2604 C C . PRO A 1 350 ? 7.704 -8.628 -3.952 1.00 85.44 350 PRO A C 1
ATOM 2606 O O . PRO A 1 350 ? 6.990 -8.784 -4.945 1.00 85.44 350 PRO A O 1
ATOM 2609 N N . ALA A 1 351 ? 7.563 -9.328 -2.829 1.00 85.25 351 ALA A N 1
ATOM 2610 C CA . ALA A 1 351 ? 6.562 -10.365 -2.654 1.00 85.25 351 ALA A CA 1
ATOM 2611 C C . ALA A 1 351 ? 5.126 -9.825 -2.767 1.00 85.25 351 ALA A C 1
ATOM 2613 O O . ALA A 1 351 ? 4.279 -10.547 -3.276 1.00 85.25 351 ALA A O 1
ATOM 2614 N N . LEU A 1 352 ? 4.874 -8.556 -2.414 1.00 87.44 352 LEU A N 1
ATOM 2615 C CA . LEU A 1 352 ? 3.552 -7.922 -2.546 1.00 87.44 352 LEU A CA 1
ATOM 2616 C C . LEU A 1 352 ? 3.050 -7.941 -3.991 1.00 87.44 352 LEU A C 1
ATOM 2618 O O . LEU A 1 352 ? 1.995 -8.488 -4.294 1.00 87.44 352 LEU A O 1
ATOM 2622 N N . ALA A 1 353 ? 3.842 -7.380 -4.905 1.00 88.00 353 ALA A N 1
ATOM 2623 C CA . ALA A 1 353 ? 3.501 -7.361 -6.321 1.00 88.00 353 ALA A CA 1
ATOM 2624 C C . ALA A 1 353 ? 3.489 -8.770 -6.937 1.00 88.00 353 ALA A C 1
ATOM 2626 O O . ALA A 1 353 ? 2.711 -9.038 -7.848 1.00 88.00 353 ALA A O 1
ATOM 2627 N N . ASN A 1 354 ? 4.342 -9.678 -6.457 1.00 87.56 354 ASN A N 1
ATOM 2628 C CA . ASN A 1 354 ? 4.378 -11.045 -6.975 1.00 87.56 354 ASN A CA 1
ATOM 2629 C C . ASN A 1 354 ? 3.153 -11.867 -6.555 1.00 87.56 354 ASN A C 1
ATOM 2631 O O . ASN A 1 354 ? 2.745 -12.740 -7.314 1.00 87.56 354 ASN A O 1
ATOM 2635 N N . ASP A 1 355 ? 2.579 -11.603 -5.382 1.00 85.12 355 ASP A N 1
ATOM 2636 C CA . ASP A 1 355 ? 1.340 -12.246 -4.942 1.00 85.12 355 ASP A CA 1
ATOM 2637 C C . ASP A 1 355 ? 0.149 -11.789 -5.798 1.00 85.12 355 ASP A C 1
ATOM 2639 O O . ASP A 1 355 ? -0.634 -12.611 -6.266 1.00 85.12 355 ASP A O 1
ATOM 2643 N N . LEU A 1 356 ? 0.080 -10.488 -6.110 1.00 84.31 356 LEU A N 1
ATOM 2644 C CA . LEU A 1 356 ? -0.992 -9.921 -6.936 1.00 84.31 356 LEU A CA 1
ATOM 2645 C C . LEU A 1 356 ? -0.886 -10.282 -8.425 1.00 84.31 356 LEU A C 1
ATOM 2647 O O . LEU A 1 356 ? -1.892 -10.564 -9.070 1.00 84.31 356 LEU A O 1
ATOM 2651 N N . PHE A 1 357 ? 0.318 -10.232 -9.003 1.00 85.06 357 PHE A N 1
ATOM 2652 C CA . PHE A 1 357 ? 0.515 -10.311 -10.463 1.00 85.06 357 PHE A CA 1
ATOM 2653 C C . PHE A 1 357 ? 1.251 -11.572 -10.917 1.00 85.06 357 PHE A C 1
ATOM 2655 O O . PHE A 1 357 ? 1.506 -11.751 -12.112 1.00 85.06 357 PHE A O 1
ATOM 2662 N N . GLY A 1 358 ? 1.629 -12.440 -9.981 1.00 84.94 358 GLY A N 1
ATOM 2663 C CA . GLY A 1 358 ? 2.529 -13.553 -10.238 1.00 84.94 358 GLY A CA 1
ATOM 2664 C C . GLY A 1 358 ? 3.971 -13.103 -10.490 1.00 84.94 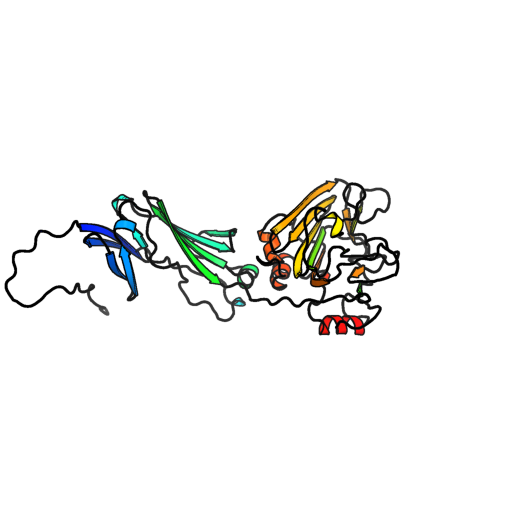358 GLY A C 1
ATOM 2665 O O . GLY A 1 358 ? 4.361 -11.943 -10.322 1.00 84.94 358 GLY A O 1
ATOM 2666 N N . THR A 1 359 ? 4.806 -14.051 -10.912 1.00 83.75 359 THR A N 1
ATOM 2667 C CA . THR A 1 359 ? 6.222 -13.783 -11.185 1.00 83.75 359 THR A CA 1
ATOM 2668 C C . THR A 1 359 ? 6.388 -12.899 -12.428 1.00 83.75 359 THR A C 1
ATOM 2670 O O . THR A 1 359 ? 5.880 -13.252 -13.498 1.00 83.75 359 THR A O 1
ATOM 2673 N N . PRO A 1 360 ? 7.143 -11.788 -12.344 1.00 82.38 360 PRO A N 1
ATOM 2674 C CA . PRO A 1 360 ? 7.419 -10.948 -13.502 1.00 82.38 360 PRO A CA 1
ATOM 2675 C C . PRO A 1 360 ? 8.207 -11.713 -14.572 1.00 82.38 360 PRO A C 1
ATOM 2677 O O . PRO A 1 360 ? 9.070 -12.543 -14.281 1.00 82.38 360 PRO A O 1
ATOM 2680 N N . ARG A 1 361 ? 7.966 -11.379 -15.842 1.00 76.19 361 ARG A N 1
ATOM 2681 C CA . ARG A 1 361 ? 8.754 -11.905 -16.970 1.00 76.19 361 ARG A CA 1
ATOM 2682 C C . ARG A 1 361 ? 10.168 -11.344 -16.985 1.00 76.19 361 ARG A C 1
ATOM 2684 O O . ARG A 1 361 ? 11.111 -12.043 -17.351 1.00 76.19 361 ARG A O 1
ATOM 2691 N N . ILE A 1 362 ? 10.300 -10.071 -16.627 1.00 74.00 362 ILE A N 1
ATOM 2692 C CA . ILE A 1 362 ? 11.577 -9.376 -16.485 1.00 74.00 362 ILE A CA 1
ATOM 2693 C C . ILE A 1 362 ? 11.592 -8.728 -15.118 1.00 74.00 362 ILE A C 1
ATOM 2695 O O . ILE A 1 362 ? 10.655 -8.016 -14.778 1.00 74.00 362 ILE A O 1
ATOM 2699 N N . TRP A 1 363 ? 12.675 -8.910 -14.378 1.00 77.69 363 TRP A N 1
ATOM 2700 C CA . TRP A 1 363 ? 12.949 -8.145 -13.173 1.00 77.69 363 TRP A CA 1
ATOM 2701 C C . TRP A 1 363 ? 14.434 -7.812 -13.109 1.00 77.69 363 TRP A C 1
ATOM 2703 O O . TRP A 1 363 ? 15.264 -8.591 -13.590 1.00 77.69 363 TRP A O 1
ATOM 2713 N N . LEU A 1 364 ? 14.765 -6.653 -12.545 1.00 74.12 364 LEU A N 1
ATOM 2714 C CA . LEU A 1 364 ? 16.139 -6.368 -12.149 1.00 74.12 364 LEU A CA 1
ATOM 2715 C C . LEU A 1 364 ? 16.413 -7.000 -10.781 1.00 74.12 364 LEU A C 1
ATOM 2717 O O . LEU A 1 364 ? 15.583 -6.857 -9.881 1.00 74.12 364 LEU A O 1
ATOM 2721 N N . PRO A 1 365 ? 17.560 -7.675 -10.589 1.00 67.25 365 PRO A N 1
ATOM 2722 C CA . PRO A 1 365 ? 18.036 -7.943 -9.241 1.00 67.25 365 PRO A CA 1
ATOM 2723 C C . PRO A 1 365 ? 18.373 -6.611 -8.566 1.00 67.25 365 PRO A C 1
ATOM 2725 O O . PRO A 1 365 ? 18.979 -5.733 -9.178 1.00 67.25 365 PRO A O 1
ATOM 2728 N N . THR A 1 366 ? 17.980 -6.465 -7.308 1.00 66.31 366 THR A N 1
ATOM 2729 C CA . THR A 1 366 ? 18.287 -5.276 -6.499 1.00 66.31 366 THR A CA 1
ATOM 2730 C C . THR A 1 366 ? 19.603 -5.431 -5.732 1.00 66.31 366 THR A C 1
ATOM 2732 O O . THR A 1 366 ? 20.157 -4.447 -5.258 1.00 66.31 366 THR A O 1
ATOM 2735 N N . ASP A 1 367 ? 20.141 -6.656 -5.662 1.00 69.06 367 ASP A N 1
ATOM 2736 C CA . ASP A 1 367 ? 21.462 -6.978 -5.115 1.00 69.06 367 ASP A CA 1
ATOM 2737 C C . ASP A 1 367 ? 22.559 -6.810 -6.194 1.00 69.06 367 ASP A C 1
ATOM 2739 O O . ASP A 1 367 ? 22.534 -7.534 -7.202 1.00 69.06 367 ASP A O 1
ATOM 2743 N N . PRO A 1 368 ? 23.550 -5.913 -5.997 1.00 66.44 368 PRO A N 1
ATOM 2744 C CA . PRO A 1 368 ? 24.672 -5.729 -6.918 1.00 66.44 368 PRO A CA 1
ATOM 2745 C C . PRO A 1 368 ? 25.459 -7.013 -7.206 1.00 66.44 368 PRO A C 1
ATOM 2747 O O . PRO A 1 368 ? 25.906 -7.215 -8.335 1.00 66.44 368 PRO A O 1
ATOM 2750 N N . ALA A 1 369 ? 25.599 -7.925 -6.236 1.00 69.00 369 ALA A N 1
ATOM 2751 C CA . ALA A 1 369 ? 26.303 -9.191 -6.446 1.00 69.00 369 ALA A CA 1
ATOM 2752 C C . ALA A 1 369 ? 25.533 -10.110 -7.407 1.00 69.00 369 ALA A C 1
ATOM 2754 O O . ALA A 1 369 ? 26.129 -10.725 -8.295 1.00 69.00 369 ALA A O 1
ATOM 2755 N N . GLN A 1 370 ? 24.204 -10.156 -7.286 1.00 67.31 370 GLN A N 1
ATOM 2756 C CA . GLN A 1 370 ? 23.338 -10.864 -8.232 1.00 67.31 370 GLN A CA 1
ATOM 2757 C C . GLN A 1 370 ? 23.334 -10.190 -9.605 1.00 67.31 370 GLN A C 1
ATOM 2759 O O . GLN A 1 370 ? 23.412 -10.885 -10.617 1.00 67.31 370 GLN A O 1
ATOM 2764 N N . ALA A 1 371 ? 23.301 -8.855 -9.661 1.00 65.56 371 ALA A N 1
ATOM 2765 C CA . ALA A 1 371 ? 23.408 -8.105 -10.912 1.00 65.56 371 ALA A CA 1
ATOM 2766 C C . ALA A 1 371 ? 24.724 -8.423 -11.644 1.00 65.56 371 ALA A C 1
ATOM 2768 O O . ALA A 1 371 ? 24.707 -8.786 -12.823 1.00 65.56 371 ALA A O 1
ATOM 2769 N N . ASN A 1 372 ? 25.848 -8.391 -10.921 1.00 63.44 372 ASN A N 1
ATOM 2770 C CA . ASN A 1 372 ? 27.174 -8.757 -11.420 1.00 63.44 372 ASN A CA 1
ATOM 2771 C C . ASN A 1 372 ? 27.246 -10.236 -11.849 1.00 63.44 372 ASN A C 1
ATOM 2773 O O . ASN A 1 372 ? 27.819 -10.556 -12.892 1.00 63.44 372 ASN A O 1
ATOM 2777 N N . ALA A 1 373 ? 26.623 -11.154 -11.105 1.00 61.81 373 ALA A N 1
ATOM 2778 C CA . ALA A 1 373 ? 26.563 -12.569 -11.476 1.00 61.81 373 ALA A CA 1
ATOM 2779 C C . ALA A 1 373 ? 25.763 -12.805 -12.772 1.00 61.81 373 ALA A C 1
ATOM 2781 O O . ALA A 1 373 ? 26.211 -13.558 -13.640 1.00 61.81 373 ALA A O 1
ATOM 2782 N N . LEU A 1 374 ? 24.616 -12.139 -12.948 1.00 56.12 374 LEU A N 1
ATOM 2783 C CA . LEU A 1 374 ? 23.815 -12.224 -14.177 1.00 56.12 374 LEU A CA 1
ATOM 2784 C C . LEU A 1 374 ? 24.557 -11.639 -15.387 1.00 56.12 374 LEU A C 1
ATOM 2786 O O . LEU A 1 374 ? 24.498 -12.208 -16.478 1.00 56.12 374 LEU A O 1
ATOM 2790 N N . VAL A 1 375 ? 25.305 -10.553 -15.181 1.00 52.41 375 VAL A N 1
ATOM 2791 C CA . VAL A 1 375 ? 26.212 -9.955 -16.173 1.00 52.41 375 VAL A CA 1
ATOM 2792 C C . VAL A 1 375 ? 27.288 -10.943 -16.630 1.00 52.41 375 VAL A C 1
ATOM 2794 O O . VAL A 1 375 ? 27.515 -11.087 -17.834 1.00 52.41 375 VAL A O 1
ATOM 2797 N N . ASN A 1 376 ? 27.915 -11.649 -15.687 1.00 49.97 376 ASN A N 1
ATOM 2798 C CA . ASN A 1 376 ? 29.071 -12.508 -15.945 1.00 49.97 376 ASN A CA 1
ATOM 2799 C C . ASN A 1 376 ? 28.715 -13.894 -16.507 1.00 49.97 376 ASN A C 1
ATOM 2801 O O . ASN A 1 376 ? 29.528 -14.498 -17.205 1.00 49.97 376 ASN A O 1
ATOM 2805 N N . LEU A 1 377 ? 27.508 -14.408 -16.248 1.00 48.22 377 LEU A N 1
ATOM 2806 C CA . LEU A 1 377 ? 27.109 -15.752 -16.687 1.00 48.22 377 LEU A CA 1
ATOM 2807 C C . LEU A 1 377 ? 26.652 -15.832 -18.150 1.00 48.22 377 LEU A C 1
ATOM 2809 O O . LEU A 1 377 ? 26.501 -16.937 -18.672 1.00 48.22 377 LEU A O 1
ATOM 2813 N N . GLY A 1 378 ? 26.409 -14.702 -18.823 1.00 45.66 378 GLY A N 1
ATOM 2814 C CA . GLY A 1 378 ? 26.129 -14.614 -20.265 1.00 45.66 378 GLY A CA 1
ATOM 2815 C C . GLY A 1 378 ? 24.917 -15.396 -20.805 1.00 45.66 378 GLY A C 1
ATOM 2816 O O . GLY A 1 378 ? 24.568 -15.208 -21.966 1.00 45.66 378 GLY A O 1
ATOM 2817 N N . THR A 1 379 ? 24.274 -16.269 -20.017 1.00 42.59 379 THR A N 1
ATOM 2818 C CA . THR A 1 379 ? 23.267 -17.236 -20.496 1.00 42.59 379 THR A CA 1
ATOM 2819 C C . THR A 1 379 ? 22.259 -17.741 -19.446 1.00 42.59 379 THR A C 1
ATOM 2821 O O . THR A 1 379 ? 21.422 -18.564 -19.799 1.00 42.59 379 THR A O 1
ATOM 2824 N N . ALA A 1 380 ? 22.250 -17.266 -18.192 1.00 37.75 380 ALA A N 1
ATOM 2825 C CA . ALA A 1 380 ? 21.401 -17.878 -17.148 1.00 37.75 380 ALA A CA 1
ATOM 2826 C C . ALA A 1 380 ? 20.300 -16.996 -16.525 1.00 37.75 380 ALA A C 1
ATOM 2828 O O . ALA A 1 380 ? 19.591 -17.461 -15.639 1.00 37.75 380 ALA A O 1
ATOM 2829 N N . GLY A 1 381 ? 20.075 -15.762 -16.983 1.00 40.41 381 GLY A N 1
ATOM 2830 C CA . GLY A 1 381 ? 18.952 -14.987 -16.452 1.00 40.41 381 GLY A CA 1
ATOM 2831 C C . GLY A 1 381 ? 18.837 -13.599 -17.046 1.00 40.41 381 GLY A C 1
ATOM 2832 O O . GLY A 1 381 ? 19.539 -12.685 -16.646 1.00 40.41 381 GLY A O 1
ATOM 2833 N N . ASN A 1 382 ? 17.915 -13.445 -17.991 1.00 51.03 382 ASN A N 1
ATOM 2834 C CA . ASN A 1 382 ? 17.327 -12.181 -18.431 1.00 51.03 382 ASN A CA 1
ATOM 2835 C C . ASN A 1 382 ? 18.223 -11.051 -18.968 1.00 51.03 382 ASN A C 1
ATOM 2837 O O . ASN A 1 382 ? 17.673 -10.215 -19.663 1.00 51.03 382 ASN A O 1
ATOM 2841 N N . PHE A 1 383 ? 19.539 -11.002 -18.785 1.00 49.00 383 PHE A N 1
ATOM 2842 C CA . PHE A 1 383 ? 20.379 -9.923 -19.310 1.00 49.00 383 PHE A CA 1
ATOM 2843 C C . PHE A 1 383 ? 21.746 -10.446 -19.782 1.00 49.00 383 PHE A C 1
ATOM 2845 O O . PHE A 1 383 ? 22.250 -11.461 -19.323 1.00 49.00 383 PHE A O 1
ATOM 2852 N N . THR A 1 384 ? 22.328 -9.743 -20.744 1.00 45.50 384 THR A N 1
ATOM 2853 C CA . THR A 1 384 ? 23.660 -9.899 -21.327 1.00 45.50 384 THR A CA 1
ATOM 2854 C C . THR A 1 384 ? 24.340 -8.534 -21.230 1.00 45.50 384 THR A C 1
ATOM 2856 O O . THR A 1 384 ? 23.710 -7.498 -21.448 1.00 45.50 384 THR A O 1
ATOM 2859 N N . ALA A 1 385 ? 25.600 -8.498 -20.823 1.00 39.91 385 ALA A N 1
ATOM 2860 C CA . ALA A 1 385 ? 26.283 -7.253 -20.492 1.00 39.91 385 ALA A CA 1
ATOM 2861 C C . ALA A 1 385 ? 26.881 -6.529 -21.709 1.00 39.91 385 ALA A C 1
ATOM 2863 O O . ALA A 1 385 ? 27.239 -7.154 -22.712 1.00 39.91 385 ALA A O 1
ATOM 2864 N N . LYS A 1 386 ? 27.105 -5.213 -21.574 1.00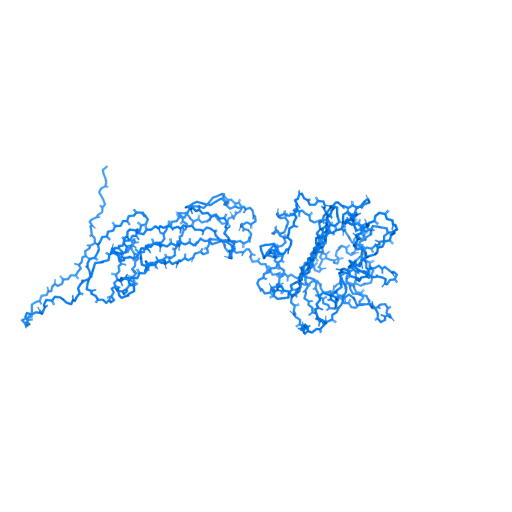 43.12 386 LYS A N 1
ATOM 2865 C CA . LYS A 1 386 ? 28.329 -4.594 -22.106 1.00 43.12 386 LYS A CA 1
ATOM 2866 C C . LYS A 1 386 ? 28.764 -3.378 -21.270 1.00 43.12 386 LYS A C 1
ATOM 2868 O O . LYS A 1 386 ? 27.936 -2.514 -21.014 1.00 43.12 386 LYS A O 1
ATOM 2873 N N . SER A 1 387 ? 30.072 -3.377 -20.981 1.00 44.81 387 SER A N 1
ATOM 2874 C CA . SER A 1 387 ? 30.948 -2.431 -20.259 1.00 44.81 387 SER A CA 1
ATOM 2875 C C . SER A 1 387 ? 30.753 -2.282 -18.742 1.00 44.81 387 SER A C 1
ATOM 2877 O O . SER A 1 387 ? 29.952 -1.474 -18.302 1.00 44.81 387 SER A O 1
ATOM 2879 N N . GLU A 1 388 ? 31.609 -2.998 -17.999 1.00 49.75 388 GLU A N 1
ATOM 2880 C CA . GLU A 1 388 ? 32.009 -2.786 -16.589 1.00 49.75 388 GLU A CA 1
ATOM 2881 C C . GLU A 1 388 ? 31.076 -3.311 -15.476 1.00 49.75 388 GLU A C 1
ATOM 2883 O O . GLU A 1 388 ? 29.882 -3.524 -15.680 1.00 49.75 388 GLU A O 1
ATOM 2888 N N . GLU A 1 389 ? 31.692 -3.616 -14.324 1.00 51.94 389 GLU A N 1
ATOM 2889 C CA . GLU A 1 389 ? 31.075 -4.157 -13.101 1.00 51.94 389 GLU A CA 1
ATOM 2890 C C . GLU A 1 389 ? 30.232 -3.082 -12.387 1.00 51.94 389 GLU A C 1
ATOM 2892 O O . GLU A 1 389 ? 30.563 -1.896 -12.429 1.00 51.94 389 GLU A O 1
ATOM 2897 N N . PHE A 1 390 ? 29.141 -3.485 -11.729 1.00 50.25 390 PHE A N 1
ATOM 2898 C CA . PHE A 1 390 ? 28.394 -2.612 -10.817 1.00 50.25 390 PHE A CA 1
ATOM 2899 C C . PHE A 1 390 ? 29.223 -2.359 -9.550 1.00 50.25 390 PHE A C 1
ATOM 2901 O O . PHE A 1 390 ? 29.776 -3.316 -8.998 1.00 50.25 390 PHE A O 1
ATOM 2908 N N . ALA A 1 391 ? 29.305 -1.090 -9.132 1.00 47.34 391 ALA A N 1
ATOM 2909 C CA . ALA A 1 391 ? 30.053 -0.631 -7.957 1.00 47.34 391 ALA A CA 1
ATOM 2910 C C . ALA A 1 391 ? 29.334 -0.918 -6.634 1.00 47.34 391 ALA A C 1
ATOM 2912 O O . ALA A 1 391 ? 28.082 -0.866 -6.624 1.00 47.34 391 ALA A O 1
#

Secondary structure (DSSP, 8-state):
---------------------PPSPS-EEEEEEEETTEEEEEEEESSEEEEEETTEEEEEEGGGTTTS--EESS--EESSPPPSSGGG---EEEEPPPEEE-GGG-SPEEEEEEEETTEEEEESSEE---HHHHHH-EEEEEEEEETTEEEEEEEEEEPPPP-----EE--TT-EEEESS-S-TT--SEEEEEEEEEESSS--BS-B-TTSSBP-EEEEESSS---S--TTS--TTBHHHHS-TTS-PPTT-EEEEEEEEETTTEEEEEEEETTEEEEEEEEE-TTEEEEE--SS-EEEE----SSTT--B-SEEEEEEEEEES-SS---TTSHHHHTTTB-TTSPBPPHHHHHHHH-S-SEE--SSHHHHHHHHHHSSSSS-EE-S----

Radius of gyration: 29.98 Å; chains: 1; bounding box: 61×50×106 Å

Foldseek 3Di:
DDDDDDDDDDDDDDDDDDDDDDDDAADKAKKWKDFQHDIDIDIDHAAWDWDDDPNDIFIDHVVCAALAAKAFRDQKAWPDDADPDLVPQQKTFITHGMIMHHCVQPDKDKWKFKDQVPRTDDTDRMDGDDPLCLQRWIKIKIWIATNSGIDIDIDGHHDHHDDDQFWQAFDQAWKWWFLFDDDDPFFQKKKKKFKWFFQDPWAFQWDFPVLHGFAFDWDFDDDDDGQAPPPRHHPGIRCVFADPPDDDHGGKIKMWMWMFHPPGKIWIWIDTQLHTRGIDIDGDNRTGGGGDNPTIIMGGHYPPPDPRGGHRNGTTSKIFMAGHFPDDDDCPDSVNQSLAADNRNGGGDPVSVCSRGNDTPDIDDSDQVVNQVVQPVCPDDRTHTDDDGGD

pLDDT: mean 72.55, std 21.27, range [27.38, 97.44]